Protein AF-A0A388LZP6-F1 (afdb_monomer_lite)

pLDDT: mean 76.8, std 19.36, range [38.09, 97.81]

Organism: Chara braunii (NCBI:txid69332)

InterPro domains:
  IPR001878 Zinc finger, CCHC-type [PS50158] (10-25)
  IPR001878 Zinc finger, CCHC-type [SM00343] (9-25)
  IPR036875 Zinc finger, CCHC-type superfamily [SSF57756] (5-29)

Secondary structure (DSSP, 8-state):
----PPP---TTT--TTS-GGG-TTS-S--PPP---S---------PPPPPP-------------------------HHHHHHHHHHHHHHHHHHHHHHHHHHHHHHHHHHHHHHHHHHHHHHHHHHHHHHHHHHHHHHHHHHHHHTTS------HHHHHHHHHHHHHHHHHHHSS-HHHHHHHHHHHHHHHHHHHHHHHHHHHHHHHHHHHHHHHHHHHHHHHHHHHHHHHHHHHHHHHHHHHHHHHHHHHHHHHHHHT-TT-GGG--------TTS------------THHHHHHHHHHHHHHHHHHHHHHHHHHHHHHHHHHHHTTTGGGS----TTHHHHHTSTT-S-----------------HHHHHHHHHHHHHHHHHHHHHHHHHHHHHHHHHHHH--

Radius of gyration: 46.13 Å; chains: 1; bounding box: 105×81×132 Å

Foldseek 3Di:
DDDDDPQDAAPPPRHSPDHVVPPPVVDPPDDDPPPDDPPDDDDDDDDDDDDDDDDDDDDDDDDDDDDPDPPPDPPPPPVVVVVVVVVVVVVVVVVVVVVVVVVVVVVVVVVVVVVVVVVVVVVVVVVVVVVVVVVVVVVVVVCVVVVPPPDDDPPPVNVVVVVVVVVVVVCVVPVDDVVVVVVVVVVVVVVVVVVVVVVVVVVVVVVVVVVVVVVVVVVVVVVVVVVVVVVVVVVVVVVVVVVVVVVVVVVVVVVVVVVVDDPPVVPPPPPVPPDPPDDDDPPPPPPCPPPVVVVVVVVVVVVVVVVVVVVVVVVVVVVVVVVVVVVVVPPPPPDPDDPPVVVVVPPPPPDDDDDDDDDDDDPDDDPPVPVVVVVVVVVVVVVVVVVVVVVVVVVVVVVVVVVVVD

Sequence (406 aa):
MALQFPPRTCFTCGSPHHFFRECPQGGNGNRPPATQANAVPTGPLLTLPAPQNSAPSAGVHVPGTGGYQYGGQPRNSFWKTNQEKLDRVFGKLLADEEKENKQKEEEERIKREKEEEERRTQWKKEREKFEEDMDARLEQRMDKVIGRTKEGDASVDEVARLKRENEDLRRALLSGSEGTQVEKLKKEISDLRLLIATKHSKEDEMTTTIRHEIEQLRSSSNSRGDVERELADLKSELVVLRGKNERALNEVNLWKNEAMQPGNKRGSVALNTPDVANRGMPKALWTDLGQDGADKWKKVEALKKKHALAAFEVLSLQKKMSELSAEDRGADKTGGGTNLKDKMEAAPLRSAWKGKKVTPNRDAVKKTTDRASFIEEQKKQLRLIRNLALKRCARILDLTRARWIR

Structure (mmCIF, N/CA/C/O backbone):
data_AF-A0A388LZP6-F1
#
_entry.id   AF-A0A388LZP6-F1
#
loop_
_atom_site.group_PDB
_atom_site.id
_atom_site.type_symbol
_atom_site.label_atom_id
_atom_site.label_alt_id
_atom_site.label_comp_id
_atom_site.label_asym_id
_atom_site.label_entity_id
_atom_site.label_seq_id
_atom_site.pdbx_PDB_ins_code
_atom_site.Cartn_x
_atom_site.Cartn_y
_atom_site.Cartn_z
_atom_site.occupancy
_atom_site.B_iso_or_equiv
_atom_site.auth_seq_id
_atom_site.auth_comp_id
_atom_site.auth_asym_id
_atom_site.auth_atom_id
_atom_site.pdbx_PDB_model_num
ATOM 1 N N . MET A 1 1 ? 48.276 -6.033 8.978 1.00 45.28 1 MET A N 1
ATOM 2 C CA . MET A 1 1 ? 49.420 -6.074 8.042 1.00 45.28 1 MET A CA 1
ATOM 3 C C . MET A 1 1 ? 48.880 -6.441 6.667 1.00 45.28 1 MET A C 1
ATOM 5 O O . MET A 1 1 ? 48.518 -7.590 6.459 1.00 45.28 1 MET A O 1
ATOM 9 N N . ALA A 1 2 ? 48.684 -5.458 5.785 1.00 43.28 2 ALA A N 1
ATOM 10 C CA . ALA A 1 2 ? 48.198 -5.713 4.430 1.00 43.28 2 ALA A CA 1
ATOM 11 C C . ALA A 1 2 ? 49.336 -6.329 3.605 1.00 43.28 2 ALA A C 1
ATOM 13 O O . ALA A 1 2 ? 50.402 -5.727 3.490 1.00 43.28 2 ALA A O 1
ATOM 14 N N . LEU A 1 3 ? 49.126 -7.537 3.079 1.00 52.00 3 LEU A N 1
ATOM 15 C CA . LEU A 1 3 ? 50.082 -8.205 2.199 1.00 52.00 3 LEU A CA 1
ATOM 16 C C . LEU A 1 3 ? 50.192 -7.399 0.900 1.00 52.00 3 LEU A C 1
ATOM 18 O O . LEU A 1 3 ? 49.257 -7.362 0.099 1.00 52.00 3 LEU A O 1
ATOM 22 N N . GLN A 1 4 ? 51.324 -6.720 0.720 1.00 58.62 4 GLN A N 1
ATOM 23 C CA . GLN A 1 4 ? 51.688 -6.079 -0.539 1.00 58.62 4 GLN A CA 1
ATOM 24 C C . GLN A 1 4 ? 51.895 -7.173 -1.587 1.00 58.62 4 GLN A C 1
ATOM 26 O O . GLN A 1 4 ? 52.877 -7.912 -1.550 1.00 58.62 4 GLN A O 1
ATOM 31 N N . PHE A 1 5 ? 50.946 -7.305 -2.511 1.00 58.16 5 PHE A N 1
ATOM 32 C CA . PHE A 1 5 ? 51.140 -8.144 -3.686 1.00 58.16 5 PHE A CA 1
ATOM 33 C C . PHE A 1 5 ? 52.156 -7.475 -4.620 1.00 58.16 5 PHE A C 1
ATOM 35 O O . PHE A 1 5 ? 52.074 -6.259 -4.822 1.00 58.16 5 PHE A O 1
ATOM 42 N N . PRO A 1 6 ? 53.099 -8.239 -5.200 1.00 72.56 6 PRO A N 1
ATOM 43 C CA . PRO A 1 6 ? 54.094 -7.681 -6.101 1.00 72.56 6 PRO A CA 1
ATOM 44 C C . PRO A 1 6 ? 53.403 -7.038 -7.316 1.00 72.56 6 PRO A C 1
ATOM 46 O O . PRO A 1 6 ? 52.441 -7.609 -7.850 1.00 72.56 6 PRO A O 1
ATOM 49 N N . PRO A 1 7 ? 53.853 -5.848 -7.748 1.00 75.38 7 PRO A N 1
ATOM 50 C CA . PRO A 1 7 ? 53.255 -5.141 -8.870 1.00 75.38 7 PRO A CA 1
ATOM 51 C C . PRO A 1 7 ? 53.355 -5.998 -10.136 1.00 75.38 7 PRO A C 1
ATOM 53 O O . PRO A 1 7 ? 54.420 -6.511 -10.476 1.00 75.38 7 PRO A O 1
ATOM 56 N N . ARG A 1 8 ? 52.222 -6.182 -10.824 1.00 79.12 8 ARG A N 1
ATOM 57 C CA . ARG A 1 8 ? 52.152 -6.954 -12.070 1.00 79.12 8 ARG A CA 1
ATOM 58 C C . ARG A 1 8 ? 52.847 -6.167 -13.175 1.00 79.12 8 ARG A C 1
ATOM 60 O O . ARG A 1 8 ? 52.285 -5.209 -13.691 1.00 79.12 8 ARG A O 1
ATOM 67 N N . THR A 1 9 ? 54.055 -6.579 -13.525 1.00 91.69 9 THR A N 1
ATOM 68 C CA . THR A 1 9 ? 54.797 -6.050 -14.667 1.00 91.69 9 THR A CA 1
ATOM 69 C C . THR A 1 9 ? 54.430 -6.797 -15.952 1.00 91.69 9 THR A C 1
ATOM 71 O O . THR A 1 9 ? 53.947 -7.933 -15.930 1.00 91.69 9 THR A O 1
ATOM 74 N N . CYS A 1 10 ? 54.620 -6.146 -17.097 1.00 88.75 10 CYS A N 1
ATOM 75 C CA . CYS A 1 10 ? 54.482 -6.745 -18.415 1.00 88.75 10 CYS A CA 1
ATOM 76 C C . CYS A 1 10 ? 55.405 -7.964 -18.539 1.00 88.75 10 CYS A C 1
ATOM 78 O O . CYS A 1 10 ? 56.615 -7.839 -18.388 1.00 88.75 10 CYS A O 1
ATOM 80 N N . PHE A 1 11 ? 54.856 -9.134 -18.866 1.00 84.75 11 PHE A N 1
ATOM 81 C CA . PHE A 1 11 ? 55.648 -10.364 -18.987 1.00 84.75 11 PHE A CA 1
ATOM 82 C C . PHE A 1 11 ? 56.687 -10.328 -20.118 1.00 84.75 11 PHE A C 1
ATOM 84 O O . PHE A 1 11 ? 57.667 -11.058 -20.047 1.00 84.75 11 PHE A O 1
ATOM 91 N N . THR A 1 12 ? 56.491 -9.497 -21.147 1.00 86.00 12 THR A N 1
ATOM 92 C CA . THR A 1 12 ? 57.404 -9.441 -22.300 1.00 86.00 12 THR A CA 1
ATOM 93 C C . THR A 1 12 ? 58.634 -8.584 -22.028 1.00 86.00 12 THR A C 1
ATOM 95 O O . THR A 1 12 ? 59.728 -8.948 -22.436 1.00 86.00 12 THR A O 1
ATOM 98 N N . CYS A 1 13 ? 58.466 -7.440 -21.358 1.00 91.00 13 CYS A N 1
ATOM 99 C CA . CYS A 1 13 ? 59.546 -6.459 -21.188 1.00 91.00 13 CYS A CA 1
ATOM 100 C C . CYS A 1 13 ? 59.804 -6.045 -19.732 1.00 91.00 13 CYS A C 1
ATOM 102 O O . CYS A 1 13 ? 60.668 -5.213 -19.478 1.00 91.00 13 CYS A O 1
ATOM 104 N N . GLY A 1 14 ? 59.040 -6.564 -18.768 1.00 90.06 14 GLY A N 1
ATOM 105 C CA . GLY A 1 14 ? 59.189 -6.256 -17.344 1.00 90.06 14 GLY A CA 1
ATOM 106 C C . GLY A 1 14 ? 58.692 -4.870 -16.914 1.00 90.06 14 GLY A C 1
ATOM 107 O O . GLY A 1 14 ? 58.832 -4.518 -15.746 1.00 90.06 14 GLY A O 1
ATOM 108 N N . SER A 1 15 ? 58.091 -4.075 -17.805 1.00 90.06 15 SER A N 1
ATOM 109 C CA . SER A 1 15 ? 57.615 -2.727 -17.462 1.00 90.06 15 SER A CA 1
ATOM 110 C C . SER A 1 15 ? 56.330 -2.759 -16.617 1.00 90.06 15 SER A C 1
ATOM 112 O O . SER A 1 15 ? 55.391 -3.465 -16.985 1.00 90.06 15 SER A O 1
ATOM 114 N N . PRO A 1 16 ? 56.218 -1.976 -15.528 1.00 91.44 16 PRO A N 1
ATOM 115 C CA . PRO A 1 16 ? 54.983 -1.861 -14.746 1.00 91.44 16 PRO A CA 1
ATOM 116 C C . PRO A 1 16 ? 53.914 -0.974 -15.405 1.00 91.44 16 PRO A C 1
ATOM 118 O O . PRO A 1 16 ? 52.800 -0.891 -14.897 1.00 91.44 16 PRO A O 1
ATOM 121 N N . HIS A 1 17 ? 54.237 -0.284 -16.506 1.00 89.19 17 HIS A N 1
ATOM 122 C CA . HIS A 1 17 ? 53.374 0.755 -17.079 1.00 89.19 17 HIS A CA 1
ATOM 123 C C . HIS A 1 17 ? 52.343 0.259 -18.098 1.00 89.19 17 HIS A C 1
ATOM 125 O O . HIS A 1 17 ? 51.500 1.044 -18.519 1.00 89.19 17 HIS A O 1
ATOM 131 N N . HIS A 1 18 ? 52.397 -1.006 -18.512 1.00 86.06 18 HIS A N 1
ATOM 132 C CA . HIS A 1 18 ? 51.458 -1.566 -19.484 1.00 86.06 18 HIS A CA 1
ATOM 133 C C . HIS A 1 18 ? 51.288 -3.072 -19.286 1.00 86.06 18 HIS A C 1
ATOM 135 O O . HIS A 1 18 ? 52.150 -3.751 -18.725 1.00 86.06 18 HIS A O 1
ATOM 141 N N . PHE A 1 19 ? 50.177 -3.615 -19.779 1.00 85.00 19 PHE A N 1
ATOM 142 C CA . PHE A 1 19 ? 49.954 -5.059 -19.791 1.00 85.00 19 PHE A CA 1
ATOM 143 C C . PHE A 1 19 ? 50.538 -5.701 -21.057 1.00 85.00 19 PHE A C 1
ATOM 145 O O . PHE A 1 19 ? 50.769 -5.033 -22.057 1.00 85.00 19 PHE A O 1
ATOM 152 N N . PHE A 1 20 ? 50.738 -7.025 -21.045 1.00 82.44 20 PHE A N 1
ATOM 153 C CA . PHE A 1 20 ? 51.349 -7.798 -22.145 1.00 82.44 20 PHE A CA 1
ATOM 154 C C . PHE A 1 20 ? 50.818 -7.450 -23.551 1.00 82.44 20 PHE A C 1
ATOM 156 O O . PHE A 1 20 ? 51.580 -7.418 -24.511 1.00 82.44 20 PHE A O 1
ATOM 163 N N . ARG A 1 21 ? 49.515 -7.162 -23.678 1.00 80.62 21 ARG A N 1
ATOM 164 C CA . ARG A 1 21 ? 48.860 -6.843 -24.962 1.00 80.62 21 ARG A CA 1
ATOM 165 C C . ARG A 1 21 ? 49.205 -5.461 -25.516 1.00 80.62 21 ARG A C 1
ATOM 167 O O . ARG A 1 21 ? 49.004 -5.225 -26.697 1.00 80.62 21 ARG A O 1
ATOM 174 N N . GLU A 1 22 ? 49.695 -4.580 -24.660 1.00 83.62 22 GLU A N 1
ATOM 175 C CA . GLU A 1 22 ? 50.050 -3.194 -24.964 1.00 83.62 22 GLU A CA 1
ATOM 176 C C . GLU A 1 22 ? 51.571 -3.021 -25.014 1.00 83.62 22 GLU A C 1
ATOM 178 O O . GLU A 1 22 ? 52.069 -1.899 -25.041 1.00 83.62 22 GLU A O 1
ATOM 183 N N . CYS A 1 23 ? 52.329 -4.126 -24.991 1.00 86.12 23 CYS A N 1
ATOM 184 C CA . CYS A 1 23 ? 53.774 -4.052 -25.027 1.00 86.12 23 CYS A CA 1
ATOM 185 C C . CYS A 1 23 ? 54.226 -3.509 -26.385 1.00 86.12 23 CYS A C 1
ATOM 187 O O . CYS A 1 23 ? 54.019 -4.185 -27.391 1.00 86.12 23 CYS A O 1
ATOM 189 N N . PRO A 1 24 ? 54.892 -2.343 -26.440 1.00 83.94 24 PRO A N 1
ATOM 190 C CA . PRO A 1 24 ? 55.342 -1.765 -27.705 1.00 83.94 24 PRO A CA 1
ATOM 191 C C . PRO A 1 24 ? 56.425 -2.617 -28.382 1.00 83.94 24 PRO A C 1
ATOM 193 O O . PRO A 1 24 ? 56.633 -2.508 -29.585 1.00 83.94 24 PRO A O 1
ATOM 196 N N . GLN A 1 25 ? 57.089 -3.500 -27.623 1.00 79.12 25 GLN A N 1
ATOM 197 C CA . GLN A 1 25 ? 58.004 -4.507 -28.168 1.00 79.12 25 GLN A CA 1
ATOM 198 C C . GLN A 1 25 ? 57.293 -5.775 -28.665 1.00 79.12 25 GLN A C 1
ATOM 200 O O . GLN A 1 25 ? 57.908 -6.591 -29.348 1.00 79.12 25 GLN A O 1
ATOM 205 N N . GLY A 1 26 ? 56.000 -5.940 -28.371 1.00 68.44 26 GLY A N 1
ATOM 206 C CA . GLY A 1 26 ? 55.130 -6.947 -28.978 1.00 68.44 26 GLY A CA 1
ATOM 207 C C . GLY A 1 26 ? 54.787 -6.543 -30.407 1.00 68.44 26 GLY A C 1
ATOM 208 O O . GLY A 1 26 ? 53.657 -6.167 -30.697 1.00 68.44 26 GLY A O 1
ATOM 209 N N . GLY A 1 27 ? 55.803 -6.541 -31.269 1.00 60.81 27 GLY A N 1
ATOM 210 C CA . GLY A 1 27 ? 55.733 -6.045 -32.634 1.00 60.81 27 GLY A CA 1
ATOM 211 C C . GLY A 1 27 ? 54.634 -6.695 -33.475 1.00 60.81 27 GLY A C 1
ATOM 212 O O . GLY A 1 27 ? 54.223 -7.830 -33.237 1.00 60.81 27 GLY A O 1
ATOM 213 N N . ASN A 1 28 ? 54.226 -5.949 -34.504 1.00 57.72 28 ASN A N 1
ATOM 214 C CA . ASN A 1 28 ? 53.276 -6.257 -35.584 1.00 57.72 28 ASN A CA 1
ATOM 215 C C . ASN A 1 28 ? 53.625 -7.503 -36.440 1.00 57.72 28 ASN A C 1
ATOM 217 O O . ASN A 1 28 ? 53.359 -7.539 -37.640 1.00 57.72 28 ASN A O 1
ATOM 221 N N . GLY A 1 29 ? 54.232 -8.536 -35.863 1.00 53.34 29 GLY A N 1
ATOM 222 C CA . GLY A 1 29 ? 54.485 -9.805 -36.524 1.00 53.34 29 GLY A CA 1
ATOM 223 C C . GLY A 1 29 ? 53.240 -10.679 -36.482 1.00 53.34 29 GLY A C 1
ATOM 224 O O . GLY A 1 29 ? 52.853 -11.142 -35.413 1.00 53.34 29 GLY A O 1
ATOM 225 N N . ASN A 1 30 ? 52.622 -10.878 -37.650 1.00 54.06 30 ASN A N 1
ATOM 226 C CA . ASN A 1 30 ? 51.704 -11.963 -38.004 1.00 54.06 30 ASN A CA 1
ATOM 227 C C . ASN A 1 30 ? 51.398 -12.946 -36.870 1.00 54.06 30 ASN A C 1
ATOM 229 O O . ASN A 1 30 ? 52.140 -13.896 -36.620 1.00 54.06 30 ASN A O 1
ATOM 233 N N . ARG A 1 31 ? 50.240 -12.762 -36.239 1.00 54.97 31 ARG A N 1
ATOM 234 C CA . ARG A 1 31 ? 49.618 -13.828 -35.464 1.00 54.97 31 ARG A CA 1
ATOM 235 C C . ARG A 1 31 ? 49.240 -14.932 -36.467 1.00 54.97 31 ARG A C 1
ATOM 237 O O . ARG A 1 31 ? 48.411 -14.650 -37.335 1.00 54.97 31 ARG A O 1
ATOM 244 N N . PRO A 1 32 ? 49.801 -16.154 -36.409 1.00 49.31 32 PRO A N 1
ATOM 245 C CA . PRO A 1 32 ? 49.220 -17.260 -37.157 1.00 49.31 32 PRO A CA 1
ATOM 246 C C . PRO A 1 32 ? 47.759 -17.424 -36.704 1.00 49.31 32 PRO A C 1
ATOM 248 O O . PRO A 1 32 ? 47.444 -17.136 -35.539 1.00 49.31 32 PRO A O 1
ATOM 251 N N . PRO A 1 33 ? 46.843 -17.818 -37.607 1.00 50.31 33 PRO A N 1
ATOM 252 C CA . PRO A 1 33 ? 45.445 -17.998 -37.255 1.00 50.31 33 PRO A CA 1
ATOM 253 C C . PRO A 1 33 ? 45.364 -18.945 -36.060 1.00 50.31 33 PRO A C 1
ATOM 255 O O . PRO A 1 33 ? 46.056 -19.961 -36.005 1.00 50.31 33 PRO A O 1
ATOM 258 N N . ALA A 1 34 ? 44.545 -18.573 -35.077 1.00 48.59 34 ALA A N 1
ATOM 259 C CA . ALA A 1 34 ? 44.236 -19.403 -33.926 1.00 48.59 34 ALA A CA 1
ATOM 260 C C . ALA A 1 34 ? 43.442 -20.632 -34.395 1.00 48.59 34 ALA A C 1
ATOM 262 O O . ALA A 1 34 ? 42.224 -20.703 -34.262 1.00 48.59 34 ALA A O 1
ATOM 263 N N . THR A 1 35 ? 44.144 -21.587 -34.990 1.00 52.00 35 THR A N 1
ATOM 264 C CA . THR A 1 35 ? 43.658 -22.925 -35.286 1.00 52.00 35 THR A CA 1
ATOM 265 C C . THR A 1 35 ? 44.057 -23.823 -34.126 1.00 52.00 35 THR A C 1
ATOM 267 O O . THR A 1 35 ? 45.234 -23.985 -33.830 1.00 52.00 35 THR A O 1
ATOM 270 N N . GLN A 1 36 ? 43.037 -24.410 -33.504 1.00 49.16 36 GLN A N 1
ATOM 271 C CA . GLN A 1 36 ? 43.106 -25.641 -32.717 1.00 49.16 36 GLN A CA 1
ATOM 272 C C . GLN A 1 36 ? 43.938 -25.614 -31.425 1.00 49.16 36 GLN A C 1
ATOM 274 O O . GLN A 1 36 ? 45.023 -26.173 -31.336 1.00 49.16 36 GLN A O 1
ATOM 279 N N . ALA A 1 37 ? 43.331 -25.108 -30.355 1.00 45.16 37 ALA A N 1
ATOM 280 C CA . ALA A 1 37 ? 43.639 -25.567 -29.002 1.00 45.16 37 ALA A CA 1
ATOM 281 C C . ALA A 1 37 ? 42.346 -25.607 -28.175 1.00 45.16 37 ALA A C 1
ATOM 283 O O . ALA A 1 37 ? 42.122 -24.754 -27.326 1.00 45.16 37 ALA A O 1
ATOM 284 N N . ASN A 1 38 ? 41.446 -26.532 -28.535 1.00 48.81 38 ASN A N 1
ATOM 285 C CA . ASN A 1 38 ? 40.376 -27.077 -27.679 1.00 48.81 38 ASN A CA 1
ATOM 286 C C . ASN A 1 38 ? 39.687 -28.284 -28.356 1.00 48.81 38 ASN A C 1
ATOM 288 O O . ASN A 1 38 ? 38.468 -28.429 -28.324 1.00 48.81 38 ASN A O 1
ATOM 292 N N . ALA A 1 39 ? 40.466 -29.164 -28.992 1.00 41.62 39 ALA A N 1
ATOM 293 C CA . ALA A 1 39 ? 39.987 -30.498 -29.340 1.00 41.62 39 ALA A CA 1
ATOM 294 C C . ALA A 1 39 ? 40.307 -31.425 -28.161 1.00 41.62 39 ALA A C 1
ATOM 296 O O . ALA A 1 39 ? 41.414 -31.944 -28.041 1.00 41.62 39 ALA A O 1
ATOM 297 N N . VAL A 1 40 ? 39.346 -31.578 -27.253 1.00 46.41 40 VAL A N 1
ATOM 298 C CA . VAL A 1 40 ? 39.338 -32.689 -26.296 1.00 46.41 40 VAL A CA 1
ATOM 299 C C . VAL A 1 40 ? 39.099 -33.969 -27.112 1.00 46.41 40 VAL A C 1
ATOM 301 O O . VAL A 1 40 ? 38.102 -34.023 -27.837 1.00 46.41 40 VAL A O 1
ATOM 304 N N . PRO A 1 41 ? 39.971 -34.991 -27.047 1.00 40.75 41 PRO A N 1
ATOM 305 C CA . PRO A 1 41 ? 39.742 -36.246 -27.748 1.00 40.75 41 PRO A CA 1
ATOM 306 C C . PRO A 1 41 ? 38.616 -36.991 -27.028 1.00 40.75 41 PRO A C 1
ATOM 308 O O . PRO A 1 41 ? 38.820 -37.610 -25.986 1.00 40.75 41 PRO A O 1
ATOM 311 N N . THR A 1 42 ? 37.402 -36.895 -27.563 1.00 45.97 42 THR A N 1
ATOM 312 C CA . THR A 1 42 ? 36.289 -37.737 -27.121 1.00 45.97 42 THR A CA 1
ATOM 313 C C . THR A 1 42 ? 36.348 -38.999 -27.972 1.00 45.97 42 THR A C 1
ATOM 315 O O . THR A 1 42 ? 36.252 -38.922 -29.195 1.00 45.97 42 THR A O 1
ATOM 318 N N . GLY A 1 43 ? 36.616 -40.136 -27.329 1.00 57.62 43 GLY A N 1
ATOM 319 C CA . GLY A 1 43 ? 36.719 -41.446 -27.972 1.00 57.62 43 GLY A CA 1
ATOM 320 C C . GLY A 1 43 ? 35.423 -41.906 -28.659 1.00 57.62 43 GLY A C 1
ATOM 321 O O . GLY A 1 43 ? 34.392 -41.236 -28.574 1.00 57.62 43 GLY A O 1
ATOM 322 N N . PRO A 1 44 ? 35.465 -43.057 -29.352 1.00 53.97 44 PRO A N 1
ATOM 323 C CA . PRO A 1 44 ? 34.388 -43.509 -30.219 1.00 53.97 44 PRO A CA 1
ATOM 324 C C . PRO A 1 44 ? 33.221 -44.035 -29.377 1.00 53.97 44 PRO A C 1
ATOM 326 O O . PRO A 1 44 ? 33.323 -45.083 -28.741 1.00 53.97 44 PRO A O 1
ATOM 329 N N . LEU A 1 45 ? 32.101 -43.310 -29.376 1.00 41.59 45 LEU A N 1
ATOM 330 C CA . LEU A 1 45 ? 30.837 -43.816 -28.854 1.00 41.59 45 LEU A CA 1
ATOM 331 C C . LEU A 1 45 ? 30.045 -44.498 -29.972 1.00 41.59 45 LEU A C 1
ATOM 333 O O . LEU A 1 45 ? 29.718 -43.908 -30.998 1.00 41.59 45 LEU A O 1
ATOM 337 N N . LEU A 1 46 ? 29.790 -45.772 -29.696 1.00 47.16 46 LEU A N 1
ATOM 338 C CA . LEU A 1 46 ? 28.860 -46.716 -30.299 1.00 47.16 46 LEU A CA 1
ATOM 339 C C . LEU A 1 46 ? 27.645 -46.075 -30.990 1.00 47.16 46 LEU A C 1
ATOM 341 O O . LEU A 1 46 ? 26.848 -45.358 -30.386 1.00 47.16 46 LEU A O 1
ATOM 345 N N . THR A 1 47 ? 27.487 -46.431 -32.260 1.00 38.91 47 THR A N 1
ATOM 346 C CA . THR A 1 47 ? 26.295 -46.254 -33.084 1.00 38.91 47 THR A CA 1
ATOM 347 C C . THR A 1 47 ? 25.128 -47.088 -32.546 1.00 38.91 47 THR A C 1
ATOM 349 O O . THR A 1 47 ? 25.211 -48.311 -32.465 1.00 38.91 47 THR A O 1
ATOM 352 N N . LEU A 1 48 ? 24.009 -46.427 -32.237 1.00 50.53 48 LEU A N 1
ATOM 353 C CA . LEU A 1 48 ? 22.689 -47.056 -32.128 1.00 50.53 48 LEU A CA 1
ATOM 354 C C . LEU A 1 48 ? 21.878 -46.750 -33.403 1.00 50.53 48 LEU A C 1
ATOM 356 O O . LEU A 1 48 ? 21.948 -45.622 -33.898 1.00 50.53 48 LEU A O 1
ATOM 360 N N . PRO A 1 49 ? 21.122 -47.719 -33.952 1.00 54.72 49 PRO A N 1
ATOM 361 C CA . PRO A 1 49 ? 20.324 -47.523 -35.158 1.00 54.72 49 PRO A CA 1
ATOM 362 C C . PRO A 1 49 ? 19.040 -46.732 -34.865 1.00 54.72 49 PRO A C 1
ATOM 364 O O . PRO A 1 49 ? 18.357 -46.966 -33.869 1.00 54.72 49 PRO A O 1
ATOM 367 N N . ALA A 1 50 ? 18.709 -45.797 -35.757 1.00 47.31 50 ALA A N 1
ATOM 368 C CA . ALA A 1 50 ? 17.467 -45.029 -35.723 1.00 47.31 50 ALA A CA 1
ATOM 369 C C . ALA A 1 50 ? 16.260 -45.882 -36.173 1.00 47.31 50 ALA A C 1
ATOM 371 O O . ALA A 1 50 ? 16.414 -46.729 -37.059 1.00 47.31 50 ALA A O 1
ATOM 372 N N . PRO A 1 51 ? 15.054 -45.651 -35.619 1.00 52.03 51 PRO A N 1
ATOM 373 C CA . PRO A 1 51 ? 13.849 -46.346 -36.043 1.00 52.03 51 PRO A CA 1
ATOM 374 C C . PRO A 1 51 ? 13.357 -45.831 -37.400 1.00 52.03 51 PRO A C 1
ATOM 376 O O . PRO A 1 51 ? 13.278 -44.629 -37.659 1.00 52.03 51 PRO A O 1
ATOM 379 N N . GLN A 1 52 ? 13.012 -46.791 -38.253 1.00 52.38 52 GLN A N 1
ATOM 380 C CA . GLN A 1 52 ? 12.313 -46.603 -39.514 1.00 52.38 52 GLN A CA 1
ATOM 381 C C . GLN A 1 52 ? 10.919 -46.034 -39.241 1.00 52.38 52 GLN A C 1
ATOM 383 O O . GLN A 1 52 ? 10.128 -46.665 -38.548 1.00 52.38 52 GLN A O 1
ATOM 388 N N . ASN A 1 53 ? 10.602 -44.883 -39.832 1.00 49.56 53 ASN A N 1
ATOM 389 C CA . ASN A 1 53 ? 9.220 -44.488 -40.065 1.00 49.56 53 ASN A CA 1
ATOM 390 C C . ASN A 1 53 ? 9.046 -44.171 -41.548 1.00 49.56 53 ASN A C 1
ATOM 392 O O . ASN A 1 53 ? 9.496 -43.156 -42.073 1.00 49.56 53 ASN A O 1
ATOM 396 N N . SER A 1 54 ? 8.413 -45.132 -42.203 1.00 58.72 54 SER A N 1
ATOM 397 C CA . SER A 1 54 ? 7.903 -45.134 -43.561 1.00 58.72 54 SER A CA 1
ATOM 398 C C . SER A 1 54 ? 6.641 -44.278 -43.676 1.00 58.72 54 SER A C 1
ATOM 400 O O . SER A 1 54 ? 5.643 -44.568 -43.022 1.00 58.72 54 SER A O 1
ATOM 402 N N . ALA A 1 55 ? 6.668 -43.276 -44.556 1.00 46.28 55 ALA A N 1
ATOM 403 C CA . ALA A 1 55 ? 5.484 -42.668 -45.167 1.00 46.28 55 ALA A CA 1
ATOM 404 C C . ALA A 1 55 ? 5.876 -41.964 -46.485 1.00 46.28 55 ALA A C 1
ATOM 406 O O . ALA A 1 55 ? 7.050 -41.631 -46.665 1.00 46.28 55 ALA A O 1
ATOM 407 N N . PRO A 1 56 ? 4.944 -41.821 -47.444 1.00 53.75 56 PRO A N 1
ATOM 408 C CA . PRO A 1 56 ? 5.244 -42.154 -48.825 1.00 53.75 56 PRO A CA 1
ATOM 409 C C . PRO A 1 56 ? 5.574 -40.964 -49.727 1.00 53.75 56 PRO A C 1
ATOM 411 O O . PRO A 1 56 ? 5.095 -39.845 -49.574 1.00 53.75 56 PRO A O 1
ATOM 414 N N . SER A 1 57 ? 6.382 -41.326 -50.719 1.00 47.81 57 SER A N 1
ATOM 415 C CA . SER A 1 57 ? 6.610 -40.710 -52.019 1.00 47.81 57 SER A CA 1
ATOM 416 C C . SER A 1 57 ? 5.438 -39.877 -52.554 1.00 47.81 57 SER A C 1
ATOM 418 O O . SER A 1 57 ? 4.337 -40.390 -52.751 1.00 47.81 57 SER A O 1
ATOM 420 N N . ALA A 1 58 ? 5.723 -38.620 -52.892 1.00 42.16 58 ALA A N 1
ATOM 421 C CA . ALA A 1 58 ? 4.932 -37.838 -53.830 1.00 42.16 58 ALA A CA 1
ATOM 422 C C . ALA A 1 58 ? 5.870 -37.039 -54.748 1.00 42.16 58 ALA A C 1
ATOM 424 O O . ALA A 1 58 ? 6.536 -36.102 -54.316 1.00 42.16 58 ALA A O 1
ATOM 425 N N . GLY A 1 59 ? 5.895 -37.434 -56.023 1.00 41.66 59 GLY A N 1
ATOM 426 C CA . GLY A 1 59 ? 6.056 -36.517 -57.152 1.00 41.66 59 GLY A CA 1
ATOM 427 C C . GLY A 1 59 ? 7.449 -35.954 -57.420 1.00 41.66 59 GLY A C 1
ATOM 428 O O . GLY A 1 59 ? 7.671 -34.754 -57.295 1.00 41.66 59 GLY A O 1
ATOM 429 N N . VAL A 1 60 ? 8.351 -36.797 -57.924 1.00 44.69 60 VAL A N 1
ATOM 430 C CA . VAL A 1 60 ? 9.485 -36.340 -58.738 1.00 44.69 60 VAL A CA 1
ATOM 431 C C . VAL A 1 60 ? 8.933 -35.843 -60.079 1.00 44.69 60 VAL A C 1
ATOM 433 O O . VAL A 1 60 ? 8.622 -36.641 -60.958 1.00 44.69 60 VAL A O 1
ATOM 436 N N . HIS A 1 61 ? 8.808 -34.525 -60.235 1.00 42.97 61 HIS A N 1
ATOM 437 C CA . HIS A 1 61 ? 8.719 -33.881 -61.544 1.00 42.97 61 HIS A CA 1
ATOM 438 C C . HIS A 1 61 ? 10.108 -33.363 -61.920 1.00 42.97 61 HIS A C 1
ATOM 440 O O . HIS A 1 61 ? 10.585 -32.358 -61.400 1.00 42.97 61 HIS A O 1
ATOM 446 N N . VAL A 1 62 ? 10.750 -34.078 -62.840 1.00 48.66 62 VAL A N 1
ATOM 447 C CA . VAL A 1 62 ? 11.851 -33.567 -63.656 1.00 48.66 62 VAL A CA 1
ATOM 448 C C . VAL A 1 62 ? 11.226 -32.795 -64.816 1.00 48.66 62 VAL A C 1
ATOM 450 O O . VAL A 1 62 ? 10.408 -33.367 -65.540 1.00 48.66 62 VAL A O 1
ATOM 453 N N . PRO A 1 63 ? 11.631 -31.536 -65.047 1.00 48.31 63 PRO A N 1
ATOM 454 C CA . PRO A 1 63 ? 11.695 -31.084 -66.423 1.00 48.31 63 PRO A CA 1
ATOM 455 C C . PRO A 1 63 ? 13.036 -30.426 -66.745 1.00 48.31 63 PRO A C 1
ATOM 457 O O . PRO A 1 63 ? 13.514 -29.538 -66.046 1.00 48.31 63 PRO A O 1
ATOM 460 N N . GLY A 1 64 ? 13.564 -30.823 -67.899 1.00 42.34 64 GLY A N 1
ATOM 461 C CA . GLY A 1 64 ? 14.037 -29.838 -68.861 1.00 42.34 64 GLY A CA 1
ATOM 462 C C . GLY A 1 64 ? 15.475 -29.387 -68.695 1.00 42.34 64 GLY A C 1
ATOM 463 O O . GLY A 1 64 ? 15.759 -28.273 -68.275 1.00 42.34 64 GLY A O 1
ATOM 464 N N . THR A 1 65 ? 16.372 -30.238 -69.171 1.00 51.25 65 THR A N 1
ATOM 465 C CA . THR A 1 65 ? 17.622 -29.868 -69.831 1.00 51.25 65 THR A CA 1
ATOM 466 C C . THR A 1 65 ? 17.387 -28.704 -70.806 1.00 51.25 65 THR A C 1
ATOM 468 O O . THR A 1 65 ? 16.726 -28.878 -71.827 1.00 51.25 65 THR A O 1
ATOM 471 N N . GLY A 1 66 ? 17.920 -27.516 -70.514 1.00 48.53 66 GLY A N 1
ATOM 472 C CA . GLY A 1 66 ? 17.864 -26.395 -71.453 1.00 48.53 66 GLY A CA 1
ATOM 473 C C . GLY A 1 66 ? 18.261 -25.057 -70.841 1.00 48.53 66 GLY A C 1
ATOM 474 O O . GLY A 1 66 ? 17.463 -24.428 -70.159 1.00 48.53 66 GLY A O 1
ATOM 475 N N . GLY A 1 67 ? 19.479 -24.599 -71.142 1.00 40.19 67 GLY A N 1
ATOM 476 C CA . GLY A 1 67 ? 19.896 -23.212 -70.929 1.00 40.19 67 GLY A CA 1
ATOM 477 C C . GLY A 1 67 ? 21.034 -23.049 -69.927 1.00 40.19 67 GLY A C 1
ATOM 478 O O . GLY A 1 67 ? 20.815 -22.861 -68.735 1.00 40.19 67 GLY A O 1
ATOM 479 N N . TYR A 1 68 ? 22.268 -23.044 -70.434 1.00 44.53 68 TYR A N 1
ATOM 480 C CA . TYR A 1 68 ? 23.425 -22.489 -69.735 1.00 44.53 68 TYR A CA 1
ATOM 481 C C . TYR A 1 68 ? 23.239 -20.977 -69.580 1.00 44.53 68 TYR A C 1
ATOM 483 O O . TYR A 1 68 ? 23.747 -20.184 -70.370 1.00 44.53 68 TYR A O 1
ATOM 491 N N . GLN A 1 69 ? 22.491 -20.566 -68.562 1.00 43.06 69 GLN A N 1
ATOM 492 C CA . GLN A 1 69 ? 22.476 -19.187 -68.108 1.00 43.06 69 GLN A CA 1
ATOM 493 C C . GLN A 1 69 ? 23.540 -19.071 -67.013 1.00 43.06 69 GLN A C 1
ATOM 495 O O . GLN A 1 69 ? 23.362 -19.547 -65.893 1.00 43.06 69 GLN A O 1
ATOM 500 N N . TYR A 1 70 ? 24.674 -18.455 -67.351 1.00 42.69 70 TYR A N 1
ATOM 501 C CA . TYR A 1 70 ? 25.693 -17.975 -66.411 1.00 42.69 70 TYR A CA 1
ATOM 502 C C . TYR A 1 70 ? 25.117 -16.826 -65.560 1.00 42.69 70 TYR A C 1
ATOM 504 O O . TYR A 1 70 ? 25.563 -15.687 -65.609 1.00 42.69 70 TYR A O 1
ATOM 512 N N . GLY A 1 71 ? 24.072 -17.118 -64.794 1.00 47.78 71 GLY A N 1
ATOM 513 C CA . GLY A 1 71 ? 23.517 -16.270 -63.754 1.00 47.78 71 GLY A CA 1
ATOM 514 C C . GLY A 1 71 ? 23.684 -17.020 -62.450 1.00 47.78 71 GLY A C 1
ATOM 515 O O . GLY A 1 71 ? 22.727 -17.603 -61.951 1.00 47.78 71 GLY A O 1
ATOM 516 N N . GLY A 1 72 ? 24.922 -17.094 -61.952 1.00 51.97 72 GLY A N 1
ATOM 517 C CA . GLY A 1 72 ? 25.215 -17.729 -60.673 1.00 51.97 72 GLY A CA 1
ATOM 518 C C . GLY A 1 72 ? 24.299 -17.131 -59.616 1.00 51.97 72 GLY A C 1
ATOM 519 O O . GLY A 1 72 ? 24.453 -15.959 -59.271 1.00 51.97 72 GLY A O 1
ATOM 520 N N . GLN A 1 73 ? 23.323 -17.916 -59.146 1.00 59.66 73 GLN A N 1
ATOM 521 C CA . GLN A 1 73 ? 22.457 -17.483 -58.063 1.00 59.66 73 GLN A CA 1
ATOM 522 C C . GLN A 1 73 ? 23.362 -17.002 -56.926 1.00 59.66 73 GLN A C 1
ATOM 524 O O . GLN A 1 73 ? 24.293 -17.733 -56.558 1.00 59.66 73 GLN A O 1
ATOM 529 N N . PRO A 1 74 ? 23.149 -15.776 -56.411 1.00 61.50 74 PRO A N 1
ATOM 530 C CA . PRO A 1 74 ? 23.959 -15.244 -55.334 1.00 61.50 74 PRO A CA 1
ATOM 531 C C . PRO A 1 74 ? 23.946 -16.288 -54.231 1.00 61.50 74 PRO A C 1
ATOM 533 O O . PRO A 1 74 ? 22.875 -16.629 -53.727 1.00 61.50 74 PRO A O 1
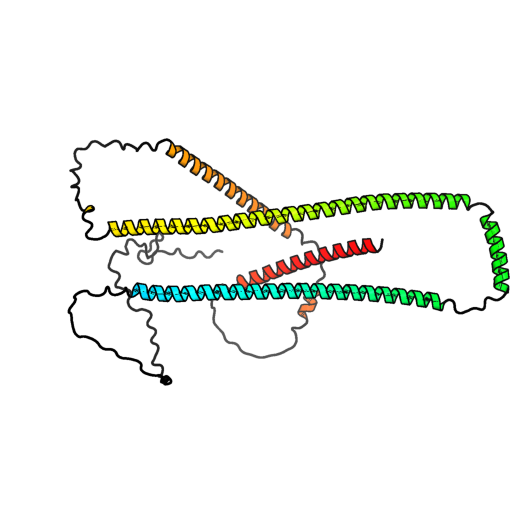ATOM 536 N N . ARG A 1 75 ? 25.111 -16.865 -53.909 1.00 63.03 75 ARG A N 1
ATOM 537 C CA . ARG A 1 75 ? 25.212 -17.836 -52.821 1.00 63.03 75 ARG A CA 1
ATOM 538 C C . ARG A 1 75 ? 24.663 -17.141 -51.587 1.00 63.03 75 ARG A C 1
ATOM 540 O O . ARG A 1 75 ? 25.305 -16.230 -51.062 1.00 63.03 75 ARG A O 1
ATOM 547 N N . ASN A 1 76 ? 23.452 -17.529 -51.190 1.00 62.91 76 ASN A N 1
ATOM 548 C CA . ASN A 1 76 ? 22.775 -16.952 -50.047 1.00 62.91 76 ASN A CA 1
ATOM 549 C C . ASN A 1 76 ? 23.748 -17.089 -48.879 1.00 62.91 76 ASN A C 1
ATOM 551 O O . ASN A 1 76 ? 24.243 -18.187 -48.613 1.00 62.91 76 ASN A O 1
ATOM 555 N N . SER A 1 77 ? 24.160 -15.957 -48.312 1.00 85.25 77 SER A N 1
ATOM 556 C CA . SER A 1 77 ? 25.341 -15.908 -47.459 1.00 85.25 77 SER A CA 1
ATOM 557 C C . SER A 1 77 ? 25.145 -16.876 -46.299 1.00 85.25 77 SER A C 1
ATOM 559 O O . SER A 1 77 ? 24.277 -16.650 -45.463 1.00 85.25 77 SER A O 1
ATOM 561 N N . PHE A 1 78 ? 25.945 -17.943 -46.244 1.00 85.38 78 PHE A N 1
ATOM 562 C CA . PHE A 1 78 ? 25.907 -18.966 -45.192 1.00 85.38 78 PHE A CA 1
ATOM 563 C C . PHE A 1 78 ? 25.783 -18.353 -43.784 1.00 85.38 78 PHE A C 1
ATOM 565 O O . PHE A 1 78 ? 25.013 -18.824 -42.949 1.00 85.38 78 PHE A O 1
ATOM 572 N N . TRP A 1 79 ? 26.470 -17.228 -43.568 1.00 85.56 79 TRP A N 1
ATOM 573 C CA . TRP A 1 79 ? 26.394 -16.416 -42.358 1.00 85.56 79 TRP A CA 1
ATOM 574 C C . TRP A 1 79 ? 25.004 -15.860 -42.046 1.00 85.56 79 TRP A C 1
ATOM 576 O O . TRP A 1 79 ? 24.583 -15.947 -40.901 1.00 85.56 79 TRP A O 1
ATOM 586 N N . LYS A 1 80 ? 24.264 -15.340 -43.033 1.00 84.56 80 LYS A N 1
ATOM 587 C CA . LYS A 1 80 ? 22.908 -14.805 -42.826 1.00 84.56 80 LYS A CA 1
ATOM 588 C C . LYS A 1 80 ? 21.941 -15.898 -42.384 1.00 84.56 80 LYS A C 1
ATOM 590 O O . LYS A 1 80 ? 21.212 -15.708 -41.422 1.00 84.56 80 LYS A O 1
ATOM 595 N N . THR A 1 81 ? 21.979 -17.062 -43.031 1.00 87.00 81 THR A N 1
ATOM 596 C CA . THR A 1 81 ? 21.113 -18.191 -42.655 1.00 87.00 81 THR A CA 1
ATOM 597 C C . THR A 1 81 ? 21.455 -18.738 -41.268 1.00 87.00 81 THR A C 1
ATOM 599 O O . THR A 1 81 ? 20.562 -19.157 -40.536 1.00 87.00 81 THR A O 1
ATOM 602 N N . ASN A 1 82 ? 22.734 -18.750 -40.884 1.00 92.38 82 ASN A N 1
ATOM 603 C CA . ASN A 1 82 ? 23.135 -19.203 -39.553 1.00 92.38 82 ASN A CA 1
ATOM 604 C C . ASN A 1 82 ? 22.782 -18.172 -38.466 1.00 92.38 82 ASN A C 1
ATOM 606 O O . ASN A 1 82 ? 22.279 -18.543 -37.409 1.00 92.38 82 ASN A O 1
ATOM 610 N N . GLN A 1 83 ? 22.949 -16.881 -38.762 1.00 92.25 83 GLN A N 1
ATOM 611 C CA . GLN A 1 83 ? 22.510 -15.794 -37.891 1.00 92.25 83 GLN A CA 1
ATOM 612 C C . GLN A 1 83 ? 20.998 -15.851 -37.659 1.00 92.25 83 GLN A C 1
ATOM 614 O O . GLN A 1 83 ? 20.563 -15.847 -36.518 1.00 92.25 83 GLN A O 1
ATOM 619 N N . GLU A 1 84 ? 20.202 -16.036 -38.714 1.00 93.00 84 GLU A N 1
ATOM 620 C CA . GLU A 1 84 ? 18.748 -16.157 -38.588 1.00 93.00 84 GLU A CA 1
ATOM 621 C C . GLU A 1 84 ? 18.341 -17.358 -37.715 1.00 93.00 84 GLU A C 1
ATOM 623 O O . GLU A 1 84 ? 17.393 -17.281 -36.933 1.00 93.00 84 GLU A O 1
ATOM 628 N N . LYS A 1 85 ? 19.070 -18.479 -37.799 1.00 95.38 85 LYS A N 1
ATOM 629 C CA . LYS A 1 85 ? 18.842 -19.632 -36.914 1.00 95.38 85 LYS A CA 1
ATOM 630 C C . LYS A 1 85 ? 19.165 -19.304 -35.457 1.00 95.38 85 LYS A C 1
ATOM 632 O O . LYS A 1 85 ? 18.393 -19.694 -34.584 1.00 95.38 85 LYS A O 1
ATOM 637 N N . LEU A 1 86 ? 20.265 -18.599 -35.196 1.00 93.31 86 LEU A N 1
ATOM 638 C CA . LEU A 1 86 ? 20.621 -18.149 -33.849 1.00 93.31 86 LEU A CA 1
ATOM 639 C C . LEU A 1 86 ? 19.581 -17.172 -33.305 1.00 93.31 86 LEU A C 1
ATOM 641 O O . LEU A 1 86 ? 19.083 -17.388 -32.205 1.00 93.31 86 LEU A O 1
ATOM 645 N N . ASP A 1 87 ? 19.180 -16.178 -34.091 1.00 94.56 87 ASP A N 1
ATOM 646 C CA . ASP A 1 87 ? 18.177 -15.186 -33.700 1.00 94.56 87 ASP A CA 1
ATOM 647 C C . ASP A 1 87 ? 16.830 -15.856 -33.387 1.00 94.56 87 ASP A C 1
ATOM 649 O O . ASP A 1 87 ? 16.182 -15.517 -32.398 1.00 94.56 87 ASP A O 1
ATOM 653 N N . ARG A 1 88 ? 16.430 -16.884 -34.153 1.00 96.12 88 ARG A N 1
ATOM 654 C CA . ARG A 1 88 ? 15.236 -17.696 -33.846 1.00 96.12 88 ARG A CA 1
ATOM 655 C C . ARG A 1 88 ? 15.358 -18.450 -32.520 1.00 96.12 88 ARG A C 1
ATOM 657 O O . ARG A 1 88 ? 14.366 -18.561 -31.804 1.00 96.12 88 ARG A O 1
ATOM 664 N N . VAL A 1 89 ? 16.530 -18.999 -32.197 1.00 95.75 89 VAL A N 1
ATOM 665 C CA . VAL A 1 89 ? 16.758 -19.706 -30.922 1.00 95.75 89 VAL A CA 1
ATOM 666 C C . VAL A 1 89 ? 16.774 -18.720 -29.752 1.00 95.75 89 VAL A C 1
ATOM 668 O O . VAL A 1 89 ? 16.115 -18.973 -28.747 1.00 95.75 89 VAL A O 1
ATOM 671 N N . PHE A 1 90 ? 17.443 -17.575 -29.900 1.00 89.44 90 PHE A N 1
ATOM 672 C CA . PHE A 1 90 ? 17.442 -16.508 -28.896 1.00 89.44 90 PHE A CA 1
ATOM 673 C C . PHE A 1 90 ? 16.042 -15.935 -28.669 1.00 89.44 90 PHE A C 1
ATOM 675 O O . PHE A 1 90 ? 15.630 -15.772 -27.524 1.00 89.44 90 PHE A O 1
ATOM 682 N N . GLY A 1 91 ? 15.278 -15.699 -29.737 1.00 96.56 91 GLY A N 1
ATOM 683 C CA . GLY A 1 91 ? 13.895 -15.239 -29.639 1.00 96.56 91 GLY A CA 1
ATOM 684 C C . GLY A 1 91 ? 12.998 -16.228 -28.893 1.00 96.56 91 GLY A C 1
ATOM 685 O O . GLY A 1 91 ? 12.190 -15.811 -28.068 1.00 96.56 91 GLY A O 1
ATOM 686 N N . LYS A 1 92 ? 13.172 -17.539 -29.117 1.00 95.38 92 LYS A N 1
ATOM 687 C CA . LYS A 1 92 ? 12.461 -18.570 -28.343 1.00 95.38 92 LYS A CA 1
ATOM 688 C C . LYS A 1 92 ? 12.842 -18.548 -26.866 1.00 95.38 92 LYS A C 1
ATOM 690 O O . LYS A 1 92 ? 11.950 -18.576 -26.034 1.00 95.38 92 LYS A O 1
ATOM 695 N N . LEU A 1 93 ? 14.132 -18.440 -26.548 1.00 90.50 93 LEU A N 1
ATOM 696 C CA . LEU A 1 93 ? 14.604 -18.411 -25.162 1.00 90.50 93 LEU A CA 1
ATOM 697 C C . LEU A 1 93 ? 14.046 -17.206 -24.392 1.00 90.50 93 LEU A C 1
ATOM 699 O O . LEU A 1 93 ? 13.574 -17.373 -23.275 1.00 90.50 93 LEU A O 1
ATOM 703 N N . LEU A 1 94 ? 14.023 -16.022 -25.012 1.00 86.88 94 LEU A N 1
ATOM 704 C CA . LEU A 1 94 ? 13.411 -14.832 -24.412 1.00 86.88 94 LEU A CA 1
ATOM 705 C C . LEU A 1 94 ? 11.893 -14.982 -24.244 1.00 86.88 94 LEU A C 1
ATOM 707 O O . LEU A 1 94 ? 11.350 -14.593 -23.215 1.00 86.88 94 LEU A O 1
ATOM 711 N N . ALA A 1 95 ? 11.205 -15.562 -25.231 1.00 93.69 95 ALA A N 1
ATOM 712 C CA . ALA A 1 95 ? 9.767 -15.808 -25.139 1.00 93.69 95 ALA A CA 1
ATOM 713 C C . ALA A 1 95 ? 9.417 -16.841 -24.053 1.00 93.69 95 ALA A C 1
ATOM 715 O O . ALA A 1 95 ? 8.385 -16.711 -23.394 1.00 93.69 95 ALA A O 1
ATOM 716 N N . ASP A 1 96 ? 10.257 -17.858 -23.861 1.00 87.06 96 ASP A N 1
ATOM 717 C CA . ASP A 1 96 ? 10.083 -18.866 -22.815 1.00 87.06 96 ASP A CA 1
ATOM 718 C C . ASP A 1 96 ? 10.381 -18.278 -21.426 1.00 87.06 96 ASP A C 1
ATOM 720 O O . ASP A 1 96 ? 9.594 -18.487 -20.506 1.00 87.06 96 ASP A O 1
ATOM 724 N N . GLU A 1 97 ? 11.424 -17.451 -21.291 1.00 88.31 97 GLU A N 1
ATOM 725 C CA . GLU A 1 97 ? 11.720 -16.704 -20.058 1.00 88.31 97 GLU A CA 1
ATOM 726 C C . GLU A 1 97 ? 10.587 -15.724 -19.697 1.00 88.31 97 GLU A C 1
ATOM 728 O O . GLU A 1 97 ? 10.188 -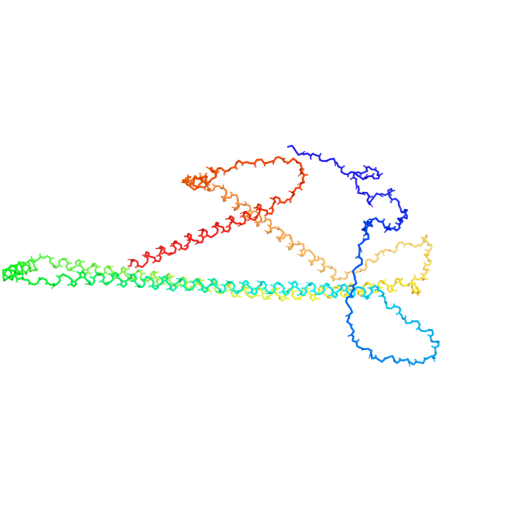15.614 -18.536 1.00 88.31 97 GLU A O 1
ATOM 733 N N . GLU A 1 98 ? 9.999 -15.039 -20.683 1.00 92.75 98 GLU A N 1
ATOM 734 C CA . GLU A 1 98 ? 8.838 -14.171 -20.461 1.00 92.75 98 GLU A CA 1
ATOM 735 C C . GLU A 1 98 ? 7.601 -14.973 -20.025 1.00 92.75 98 GLU A C 1
ATOM 737 O O . GLU A 1 98 ? 6.871 -14.550 -19.125 1.00 92.75 98 GLU A O 1
ATOM 742 N N . LYS A 1 99 ? 7.357 -16.144 -20.627 1.00 92.19 99 LYS A N 1
ATOM 743 C CA . LYS A 1 99 ? 6.254 -17.032 -20.227 1.00 92.19 99 LYS A CA 1
ATOM 744 C C . LYS A 1 99 ? 6.446 -17.590 -18.821 1.00 92.19 99 LYS A C 1
ATOM 746 O O . LYS A 1 99 ? 5.477 -17.619 -18.067 1.00 92.19 99 LYS A O 1
ATOM 751 N N . GLU A 1 100 ? 7.659 -17.999 -18.460 1.00 91.38 100 GLU A N 1
ATOM 752 C CA . GLU A 1 100 ? 7.984 -18.478 -17.113 1.00 91.38 100 GLU A CA 1
ATOM 753 C C . GLU A 1 100 ? 7.778 -17.365 -16.076 1.00 91.38 100 GLU A C 1
ATOM 755 O O . GLU A 1 100 ? 7.134 -17.581 -15.049 1.00 91.38 100 GLU A O 1
ATOM 760 N N . ASN A 1 101 ? 8.223 -16.142 -16.378 1.00 82.00 101 ASN A N 1
ATOM 761 C CA . ASN A 1 101 ? 7.991 -14.988 -15.511 1.00 82.00 101 ASN A CA 1
ATOM 762 C C . ASN A 1 101 ? 6.495 -14.673 -15.348 1.00 82.00 101 ASN A C 1
ATOM 764 O O . ASN A 1 101 ? 6.049 -14.441 -14.225 1.00 82.00 101 ASN A O 1
ATOM 768 N N . LYS A 1 102 ? 5.701 -14.741 -16.426 1.00 91.88 102 LYS A N 1
ATOM 769 C CA . LYS A 1 102 ? 4.238 -14.566 -16.354 1.00 91.88 102 LYS A CA 1
ATOM 770 C C . LYS A 1 102 ? 3.557 -15.653 -15.523 1.00 91.88 102 LYS A C 1
ATOM 772 O O . LYS A 1 102 ? 2.662 -15.347 -14.743 1.00 91.88 102 LYS A O 1
ATOM 777 N N . GLN A 1 103 ? 3.980 -16.910 -15.659 1.00 87.19 103 GLN A N 1
ATOM 778 C CA . GLN A 1 103 ? 3.447 -18.009 -14.845 1.00 87.19 103 GLN A CA 1
ATOM 779 C C . GLN A 1 103 ? 3.764 -17.817 -13.361 1.00 87.19 103 GLN A C 1
ATOM 781 O O . GLN A 1 103 ? 2.898 -18.021 -12.513 1.00 87.19 103 GLN A O 1
ATOM 786 N N . LYS A 1 104 ? 4.978 -17.365 -13.049 1.00 92.19 104 LYS A N 1
ATOM 787 C CA . LYS A 1 104 ? 5.406 -17.102 -11.676 1.00 92.19 104 LYS A CA 1
ATOM 788 C C . LYS A 1 104 ? 4.659 -15.929 -11.034 1.00 92.19 104 LYS A C 1
ATOM 790 O O . LYS A 1 104 ? 4.306 -16.003 -9.861 1.00 92.19 104 LYS A O 1
ATOM 795 N N . GLU A 1 105 ? 4.399 -14.864 -11.790 1.00 88.00 105 GLU A N 1
ATOM 796 C CA . GLU A 1 105 ? 3.608 -13.719 -11.322 1.00 88.00 105 GLU A CA 1
ATOM 797 C C . GLU A 1 105 ? 2.147 -14.109 -11.044 1.00 88.00 105 GLU A C 1
ATOM 799 O O . GLU A 1 105 ? 1.580 -13.716 -10.022 1.00 88.00 105 GLU A O 1
ATOM 804 N N . GLU A 1 106 ? 1.555 -14.932 -11.913 1.00 90.38 106 GLU A N 1
ATOM 805 C CA . GLU A 1 106 ? 0.205 -15.471 -11.731 1.00 90.38 106 GLU A CA 1
ATOM 806 C C . GLU A 1 106 ? 0.118 -16.377 -10.491 1.00 90.38 106 GLU A C 1
ATOM 808 O O . GLU A 1 106 ? -0.788 -16.224 -9.672 1.00 90.38 106 GLU A O 1
ATOM 813 N N . GLU A 1 107 ? 1.097 -17.265 -10.289 1.00 89.25 107 GLU A N 1
ATOM 814 C CA . GLU A 1 107 ? 1.178 -18.113 -9.094 1.00 89.25 107 GLU A CA 1
ATOM 815 C C . GLU A 1 107 ? 1.299 -17.273 -7.810 1.00 89.25 107 GLU A C 1
ATOM 817 O O . GLU A 1 107 ? 0.633 -17.548 -6.808 1.00 89.25 107 GLU A O 1
ATOM 822 N N . GLU A 1 108 ? 2.098 -16.202 -7.833 1.00 90.38 108 GLU A N 1
ATOM 823 C CA . GLU A 1 108 ? 2.218 -15.277 -6.704 1.00 90.38 108 GLU A CA 1
ATOM 824 C C . GLU A 1 108 ? 0.924 -14.484 -6.455 1.00 90.38 108 GLU A C 1
ATOM 826 O O . GLU A 1 108 ? 0.604 -14.170 -5.304 1.00 90.38 108 GLU A O 1
ATOM 831 N N . ARG A 1 109 ? 0.144 -14.172 -7.500 1.00 90.88 109 ARG A N 1
ATOM 832 C CA . ARG A 1 109 ? -1.178 -13.541 -7.354 1.00 90.88 109 ARG A CA 1
ATOM 833 C C . ARG A 1 109 ? -2.169 -14.483 -6.676 1.00 90.88 109 ARG A C 1
ATOM 835 O O . ARG A 1 109 ? -2.751 -14.103 -5.662 1.00 90.88 109 ARG A O 1
ATOM 842 N N . ILE A 1 110 ? -2.274 -15.721 -7.155 1.00 90.69 110 ILE A N 1
ATOM 843 C CA . ILE A 1 110 ? -3.147 -16.749 -6.565 1.00 90.69 110 ILE A CA 1
ATOM 844 C C . ILE A 1 110 ? -2.756 -17.009 -5.105 1.00 90.69 110 ILE A C 1
ATOM 846 O O . ILE A 1 110 ? -3.610 -17.125 -4.225 1.00 90.69 110 ILE A O 1
ATOM 850 N N . LYS A 1 111 ? -1.453 -17.052 -4.812 1.00 95.31 111 LYS A N 1
ATOM 851 C CA . LYS A 1 111 ? -0.958 -17.228 -3.444 1.00 95.31 111 LYS A CA 1
ATOM 852 C C . LYS A 1 111 ? -1.359 -16.071 -2.523 1.00 95.31 111 LYS A C 1
ATOM 854 O O . LYS A 1 111 ? -1.756 -16.327 -1.388 1.00 95.31 111 LYS A O 1
ATOM 859 N N . ARG A 1 112 ? -1.274 -14.822 -2.998 1.00 85.69 112 ARG A N 1
ATOM 860 C CA . ARG A 1 112 ? -1.704 -13.635 -2.237 1.00 85.69 112 ARG A CA 1
ATOM 861 C C . ARG A 1 112 ? -3.209 -13.634 -1.978 1.00 85.69 112 ARG A C 1
ATOM 863 O O . ARG A 1 112 ? -3.615 -13.363 -0.853 1.00 85.69 112 ARG A O 1
ATOM 870 N N . GLU A 1 113 ? -4.017 -13.984 -2.975 1.00 87.31 113 GLU A N 1
ATOM 871 C CA . GLU A 1 113 ? -5.475 -14.093 -2.824 1.00 87.31 113 GLU A CA 1
ATOM 872 C C . GLU A 1 113 ? -5.857 -15.166 -1.797 1.00 87.31 113 GLU A C 1
ATOM 874 O O . GLU A 1 113 ? -6.680 -14.913 -0.917 1.00 87.31 113 GLU A O 1
ATOM 879 N N . LYS A 1 114 ? -5.190 -16.325 -1.832 1.00 95.94 114 LYS A N 1
ATOM 880 C CA . LYS A 1 114 ? -5.408 -17.400 -0.857 1.00 95.94 114 LYS A CA 1
ATOM 881 C C . LYS A 1 114 ? -5.033 -16.987 0.570 1.00 95.94 114 LYS A C 1
ATOM 883 O O . LYS A 1 114 ? -5.780 -17.269 1.503 1.00 95.94 114 LYS A O 1
ATOM 888 N N . GLU A 1 115 ? -3.903 -16.301 0.757 1.00 91.00 115 GLU A N 1
ATOM 889 C CA . GLU A 1 115 ? -3.497 -15.788 2.076 1.00 91.00 115 GLU A CA 1
ATOM 890 C C . GLU A 1 115 ? -4.484 -14.729 2.604 1.00 91.00 115 GLU A C 1
ATOM 892 O O . GLU A 1 115 ? -4.804 -14.702 3.797 1.00 91.00 115 GLU A O 1
ATOM 897 N N . GLU A 1 116 ? -5.021 -13.875 1.727 1.00 92.06 116 GLU A N 1
ATOM 898 C CA . GLU A 1 116 ? -6.045 -12.900 2.103 1.00 92.06 116 GLU A CA 1
ATOM 899 C C . GLU A 1 116 ? -7.378 -13.573 2.472 1.00 92.06 116 GLU A C 1
ATOM 901 O O . GLU A 1 116 ? -8.011 -13.190 3.460 1.00 92.06 116 GLU A O 1
ATOM 906 N N . GLU A 1 117 ? -7.796 -14.607 1.739 1.00 92.31 117 GLU A N 1
ATOM 907 C CA . GLU A 1 117 ? -8.989 -15.397 2.058 1.00 92.31 117 GLU A CA 1
ATOM 908 C C . GLU A 1 117 ? -8.841 -16.150 3.392 1.00 92.31 117 GLU A C 1
ATOM 910 O O . GLU A 1 117 ? -9.752 -16.128 4.228 1.00 92.31 117 GLU A O 1
ATOM 915 N N . GLU A 1 118 ? -7.672 -16.734 3.665 1.00 93.94 118 GLU A N 1
ATOM 916 C CA . GLU A 1 118 ? -7.358 -17.347 4.960 1.00 93.94 118 GLU A CA 1
ATOM 917 C C . GLU A 1 118 ? -7.429 -16.321 6.101 1.00 93.94 118 GLU A C 1
ATOM 919 O O . GLU A 1 118 ? -8.035 -16.590 7.141 1.00 93.94 118 GLU A O 1
ATOM 924 N N . ARG A 1 119 ? -6.923 -15.097 5.901 1.00 93.75 119 ARG A N 1
ATOM 925 C CA . ARG A 1 119 ? -7.089 -14.011 6.883 1.00 93.75 119 ARG A CA 1
ATOM 926 C C . ARG A 1 119 ? -8.552 -13.631 7.097 1.00 93.75 119 ARG A C 1
ATOM 928 O O . ARG A 1 119 ? -8.960 -13.398 8.235 1.00 93.75 119 ARG A O 1
ATOM 935 N N . ARG A 1 120 ? -9.354 -13.565 6.029 1.00 90.50 120 ARG A N 1
ATOM 936 C CA . ARG A 1 120 ? -10.791 -13.251 6.123 1.00 90.50 120 ARG A CA 1
ATOM 937 C C . ARG A 1 120 ? -11.551 -14.341 6.875 1.00 90.50 120 ARG A C 1
ATOM 939 O O . ARG A 1 120 ? -12.409 -14.021 7.695 1.00 90.50 120 ARG A O 1
ATOM 946 N N . THR A 1 121 ? -11.246 -15.611 6.625 1.00 91.38 121 THR A N 1
ATOM 947 C CA . THR A 1 121 ? -11.893 -16.731 7.324 1.00 91.38 121 THR A CA 1
ATOM 948 C C . THR A 1 121 ? -11.461 -16.824 8.786 1.00 91.38 121 THR A C 1
ATOM 950 O O . THR A 1 121 ? -12.313 -17.058 9.640 1.00 91.38 121 THR A O 1
ATOM 953 N N . GLN A 1 122 ? -10.188 -16.572 9.107 1.00 93.19 122 GLN A N 1
ATOM 954 C CA . GLN A 1 122 ? -9.723 -16.484 10.496 1.00 93.19 122 GLN A CA 1
ATOM 955 C C . GLN A 1 122 ? -10.435 -15.369 11.261 1.00 93.19 122 GLN A C 1
ATOM 957 O O . GLN A 1 122 ? -10.954 -15.618 12.343 1.00 93.19 122 GLN A O 1
ATOM 962 N N . TRP A 1 123 ? -10.545 -14.177 10.672 1.00 93.19 123 TRP A N 1
ATOM 963 C CA . TRP A 1 123 ? -11.256 -13.063 11.298 1.00 93.19 123 TRP A CA 1
ATOM 964 C C . TRP A 1 123 ? -12.737 -13.377 11.552 1.00 93.19 123 TRP A C 1
ATOM 966 O O . TRP A 1 123 ? -13.267 -13.059 12.614 1.00 93.19 123 TRP A O 1
ATOM 976 N N . LYS A 1 124 ? -13.411 -14.041 10.600 1.00 95.50 124 LYS A N 1
ATOM 977 C CA . LYS A 1 124 ? -14.795 -14.507 10.788 1.00 95.50 124 LYS A CA 1
ATOM 978 C C . LYS A 1 124 ? -14.907 -15.486 11.958 1.00 95.50 124 LYS A C 1
ATOM 980 O O . LYS A 1 124 ? -15.771 -15.293 12.802 1.00 95.50 124 LYS A O 1
ATOM 985 N N . LYS A 1 125 ? -14.003 -16.467 12.044 1.00 97.38 125 LYS A N 1
ATOM 986 C CA . LYS A 1 125 ? -13.971 -17.444 13.145 1.00 97.38 125 LYS A CA 1
ATOM 987 C C . LYS A 1 125 ? -13.694 -16.795 14.500 1.00 97.38 125 LYS A C 1
ATOM 989 O O . LYS A 1 125 ? -14.305 -17.174 15.489 1.00 97.38 125 LYS A O 1
ATOM 994 N N . GLU A 1 126 ? -12.775 -15.833 14.571 1.00 94.56 126 GLU A N 1
ATOM 995 C CA . GLU A 1 126 ? -12.493 -15.104 15.816 1.00 94.56 126 GLU A CA 1
ATOM 996 C C . GLU A 1 126 ? -13.694 -14.277 16.274 1.00 94.56 126 GLU A C 1
ATOM 998 O O . GLU A 1 126 ? -13.989 -14.234 17.467 1.00 94.56 126 GLU A O 1
ATOM 1003 N N . ARG A 1 127 ? -14.404 -13.656 15.327 1.00 95.88 127 ARG A N 1
ATOM 1004 C CA . ARG A 1 127 ? -15.626 -12.909 15.613 1.00 95.88 127 ARG A CA 1
ATOM 1005 C C . ARG A 1 127 ? -16.746 -13.816 16.120 1.00 95.88 127 ARG A C 1
ATOM 1007 O O . ARG A 1 127 ? -17.321 -13.513 17.155 1.00 95.88 127 ARG A O 1
ATOM 1014 N N . GLU A 1 128 ? -17.014 -14.915 15.423 1.00 96.69 128 GLU A N 1
ATOM 1015 C CA . GLU A 1 128 ? -18.017 -15.913 15.818 1.00 96.69 128 GLU A CA 1
ATOM 1016 C C . GLU A 1 128 ? -17.708 -16.474 17.211 1.00 96.69 128 GLU A C 1
ATOM 1018 O O . GLU A 1 128 ? -18.555 -16.446 18.094 1.00 96.69 128 GLU A O 1
ATOM 1023 N N . LYS A 1 129 ? -16.448 -16.840 17.472 1.00 97.00 129 LYS A N 1
ATOM 1024 C CA . LYS A 1 129 ? -16.010 -17.313 18.792 1.00 97.00 129 LYS A CA 1
ATOM 1025 C C . LYS A 1 129 ? -16.194 -16.270 19.901 1.00 97.00 129 LYS A C 1
ATOM 1027 O O . LYS A 1 129 ? -16.445 -16.626 21.049 1.00 97.00 129 LYS A O 1
ATOM 1032 N N . PHE A 1 130 ? -16.015 -14.987 19.591 1.00 95.81 130 PHE A N 1
ATOM 1033 C CA . PHE A 1 130 ? -16.258 -13.907 20.547 1.00 95.81 130 PHE A CA 1
ATOM 1034 C C . PHE A 1 130 ? -17.755 -13.714 20.826 1.00 95.81 130 PHE A C 1
ATOM 1036 O O . PHE A 1 130 ? -18.129 -13.453 21.969 1.00 95.81 130 PHE A O 1
ATOM 1043 N N . GLU A 1 131 ? -18.599 -13.847 19.801 1.00 95.81 131 GLU A N 1
ATOM 1044 C CA . GLU A 1 131 ? -20.060 -13.819 19.935 1.00 95.81 131 GLU A CA 1
ATOM 1045 C C . GLU A 1 131 ? -20.538 -15.003 20.804 1.00 95.81 131 GLU A C 1
ATOM 1047 O O . GLU A 1 131 ? -21.223 -14.777 21.800 1.00 95.81 131 GLU A O 1
ATOM 1052 N N . GLU A 1 132 ? -20.047 -16.223 20.554 1.00 96.81 132 GLU A N 1
ATOM 1053 C CA . GLU A 1 132 ? -20.327 -17.411 21.382 1.00 96.81 132 GLU A CA 1
ATOM 1054 C C . GLU A 1 132 ? -19.882 -17.251 22.851 1.00 96.81 132 GLU A C 1
ATOM 1056 O O . GLU A 1 132 ? -20.613 -17.623 23.770 1.00 96.81 132 GLU A O 1
ATOM 1061 N N . ASP A 1 133 ? -18.691 -16.689 23.104 1.00 97.31 133 ASP A N 1
ATOM 1062 C CA . ASP A 1 133 ? -18.186 -16.446 24.469 1.00 97.31 133 ASP A CA 1
ATOM 1063 C C . ASP A 1 133 ? -19.052 -15.428 25.231 1.00 97.31 133 ASP A C 1
ATOM 1065 O O . ASP A 1 133 ? -19.343 -15.594 26.421 1.00 97.31 133 ASP A O 1
ATOM 1069 N N . MET A 1 134 ? -19.503 -14.377 24.541 1.00 94.88 134 MET A N 1
ATOM 1070 C CA . MET A 1 134 ? -20.408 -13.378 25.105 1.00 94.88 134 MET A CA 1
ATOM 1071 C C . MET A 1 134 ? -21.777 -13.974 25.440 1.00 94.88 134 MET A C 1
ATOM 1073 O O . MET A 1 134 ? -22.280 -13.711 26.538 1.00 94.88 134 MET A O 1
ATOM 1077 N N . ASP A 1 135 ? -22.335 -14.796 24.551 1.00 95.31 135 ASP A N 1
ATOM 1078 C CA . ASP A 1 135 ? -23.610 -15.484 24.763 1.00 95.31 135 ASP A CA 1
ATOM 1079 C C . ASP A 1 135 ? -23.525 -16.459 25.943 1.00 95.31 135 ASP A C 1
ATOM 1081 O O . ASP A 1 135 ? -24.348 -16.393 26.858 1.00 95.31 135 ASP A O 1
ATOM 1085 N N . ALA A 1 136 ? -22.464 -17.269 26.026 1.00 97.06 136 ALA A N 1
ATOM 1086 C CA . ALA A 1 136 ? -22.238 -18.168 27.160 1.00 97.06 136 ALA A CA 1
ATOM 1087 C C . ALA A 1 136 ? -22.136 -17.409 28.497 1.00 97.06 136 ALA A C 1
ATOM 1089 O O . ALA A 1 136 ? -22.660 -17.845 29.528 1.00 97.06 136 ALA A O 1
ATOM 1090 N N . ARG A 1 137 ? -21.485 -16.238 28.499 1.00 97.44 137 ARG A N 1
ATOM 1091 C CA . ARG A 1 137 ? -21.362 -15.398 29.698 1.00 97.44 137 ARG A CA 1
ATOM 1092 C C . ARG A 1 137 ? -22.687 -14.750 30.100 1.00 97.44 137 ARG A C 1
ATOM 1094 O O . ARG A 1 137 ? -22.891 -14.490 31.289 1.00 97.44 137 ARG A O 1
ATOM 1101 N N . LEU A 1 138 ? -23.559 -14.440 29.141 1.00 95.94 138 LEU A N 1
ATOM 1102 C CA . LEU A 1 138 ? -24.905 -13.934 29.409 1.00 95.94 138 LEU A CA 1
ATOM 1103 C C . LEU A 1 138 ? -25.806 -15.041 29.964 1.00 95.94 138 LEU A C 1
ATOM 1105 O O . LEU A 1 138 ? -26.430 -14.819 31.002 1.00 95.94 138 LEU A O 1
ATOM 1109 N N . GLU A 1 139 ? -25.781 -16.235 29.373 1.00 94.88 139 GLU A N 1
ATOM 1110 C CA . GLU A 1 139 ? -26.543 -17.400 29.842 1.00 94.88 139 GLU A CA 1
ATOM 1111 C C . GLU A 1 139 ? -26.173 -17.757 31.289 1.00 94.88 139 GLU A C 1
ATOM 1113 O O . GLU A 1 139 ? -27.031 -17.830 32.169 1.00 94.88 139 GLU A O 1
ATOM 1118 N N . GLN A 1 140 ? -24.870 -17.803 31.597 1.00 96.50 140 GLN A N 1
ATOM 1119 C CA . GLN A 1 140 ? -24.382 -18.053 32.957 1.00 96.50 140 GLN A CA 1
ATOM 1120 C C . GLN A 1 140 ? -24.894 -17.018 33.978 1.00 96.50 140 GLN A C 1
ATOM 1122 O O . GLN A 1 140 ? -25.120 -17.336 35.151 1.00 96.50 140 GLN A O 1
ATOM 1127 N N . ARG A 1 141 ? -25.050 -15.751 33.568 1.00 95.94 141 ARG A N 1
ATOM 1128 C CA . ARG A 1 141 ? -25.609 -14.704 34.438 1.00 95.94 141 ARG A CA 1
ATOM 1129 C C . ARG A 1 141 ? -27.112 -14.886 34.627 1.00 95.94 141 ARG A C 1
ATOM 1131 O O . ARG A 1 141 ? -27.579 -14.689 35.747 1.00 95.94 141 ARG A O 1
ATOM 1138 N N . MET A 1 142 ? -27.841 -15.273 33.582 1.00 90.25 142 MET A N 1
ATOM 1139 C CA . MET A 1 142 ? -29.283 -15.522 33.643 1.00 90.25 142 MET A CA 1
ATOM 1140 C C . MET A 1 142 ? -29.610 -16.712 34.547 1.00 90.25 142 MET A C 1
ATOM 1142 O O . MET A 1 142 ? -30.435 -16.565 35.450 1.00 90.25 142 MET A O 1
ATOM 1146 N N . ASP A 1 143 ? -28.879 -17.820 34.428 1.00 89.50 143 ASP A N 1
ATOM 1147 C CA . ASP A 1 143 ? -29.023 -18.982 35.315 1.00 89.50 143 ASP A CA 1
ATOM 1148 C C . ASP A 1 143 ? -28.805 -18.619 36.787 1.00 89.50 143 ASP A C 1
ATOM 1150 O O . ASP A 1 143 ? -29.544 -19.046 37.677 1.00 89.50 143 ASP A O 1
ATOM 1154 N N . LYS A 1 144 ? -27.817 -17.761 37.067 1.00 90.81 144 LYS A N 1
ATOM 1155 C CA . LYS A 1 144 ? -27.521 -17.309 38.432 1.00 90.81 144 LYS A CA 1
ATOM 1156 C C . LYS A 1 144 ? -28.611 -16.406 39.016 1.00 90.81 144 LYS A C 1
ATOM 1158 O O . LYS A 1 144 ? -28.770 -16.374 40.238 1.00 90.81 144 LYS A O 1
ATOM 1163 N N . VAL A 1 145 ? -29.326 -15.659 38.175 1.00 87.06 145 VAL A N 1
ATOM 1164 C CA . VAL A 1 145 ? -30.450 -14.805 38.589 1.00 87.06 145 VAL A CA 1
ATOM 1165 C C . VAL A 1 145 ? -31.715 -15.643 38.782 1.00 87.06 145 VAL A C 1
ATOM 1167 O O . VAL A 1 145 ? -32.370 -15.513 39.813 1.00 87.06 145 VAL A O 1
ATOM 1170 N N . ILE A 1 146 ? -32.019 -16.551 37.852 1.00 83.00 146 ILE A N 1
ATOM 1171 C CA . ILE A 1 146 ? -33.212 -17.413 37.896 1.00 83.00 146 ILE A CA 1
ATOM 1172 C C . ILE A 1 146 ? -33.101 -18.472 39.006 1.00 83.00 146 ILE A C 1
ATOM 1174 O O . ILE A 1 146 ? -34.090 -18.794 39.661 1.00 83.00 146 ILE A O 1
ATOM 1178 N N . GLY A 1 147 ? -31.899 -18.977 39.293 1.00 70.69 147 GLY A N 1
ATOM 1179 C CA . GLY A 1 147 ? -31.672 -19.936 40.378 1.00 70.69 147 GLY A CA 1
ATOM 1180 C C . GLY A 1 147 ? -31.897 -19.371 41.787 1.00 70.69 147 GLY A C 1
ATOM 1181 O O . GLY A 1 147 ? -32.073 -20.141 42.725 1.00 70.69 147 GLY A O 1
ATOM 1182 N N . ARG A 1 148 ? -31.923 -18.040 41.959 1.00 62.56 148 ARG A N 1
ATOM 1183 C CA . ARG A 1 148 ? -32.112 -17.386 43.269 1.00 62.56 148 ARG A CA 1
ATOM 1184 C C . ARG A 1 148 ? -33.568 -17.082 43.622 1.00 62.56 148 ARG A C 1
ATOM 1186 O O . ARG A 1 148 ? -33.821 -16.650 44.739 1.00 62.56 148 ARG A O 1
ATOM 1193 N N . THR A 1 149 ? -34.521 -17.293 42.715 1.00 56.00 149 THR A N 1
ATOM 1194 C CA . THR A 1 149 ? -35.931 -16.912 42.926 1.00 56.00 149 THR A CA 1
ATOM 1195 C C . THR A 1 149 ? -36.864 -18.082 43.258 1.00 56.00 149 THR A C 1
ATOM 1197 O O . THR A 1 149 ? -38.075 -17.886 43.293 1.00 56.00 149 THR A O 1
ATOM 1200 N N . LYS A 1 150 ? -36.344 -19.291 43.532 1.00 54.38 150 LYS A N 1
ATOM 1201 C CA . LYS A 1 150 ? -37.170 -20.494 43.774 1.00 54.38 150 LYS A CA 1
ATOM 1202 C C . LYS A 1 150 ? -37.368 -20.939 45.228 1.00 54.38 150 LYS A C 1
ATOM 1204 O O . LYS A 1 150 ? -38.104 -21.895 45.435 1.00 54.38 150 LYS A O 1
ATOM 1209 N N . GLU A 1 151 ? -36.834 -20.251 46.230 1.00 47.19 151 GLU A N 1
ATOM 1210 C CA . GLU A 1 151 ? -37.176 -20.544 47.633 1.00 47.19 151 GLU A CA 1
ATOM 1211 C C . GLU A 1 151 ? -38.105 -19.464 48.183 1.00 47.19 151 GLU A C 1
ATOM 1213 O O . GLU A 1 151 ? -37.696 -18.465 48.769 1.00 47.19 151 GLU A O 1
ATOM 1218 N N . GLY A 1 152 ? -39.393 -19.671 47.911 1.00 54.41 152 GLY A N 1
ATOM 1219 C CA . GLY A 1 152 ? -40.479 -19.008 48.606 1.00 54.41 152 GLY A CA 1
ATOM 1220 C C . GLY A 1 152 ? -40.816 -19.778 49.875 1.00 54.41 152 GLY A C 1
ATOM 1221 O O . GLY A 1 152 ? -41.484 -20.802 49.801 1.00 54.41 152 GLY A O 1
ATOM 1222 N N . ASP A 1 153 ? -40.388 -19.247 51.015 1.00 49.88 153 ASP A N 1
ATOM 1223 C CA . ASP A 1 153 ? -41.156 -19.318 52.259 1.00 49.88 153 ASP A CA 1
ATOM 1224 C C . ASP A 1 153 ? -40.809 -18.097 53.124 1.00 49.88 153 ASP A C 1
ATOM 1226 O O . ASP A 1 153 ? -40.072 -18.154 54.110 1.00 49.88 153 ASP A O 1
ATOM 1230 N N . ALA A 1 154 ? -41.268 -16.925 52.676 1.00 49.62 154 ALA A N 1
ATOM 1231 C CA . ALA A 1 154 ? -41.192 -15.707 53.470 1.00 49.62 154 ALA A CA 1
ATOM 1232 C C . ALA A 1 154 ? -42.342 -15.726 54.485 1.00 49.62 154 ALA A C 1
ATOM 1234 O O . ALA A 1 154 ? -43.447 -15.247 54.223 1.00 49.62 154 ALA A O 1
ATOM 1235 N N . SER A 1 155 ? -42.040 -16.332 55.634 1.00 50.56 155 SER A N 1
ATOM 1236 C CA . SER A 1 155 ? -42.814 -16.320 56.874 1.00 50.56 155 SER A CA 1
ATOM 1237 C C . SER A 1 155 ? -43.421 -14.941 57.170 1.00 50.56 155 SER A C 1
ATOM 1239 O O . SER A 1 155 ? -42.782 -13.903 57.006 1.00 50.56 155 SER A O 1
ATOM 1241 N N . VAL A 1 156 ? -44.661 -14.941 57.658 1.00 51.31 156 VAL A N 1
ATOM 1242 C CA . VAL A 1 156 ? -45.484 -13.775 58.038 1.00 51.31 156 VAL A CA 1
ATOM 1243 C C . VAL A 1 156 ? -44.768 -12.800 58.998 1.00 51.31 156 VAL A C 1
ATOM 1245 O O . VAL A 1 156 ? -45.087 -11.609 59.010 1.00 51.31 156 VAL A O 1
ATOM 1248 N N . ASP A 1 157 ? -43.750 -13.260 59.732 1.00 56.88 157 ASP A N 1
ATOM 1249 C CA . ASP A 1 157 ? -42.889 -12.419 60.580 1.00 56.88 157 ASP A CA 1
ATOM 1250 C C . ASP A 1 157 ? -41.997 -11.460 59.777 1.00 56.88 157 ASP A C 1
ATOM 1252 O O . ASP A 1 157 ? -41.728 -10.334 60.205 1.00 56.88 157 ASP A O 1
ATOM 1256 N N . GLU A 1 158 ? -41.608 -11.852 58.566 1.00 59.62 158 GLU A N 1
ATOM 1257 C CA . GLU A 1 158 ? -40.814 -11.023 57.665 1.00 59.62 158 GLU A CA 1
ATOM 1258 C C . GLU A 1 158 ? -41.630 -9.823 57.178 1.00 59.62 158 GLU A C 1
ATOM 1260 O O . GLU A 1 158 ? -41.107 -8.721 57.063 1.00 59.62 158 GLU A O 1
ATOM 1265 N N . VAL A 1 159 ? -42.945 -9.975 56.997 1.00 59.44 159 VAL A N 1
ATOM 1266 C CA . VAL A 1 159 ? -43.833 -8.856 56.643 1.00 59.44 159 VAL A CA 1
ATOM 1267 C C . VAL A 1 159 ? -43.960 -7.860 57.800 1.00 59.44 159 VAL A C 1
ATOM 1269 O O . VAL A 1 159 ? -44.016 -6.652 57.566 1.00 59.44 159 VAL A O 1
ATOM 1272 N N . ALA A 1 160 ? -43.981 -8.327 59.052 1.00 73.50 160 ALA A N 1
ATOM 1273 C CA . ALA A 1 160 ? -43.999 -7.453 60.226 1.00 73.50 160 ALA A CA 1
ATOM 1274 C C . ALA A 1 160 ? -42.651 -6.738 60.430 1.00 73.50 160 ALA A C 1
ATOM 1276 O O . ALA A 1 160 ? -42.633 -5.540 60.728 1.00 73.50 160 ALA A O 1
ATOM 1277 N N . ARG A 1 161 ? -41.534 -7.441 60.200 1.00 78.19 161 ARG A N 1
ATOM 1278 C CA . ARG A 1 161 ? -40.177 -6.880 60.196 1.00 78.19 161 ARG A CA 1
ATOM 1279 C C . ARG A 1 161 ? -40.019 -5.830 59.098 1.00 78.19 161 ARG A C 1
ATOM 1281 O O . ARG A 1 161 ? -39.675 -4.696 59.409 1.00 78.19 161 ARG A O 1
ATOM 1288 N N . LEU A 1 162 ? -40.411 -6.152 57.864 1.00 71.62 162 LEU A N 1
ATOM 1289 C CA . LEU A 1 162 ? -40.404 -5.243 56.715 1.00 71.62 162 LEU A CA 1
ATOM 1290 C C . LEU A 1 162 ? -41.361 -4.061 56.887 1.00 71.62 162 LEU A C 1
ATOM 1292 O O . LEU A 1 162 ? -41.089 -2.991 56.354 1.00 71.62 162 LEU A O 1
ATOM 1296 N N . LYS A 1 163 ? -42.477 -4.205 57.617 1.00 77.50 163 LYS A N 1
ATOM 1297 C CA . LYS A 1 163 ? -43.356 -3.072 57.964 1.00 77.50 163 LYS A CA 1
ATOM 1298 C C . LYS A 1 163 ? -42.698 -2.124 58.961 1.00 77.50 163 LYS A C 1
ATOM 1300 O O . LYS A 1 163 ? -42.798 -0.916 58.779 1.00 77.50 163 LYS A O 1
ATOM 1305 N N . ARG A 1 164 ? -42.030 -2.660 59.987 1.00 81.75 164 ARG A N 1
ATOM 1306 C CA . ARG A 1 164 ? -41.315 -1.862 60.994 1.00 81.75 164 ARG A CA 1
ATOM 1307 C C . ARG A 1 164 ? -40.095 -1.170 60.377 1.00 81.75 164 ARG A C 1
ATOM 1309 O O . ARG A 1 164 ? -39.917 0.025 60.553 1.00 81.75 164 ARG A O 1
ATOM 1316 N N . GLU A 1 165 ? -39.356 -1.893 59.543 1.00 80.69 165 GLU A N 1
ATOM 1317 C CA . GLU A 1 165 ? -38.238 -1.367 58.759 1.00 80.69 165 GLU A CA 1
ATOM 1318 C C . GLU A 1 165 ? -38.717 -0.333 57.721 1.00 80.69 165 GLU A C 1
ATOM 1320 O O . GLU A 1 165 ? -38.091 0.707 57.569 1.00 80.69 165 GLU A O 1
ATOM 1325 N N . ASN A 1 166 ? -39.882 -0.522 57.080 1.00 79.38 166 ASN A N 1
ATOM 1326 C CA . ASN A 1 166 ? -40.497 0.508 56.224 1.00 79.38 166 ASN A CA 1
ATOM 1327 C C . ASN A 1 166 ? -40.904 1.765 56.999 1.00 79.38 166 ASN A C 1
ATOM 1329 O O . ASN A 1 166 ? -40.793 2.867 56.465 1.00 79.38 166 ASN A O 1
ATOM 1333 N N . GLU A 1 167 ? -41.418 1.624 58.221 1.00 84.56 167 GLU A N 1
ATOM 1334 C CA . GLU A 1 167 ? -41.734 2.768 59.079 1.00 84.56 167 GLU A CA 1
ATOM 1335 C C . GLU A 1 167 ? -40.476 3.533 59.488 1.00 84.56 167 GLU A C 1
ATOM 1337 O O . GLU A 1 167 ? -40.461 4.760 59.380 1.00 84.56 167 GLU A O 1
ATOM 1342 N N . ASP A 1 168 ? -39.416 2.830 59.886 1.00 80.00 168 ASP A N 1
ATOM 1343 C CA . ASP A 1 168 ? -38.134 3.441 60.240 1.00 80.00 168 ASP A CA 1
ATOM 1344 C C . ASP A 1 168 ? -37.471 4.100 59.021 1.00 80.00 168 ASP A C 1
ATOM 1346 O O . ASP A 1 168 ? -36.996 5.232 59.118 1.00 80.00 168 ASP A O 1
ATOM 1350 N N . LEU A 1 169 ? -37.530 3.465 57.843 1.00 77.88 169 LEU A N 1
ATOM 1351 C CA . LEU A 1 169 ? -37.074 4.051 56.580 1.00 77.88 169 LEU A CA 1
ATOM 1352 C C . LEU A 1 169 ? -37.874 5.306 56.230 1.00 77.88 169 LEU A C 1
ATOM 1354 O O . LEU A 1 169 ? -37.277 6.329 55.912 1.00 77.88 169 LEU A O 1
ATOM 1358 N N . ARG A 1 170 ? -39.210 5.282 56.341 1.00 79.81 170 ARG A N 1
ATOM 1359 C CA . ARG A 1 170 ? -40.052 6.472 56.114 1.00 79.81 170 ARG A CA 1
ATOM 1360 C C . ARG A 1 170 ? -39.718 7.600 57.083 1.00 79.81 170 ARG A C 1
ATOM 1362 O O . ARG A 1 170 ? -39.705 8.759 56.674 1.00 79.81 170 ARG A O 1
ATOM 1369 N N . ARG A 1 171 ? -39.427 7.276 58.346 1.00 80.19 171 ARG A N 1
ATOM 1370 C CA . ARG A 1 171 ? -39.016 8.256 59.358 1.00 80.19 171 ARG A CA 1
ATOM 1371 C C . ARG A 1 171 ? -37.649 8.860 59.023 1.00 80.19 171 ARG A C 1
ATOM 1373 O O . ARG A 1 171 ? -37.509 10.074 59.117 1.00 80.19 171 ARG A O 1
ATOM 1380 N N . ALA A 1 172 ? -36.696 8.051 58.561 1.00 75.94 172 ALA A N 1
ATOM 1381 C CA . ALA A 1 172 ? -35.374 8.501 58.119 1.00 75.94 172 ALA A CA 1
ATOM 1382 C C . ALA A 1 172 ? -35.415 9.332 56.818 1.00 75.94 172 ALA A C 1
ATOM 1384 O O . ALA A 1 172 ? -34.712 10.336 56.720 1.00 75.94 172 ALA A O 1
ATOM 1385 N N . LEU A 1 173 ? -36.278 8.965 55.860 1.00 69.81 173 LEU A N 1
ATOM 1386 C CA . LEU A 1 173 ? -36.555 9.726 54.628 1.00 69.81 173 LEU A CA 1
ATOM 1387 C C . LEU A 1 173 ? -37.101 11.130 54.964 1.00 69.81 173 LEU A C 1
ATOM 1389 O O . LEU A 1 173 ? -36.692 12.134 54.382 1.00 69.81 173 LEU A O 1
ATOM 1393 N N . LEU A 1 174 ? -38.000 11.222 55.952 1.00 73.56 174 LEU A N 1
ATOM 1394 C CA . LEU A 1 174 ? -38.619 12.485 56.375 1.00 73.56 174 LEU A CA 1
ATOM 1395 C C . LEU A 1 174 ? -37.735 13.337 57.303 1.00 73.56 174 LEU A C 1
ATOM 1397 O O . LEU A 1 174 ? -37.872 14.560 57.301 1.00 73.56 174 LEU A O 1
ATOM 1401 N N . SER A 1 175 ? -36.830 12.742 58.092 1.00 65.50 175 SER A N 1
ATOM 1402 C CA . SER A 1 175 ? -36.103 13.444 59.166 1.00 65.50 175 SER A CA 1
ATOM 1403 C C . SER A 1 175 ? -34.884 14.261 58.726 1.00 65.50 175 SER A C 1
ATOM 1405 O O . SER A 1 175 ? -34.066 14.629 59.563 1.00 65.50 175 SER A O 1
ATOM 1407 N N . GLY A 1 176 ? -34.762 14.614 57.449 1.00 60.03 176 GLY A N 1
ATOM 1408 C CA . GLY A 1 176 ? -33.845 15.681 57.052 1.00 60.03 176 GLY A CA 1
ATOM 1409 C C . GLY A 1 176 ? -32.391 15.235 56.903 1.00 6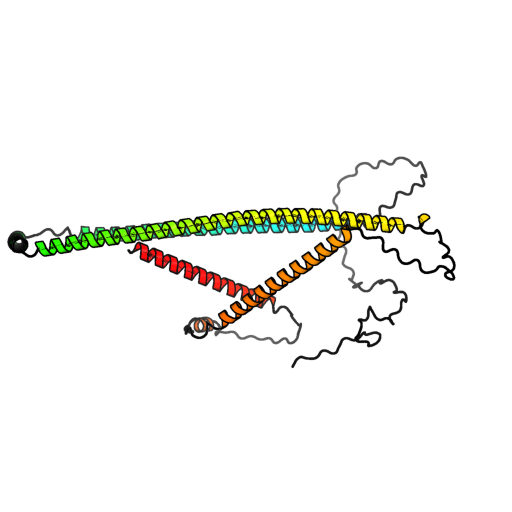0.03 176 GLY A C 1
ATOM 1410 O O . GLY A 1 176 ? -31.579 15.282 57.818 1.00 60.03 176 GLY A O 1
ATOM 1411 N N . SER A 1 177 ? -32.052 14.878 55.672 1.00 59.16 177 SER A N 1
ATOM 1412 C CA . SER A 1 177 ? -30.688 14.895 55.117 1.00 59.16 177 SER A CA 1
ATOM 1413 C C . SER A 1 177 ? -30.749 14.764 53.589 1.00 59.16 177 SER A C 1
ATOM 1415 O O . SER A 1 177 ? -29.895 15.284 52.867 1.00 59.16 177 SER A O 1
ATOM 1417 N N . GLU A 1 178 ? -31.832 14.168 53.079 1.00 59.47 178 GLU A N 1
ATOM 1418 C CA . GLU A 1 178 ? -32.044 13.875 51.661 1.00 59.47 178 GLU A CA 1
ATOM 1419 C C . GLU A 1 178 ? -31.998 15.095 50.750 1.00 59.47 178 GLU A C 1
ATOM 1421 O O . GLU A 1 178 ? -31.451 14.999 49.658 1.00 59.47 178 GLU A O 1
ATOM 1426 N N . GLY A 1 179 ? -32.467 16.264 51.198 1.00 69.81 179 GLY A N 1
ATOM 1427 C CA . GLY A 1 179 ? -32.353 17.498 50.414 1.00 69.81 179 GLY A CA 1
ATOM 1428 C C . GLY A 1 179 ? -30.901 17.807 50.029 1.00 69.81 179 GLY A C 1
ATOM 1429 O O . GLY A 1 179 ? -30.621 18.162 48.889 1.00 69.81 179 GLY A O 1
ATOM 1430 N N . THR A 1 180 ? -29.947 17.567 50.934 1.00 78.94 180 THR A N 1
ATOM 1431 C CA . THR A 1 180 ? -28.519 17.795 50.659 1.00 78.94 180 THR A CA 1
ATOM 1432 C C . THR A 1 180 ? -27.906 16.709 49.777 1.00 78.94 180 THR A C 1
ATOM 1434 O O . THR A 1 180 ? -27.004 16.990 48.988 1.00 78.94 180 THR A O 1
ATOM 1437 N N . GLN A 1 181 ? -28.395 15.471 49.873 1.00 83.44 181 GLN A N 1
ATOM 1438 C CA . GLN A 1 181 ? -27.920 14.356 49.058 1.00 83.44 181 GLN A CA 1
ATOM 1439 C C . GLN A 1 181 ? -28.488 14.407 47.636 1.00 83.44 181 GLN A C 1
ATOM 1441 O O . GLN A 1 181 ? -27.755 14.169 46.682 1.00 83.44 181 GLN A O 1
ATOM 1446 N N . VAL A 1 182 ? -29.753 14.794 47.477 1.00 84.88 182 VAL A N 1
ATOM 1447 C CA . VAL A 1 182 ? -30.394 15.022 46.178 1.00 84.88 182 VAL A CA 1
ATOM 1448 C C . VAL A 1 182 ? -29.734 16.192 45.455 1.00 84.88 182 VAL A C 1
ATOM 1450 O O . VAL A 1 182 ? -29.450 16.073 44.268 1.00 84.88 182 VAL A O 1
ATOM 1453 N N . GLU A 1 183 ? -29.423 17.293 46.144 1.00 87.94 183 GLU A N 1
ATOM 1454 C CA . GLU A 1 183 ? -28.657 18.407 45.563 1.00 87.94 183 GLU A CA 1
ATOM 1455 C C . GLU A 1 183 ? -27.243 17.969 45.136 1.00 87.94 183 GLU A C 1
ATOM 1457 O O . GLU A 1 183 ? -26.808 18.285 44.027 1.00 87.94 183 GLU A O 1
ATOM 1462 N N . LYS A 1 184 ? -26.543 17.162 45.953 1.00 90.25 184 LYS A N 1
ATOM 1463 C CA . LYS A 1 184 ? -25.239 16.575 45.584 1.00 90.25 184 LYS A CA 1
ATOM 1464 C C . LYS A 1 184 ? -25.336 15.677 44.349 1.00 90.25 184 LYS A C 1
ATOM 1466 O O . LYS A 1 184 ? -24.549 15.852 43.425 1.00 90.25 184 LYS A O 1
ATOM 1471 N N . LEU A 1 185 ? -26.311 14.769 44.303 1.00 91.75 185 LEU A N 1
ATOM 1472 C CA . LEU A 1 185 ? -26.521 13.871 43.164 1.00 91.75 185 LEU A CA 1
ATOM 1473 C C . LEU A 1 185 ? -26.939 14.637 41.905 1.00 91.75 185 LEU A C 1
ATOM 1475 O O . LEU A 1 185 ? -26.460 14.332 40.820 1.00 91.75 185 LEU A O 1
ATOM 1479 N N . LYS A 1 186 ? -27.785 15.667 42.023 1.00 94.25 186 LYS A N 1
ATOM 1480 C CA . LYS A 1 186 ? -28.127 16.551 40.897 1.00 94.25 186 LYS A CA 1
ATOM 1481 C C . LYS A 1 186 ? -26.888 17.251 40.343 1.00 94.25 186 LYS A C 1
ATOM 1483 O O . LYS A 1 186 ? -26.718 17.276 39.125 1.00 94.25 186 LYS A O 1
ATOM 1488 N N . LYS A 1 187 ? -26.022 17.773 41.221 1.00 95.75 187 LYS A N 1
ATOM 1489 C CA . LYS A 1 187 ? -24.753 18.398 40.829 1.00 95.75 187 LYS A CA 1
ATOM 1490 C C . LYS A 1 187 ? -23.819 17.396 40.143 1.00 95.75 187 LYS A C 1
ATOM 1492 O O . LYS A 1 187 ? -23.289 17.685 39.075 1.00 95.75 187 LYS A O 1
ATOM 1497 N N . GLU A 1 188 ? -23.682 16.195 40.692 1.00 95.88 188 GLU A N 1
ATOM 1498 C CA . GLU A 1 188 ? -22.873 15.133 40.088 1.00 95.88 188 GLU A CA 1
ATOM 1499 C C . GLU A 1 188 ? -23.422 14.706 38.717 1.00 95.88 188 GLU A C 1
ATOM 1501 O O . GLU A 1 188 ? -22.663 14.572 37.761 1.00 95.88 188 GLU A O 1
ATOM 1506 N N . ILE A 1 189 ? -24.747 14.591 38.564 1.00 96.25 189 ILE A N 1
ATOM 1507 C CA . ILE A 1 189 ? -25.389 14.326 37.269 1.00 96.25 189 ILE A CA 1
ATOM 1508 C C . ILE A 1 189 ? -25.092 15.451 36.269 1.00 96.25 189 ILE A C 1
ATOM 1510 O O . ILE A 1 189 ? -24.816 15.162 35.101 1.00 96.25 189 ILE A O 1
ATOM 1514 N N . SER A 1 190 ? -25.138 16.724 36.681 1.00 96.75 190 SER A N 1
ATOM 1515 C CA . SER A 1 190 ? -24.776 17.833 35.788 1.00 96.75 190 SER A CA 1
ATOM 1516 C C . SER A 1 190 ? -23.298 17.810 35.399 1.00 96.75 190 SER A C 1
ATOM 1518 O O . SER A 1 190 ? -22.986 17.988 34.220 1.00 96.75 190 SER A O 1
ATOM 1520 N N . ASP A 1 191 ? -22.404 17.507 36.342 1.00 96.69 191 ASP A N 1
ATOM 1521 C CA . ASP A 1 191 ? -20.962 17.424 36.097 1.00 96.69 191 ASP A CA 1
ATOM 1522 C C . ASP A 1 191 ? -20.631 16.253 35.156 1.00 96.69 191 ASP A C 1
ATOM 1524 O O . ASP A 1 191 ? -19.854 16.404 34.211 1.00 96.69 191 ASP A O 1
ATOM 1528 N N . LEU A 1 192 ? -21.285 15.100 35.336 1.00 97.19 192 LEU A N 1
ATOM 1529 C CA . LEU A 1 192 ? -21.154 13.946 34.445 1.00 97.19 192 LEU A CA 1
ATOM 1530 C C . LEU A 1 192 ? -21.669 14.248 33.037 1.00 97.19 192 LEU A C 1
ATOM 1532 O O . LEU A 1 192 ? -21.016 13.876 32.063 1.00 97.19 192 LEU A O 1
ATOM 1536 N N . ARG A 1 193 ? -22.796 14.955 32.896 1.00 97.31 193 ARG A N 1
ATOM 1537 C CA . ARG A 1 193 ? -23.301 15.391 31.581 1.00 97.31 193 ARG A CA 1
ATOM 1538 C C . ARG A 1 193 ? -22.312 16.320 30.878 1.00 97.31 193 ARG A C 1
ATOM 1540 O O . ARG A 1 193 ? -22.068 16.144 29.686 1.00 97.31 193 ARG A O 1
ATOM 1547 N N . LEU A 1 194 ? -21.701 17.254 31.609 1.00 97.06 194 LEU A N 1
ATOM 1548 C CA . LEU A 1 194 ? -20.665 18.139 31.070 1.00 97.06 194 LEU A CA 1
ATOM 1549 C C . LEU A 1 194 ? -19.407 17.352 30.662 1.00 97.06 194 LEU A C 1
ATOM 1551 O O . LEU A 1 194 ? -18.840 17.575 29.588 1.00 97.06 194 LEU A O 1
ATOM 1555 N N . LEU A 1 195 ? -18.988 16.383 31.478 1.00 96.88 195 LEU A N 1
ATOM 1556 C CA . LEU A 1 195 ? -17.858 15.510 31.167 1.00 96.88 195 LEU A CA 1
ATOM 1557 C C . LEU A 1 195 ? -18.128 14.646 29.925 1.00 96.88 195 LEU A C 1
ATOM 1559 O O . LEU A 1 195 ? -17.243 14.461 29.093 1.00 96.88 195 LEU A O 1
ATOM 1563 N N . ILE A 1 196 ? -19.349 14.131 29.774 1.00 95.62 196 ILE A N 1
ATOM 1564 C CA . ILE A 1 196 ? -19.768 13.372 28.592 1.00 95.62 196 ILE A CA 1
ATOM 1565 C C . ILE A 1 196 ? -19.739 14.267 27.351 1.00 95.62 196 ILE A C 1
ATOM 1567 O O . ILE A 1 196 ? -19.177 13.851 26.341 1.00 95.62 196 ILE A O 1
ATOM 1571 N N . ALA A 1 197 ? -20.271 15.490 27.428 1.00 95.62 197 ALA A N 1
ATOM 1572 C CA . ALA A 1 197 ? -20.272 16.430 26.308 1.00 95.62 197 ALA A CA 1
ATOM 1573 C C . ALA A 1 197 ? -18.846 16.797 25.857 1.00 95.62 197 ALA A C 1
ATOM 1575 O O . ALA A 1 197 ? -18.536 16.749 24.670 1.00 95.62 197 ALA A O 1
ATOM 1576 N N . THR A 1 198 ? -17.949 17.081 26.805 1.00 94.88 198 THR A N 1
ATOM 1577 C CA . THR A 1 198 ? -16.536 17.394 26.511 1.00 94.88 198 THR A CA 1
ATOM 1578 C C . THR A 1 198 ? -15.734 16.190 26.013 1.00 94.88 198 THR A C 1
ATOM 1580 O O . THR A 1 198 ? -14.789 16.351 25.241 1.00 94.88 198 THR A O 1
ATOM 1583 N N . LYS A 1 199 ? -16.077 14.968 26.437 1.00 95.88 199 LYS A N 1
ATOM 1584 C CA . LYS A 1 199 ? -15.500 13.749 25.855 1.00 95.88 199 LYS A CA 1
ATOM 1585 C C . LYS A 1 199 ? -15.983 13.538 24.423 1.00 95.88 199 LYS A C 1
ATOM 1587 O O . LYS A 1 199 ? -15.149 13.276 23.567 1.00 95.88 199 LYS A O 1
ATOM 1592 N N . HIS A 1 200 ? -17.279 13.713 24.158 1.00 94.81 200 HIS A N 1
ATOM 1593 C CA . HIS A 1 200 ? -17.834 13.586 22.809 1.00 94.81 200 HIS A CA 1
ATOM 1594 C C . HIS A 1 200 ? -17.200 14.587 21.843 1.00 94.81 200 HIS A C 1
ATOM 1596 O O . HIS A 1 200 ? -16.753 14.175 20.781 1.00 94.81 200 HIS A O 1
ATOM 1602 N N . SER A 1 201 ? -17.034 15.855 22.236 1.00 94.62 201 SER A N 1
ATOM 1603 C CA . SER A 1 201 ? -16.382 16.845 21.367 1.00 94.62 201 SER A CA 1
ATOM 1604 C C . SER A 1 201 ? -14.939 16.459 21.012 1.00 94.62 201 SER A C 1
ATOM 1606 O O . SER A 1 201 ? -14.531 16.592 19.863 1.00 94.62 201 SER A O 1
ATOM 1608 N N . LYS A 1 202 ? -14.174 15.909 21.967 1.00 93.56 202 LYS A N 1
ATOM 1609 C CA . LYS A 1 202 ? -12.812 15.402 21.710 1.00 93.56 202 LYS A CA 1
ATOM 1610 C C . LYS A 1 202 ? -12.802 14.169 20.811 1.00 93.56 202 LYS A C 1
ATOM 1612 O O . LYS A 1 202 ? -11.894 14.004 19.998 1.00 93.56 202 LYS A O 1
ATOM 1617 N N . GLU A 1 203 ? -13.776 13.277 20.972 1.00 92.44 203 GLU A N 1
ATOM 1618 C CA . GLU A 1 203 ? -13.923 12.121 20.090 1.00 92.44 203 GLU A CA 1
ATOM 1619 C C . GLU A 1 203 ? -14.290 12.550 18.668 1.00 92.44 203 GLU A C 1
ATOM 1621 O O . GLU A 1 203 ? -13.682 12.052 17.720 1.00 92.44 203 GLU A O 1
ATOM 1626 N N . ASP A 1 204 ? -15.187 13.522 18.512 1.00 94.56 204 ASP A N 1
ATOM 1627 C CA . ASP A 1 204 ? -15.551 14.096 17.218 1.00 94.56 204 ASP A CA 1
ATOM 1628 C C . ASP A 1 204 ? -14.335 14.755 16.553 1.00 94.56 204 ASP A C 1
ATOM 1630 O O . ASP A 1 204 ? -13.994 14.406 15.422 1.00 94.56 204 ASP A O 1
ATOM 1634 N N . GLU A 1 205 ? -13.585 15.599 17.267 1.00 95.62 205 GLU A N 1
ATOM 1635 C CA . GLU A 1 205 ? -12.321 16.180 16.785 1.00 95.62 205 GLU A CA 1
ATOM 1636 C C . GLU A 1 205 ? -11.324 15.101 16.330 1.00 95.62 205 GLU A C 1
ATOM 1638 O O . GLU A 1 205 ? -10.760 15.175 15.233 1.00 95.62 205 GLU A O 1
ATOM 1643 N N . MET A 1 206 ? -11.149 14.038 17.118 1.00 96.38 206 MET A N 1
ATOM 1644 C CA . MET A 1 206 ? -10.281 12.921 16.746 1.00 96.38 206 MET A CA 1
ATOM 1645 C C . MET A 1 206 ? -10.782 12.207 15.482 1.00 96.38 206 MET A C 1
ATOM 1647 O O . MET A 1 206 ? -9.984 11.886 14.599 1.00 96.38 206 MET A O 1
ATOM 1651 N N . THR A 1 207 ? -12.091 11.973 15.346 1.00 94.12 207 THR A N 1
ATOM 1652 C CA . THR A 1 207 ? -12.644 11.336 14.140 1.00 94.12 207 THR A CA 1
ATOM 1653 C C . THR A 1 207 ? -12.501 12.219 12.904 1.00 94.12 207 THR A C 1
ATOM 1655 O O . THR A 1 207 ? -12.181 11.699 11.833 1.00 94.12 207 THR A O 1
ATOM 1658 N N . THR A 1 208 ? -12.671 13.540 13.029 1.00 96.25 208 THR A N 1
ATOM 1659 C CA . THR A 1 208 ? -12.434 14.472 11.916 1.00 96.25 208 THR A CA 1
ATOM 1660 C C . THR A 1 208 ? -10.966 14.482 11.494 1.00 96.25 208 THR A C 1
ATOM 1662 O O . THR A 1 208 ? -10.680 14.415 10.298 1.00 96.25 208 THR A O 1
ATOM 1665 N N . THR A 1 209 ? -10.039 14.437 12.455 1.00 96.12 209 THR A N 1
ATOM 1666 C CA . THR A 1 209 ? -8.593 14.356 12.195 1.00 96.12 209 THR A CA 1
ATOM 1667 C C . THR A 1 209 ? -8.234 13.078 11.435 1.00 96.12 209 THR A C 1
ATOM 1669 O O . THR A 1 209 ? -7.563 13.137 10.407 1.00 96.12 209 THR A O 1
ATOM 1672 N N . ILE A 1 210 ? -8.745 11.923 11.876 1.00 95.06 210 ILE A N 1
ATOM 1673 C CA . ILE A 1 210 ? -8.500 10.635 11.205 1.00 95.06 210 ILE A CA 1
ATOM 1674 C C . ILE A 1 210 ? -9.082 10.631 9.785 1.00 95.06 210 ILE A C 1
ATOM 1676 O O . ILE A 1 210 ? -8.436 10.152 8.854 1.00 95.06 210 ILE A O 1
ATOM 1680 N N . ARG A 1 211 ? -10.290 11.179 9.582 1.00 96.12 211 ARG A N 1
ATOM 1681 C CA . ARG A 1 211 ? -10.878 11.300 8.236 1.00 96.12 211 ARG A CA 1
ATOM 1682 C C . ARG A 1 211 ? -10.012 12.165 7.323 1.00 96.12 211 ARG A C 1
ATOM 1684 O O . ARG A 1 211 ? -9.818 11.802 6.166 1.00 96.12 211 ARG A O 1
ATOM 1691 N N . HIS A 1 212 ? -9.478 13.268 7.841 1.00 97.75 212 HIS A N 1
ATOM 1692 C CA . HIS A 1 212 ? -8.590 14.145 7.087 1.00 97.75 212 HIS A CA 1
ATOM 1693 C C . HIS A 1 212 ? -7.280 13.444 6.694 1.00 97.75 212 HIS A C 1
ATOM 1695 O O . HIS A 1 212 ? -6.871 13.526 5.539 1.00 97.75 212 HIS A O 1
ATOM 1701 N N . GLU A 1 213 ? -6.657 12.699 7.610 1.00 95.94 213 GLU A N 1
ATOM 1702 C CA . GLU A 1 213 ? -5.439 11.927 7.328 1.00 95.94 213 GLU A CA 1
ATOM 1703 C C . GLU A 1 213 ? -5.680 10.840 6.266 1.00 95.94 213 GLU A C 1
ATOM 1705 O O . GLU A 1 213 ? -4.892 10.702 5.331 1.00 95.94 213 GLU A O 1
ATOM 1710 N N . ILE A 1 214 ? -6.803 10.114 6.342 1.00 95.94 214 ILE A N 1
ATOM 1711 C CA . ILE A 1 214 ? -7.188 9.129 5.316 1.00 95.94 214 ILE A CA 1
ATOM 1712 C C . ILE A 1 214 ? -7.330 9.797 3.944 1.00 95.94 214 ILE A C 1
ATOM 1714 O O . ILE A 1 214 ? -6.874 9.243 2.942 1.00 95.94 214 ILE A O 1
ATOM 1718 N N . GLU A 1 215 ? -7.937 10.980 3.882 1.00 97.50 215 GLU A N 1
ATOM 1719 C CA . GLU A 1 215 ? -8.122 11.699 2.621 1.00 97.50 215 GLU A CA 1
ATOM 1720 C C . GLU A 1 215 ? -6.797 12.229 2.049 1.00 97.50 215 GLU A C 1
ATOM 1722 O O . GLU A 1 215 ? -6.556 12.141 0.842 1.00 97.50 215 GLU A O 1
ATOM 1727 N N . GLN A 1 216 ? -5.878 12.683 2.906 1.00 96.50 216 GLN A N 1
ATOM 1728 C CA . GLN A 1 216 ? -4.512 13.014 2.491 1.00 96.50 216 GLN A CA 1
ATOM 1729 C C . GLN A 1 216 ? -3.756 11.785 1.960 1.00 96.50 216 GLN A C 1
ATOM 1731 O O . GLN A 1 216 ? -3.073 11.864 0.934 1.00 96.50 216 GLN A O 1
ATOM 1736 N N . LEU A 1 217 ? -3.897 10.624 2.607 1.00 94.19 217 LEU A N 1
ATOM 1737 C CA . LEU A 1 217 ? -3.281 9.377 2.141 1.00 94.19 217 LEU A CA 1
ATOM 1738 C C . LEU A 1 217 ? -3.855 8.928 0.789 1.00 94.19 217 LEU A C 1
ATOM 1740 O O . LEU A 1 217 ? -3.103 8.499 -0.083 1.00 94.19 217 LEU A O 1
ATOM 1744 N N . ARG A 1 218 ? -5.162 9.095 0.561 1.00 94.88 218 ARG A N 1
ATOM 1745 C CA . ARG A 1 218 ? -5.785 8.839 -0.750 1.00 94.88 218 ARG A CA 1
ATOM 1746 C C . ARG A 1 218 ? -5.273 9.795 -1.821 1.00 94.88 218 ARG A C 1
ATOM 1748 O O . ARG A 1 218 ? -4.886 9.351 -2.899 1.00 94.88 218 ARG A O 1
ATOM 1755 N N . SER A 1 219 ? -5.201 11.084 -1.502 1.00 95.69 219 SER A N 1
ATOM 1756 C CA . SER A 1 219 ? -4.696 12.114 -2.417 1.00 95.69 219 SER A CA 1
ATOM 1757 C C . SER A 1 219 ? -3.236 11.863 -2.810 1.00 95.69 219 SER A C 1
ATOM 1759 O O . SER A 1 219 ? -2.888 11.946 -3.986 1.00 95.69 219 SER A O 1
ATOM 1761 N N . SER A 1 220 ? -2.387 11.486 -1.849 1.00 90.44 220 SER A N 1
ATOM 1762 C CA . SER A 1 220 ? -0.981 11.143 -2.114 1.00 90.44 220 SER A CA 1
ATOM 1763 C C . SER A 1 220 ? -0.809 9.815 -2.861 1.00 90.44 220 SER A C 1
ATOM 1765 O O . SER A 1 220 ? 0.098 9.681 -3.681 1.00 90.44 220 SER A O 1
ATOM 1767 N N . SER A 1 221 ? -1.692 8.836 -2.643 1.00 92.69 221 SER A N 1
ATOM 1768 C CA . SER A 1 221 ? -1.710 7.603 -3.437 1.00 92.69 221 SER A CA 1
ATOM 1769 C C . SER A 1 221 ? -2.083 7.867 -4.899 1.00 92.69 221 SER A C 1
ATOM 1771 O O . SER A 1 221 ? -1.499 7.259 -5.794 1.00 92.69 221 SER A O 1
ATOM 1773 N N . ASN A 1 222 ? -3.030 8.773 -5.153 1.00 90.31 222 ASN A N 1
ATOM 1774 C CA . ASN A 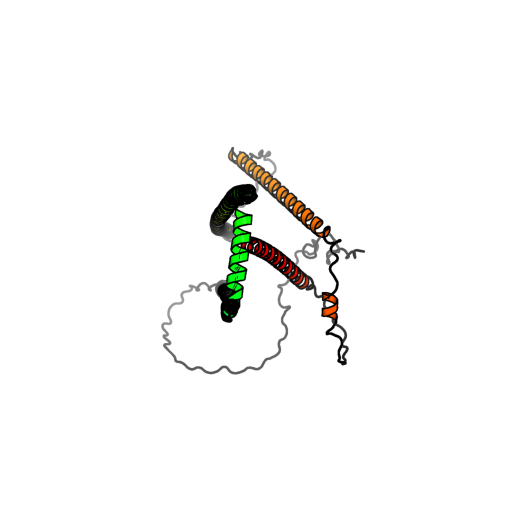1 222 ? -3.441 9.123 -6.512 1.00 90.31 222 ASN A CA 1
ATOM 1775 C C . ASN A 1 222 ? -2.319 9.843 -7.274 1.00 90.31 222 ASN A C 1
ATOM 1777 O O . ASN A 1 222 ? -2.010 9.456 -8.399 1.00 90.31 222 ASN A O 1
ATOM 1781 N N . SER A 1 223 ? -1.641 10.810 -6.645 1.00 90.50 223 SER A N 1
ATOM 1782 C CA . SER A 1 223 ? -0.526 11.524 -7.286 1.00 90.50 223 SER A CA 1
ATOM 1783 C C . SER A 1 223 ? 0.668 10.615 -7.589 1.00 90.50 223 SER A C 1
ATOM 1785 O O . SER A 1 223 ? 1.357 10.801 -8.591 1.00 90.50 223 SER A O 1
ATOM 1787 N N . ARG A 1 224 ? 0.894 9.574 -6.779 1.00 93.38 224 ARG A N 1
ATOM 1788 C CA . ARG A 1 224 ? 1.882 8.536 -7.093 1.00 93.38 224 ARG A CA 1
ATOM 1789 C C . ARG A 1 224 ? 1.539 7.790 -8.387 1.00 93.38 224 ARG A C 1
ATOM 1791 O O . ARG A 1 224 ? 2.441 7.536 -9.182 1.00 93.38 224 ARG A O 1
ATOM 1798 N N . GLY A 1 225 ? 0.263 7.471 -8.610 1.00 89.69 225 GLY A N 1
ATOM 1799 C CA . GLY A 1 225 ? -0.197 6.845 -9.853 1.00 89.69 225 GLY A CA 1
ATOM 1800 C C . GLY A 1 225 ? 0.047 7.722 -11.086 1.00 89.69 225 GLY A C 1
ATOM 1801 O O . GLY A 1 225 ? 0.385 7.209 -12.151 1.00 89.69 225 GLY A O 1
ATOM 1802 N N . ASP A 1 226 ? -0.053 9.045 -10.946 1.00 90.56 226 ASP A N 1
ATOM 1803 C CA . ASP A 1 226 ? 0.254 9.994 -12.024 1.00 90.56 226 ASP A CA 1
ATOM 1804 C C . ASP A 1 226 ? 1.740 9.972 -12.397 1.00 90.56 226 ASP A C 1
ATOM 1806 O O . ASP A 1 226 ? 2.079 9.861 -13.575 1.00 90.56 226 ASP A O 1
ATOM 1810 N N . VAL A 1 227 ? 2.628 9.977 -11.397 1.00 92.81 227 VAL A N 1
ATOM 1811 C CA . VAL A 1 227 ? 4.082 9.881 -11.617 1.00 92.81 227 VAL A CA 1
ATOM 1812 C C . VAL A 1 227 ? 4.464 8.532 -12.229 1.00 92.81 227 VAL A C 1
ATOM 1814 O O . VAL A 1 227 ? 5.326 8.469 -13.103 1.00 92.81 227 VAL A O 1
ATOM 1817 N N . GLU A 1 228 ? 3.829 7.438 -11.802 1.00 91.12 228 GLU A N 1
ATOM 1818 C CA . GLU A 1 228 ? 4.067 6.111 -12.383 1.00 91.12 228 GLU A CA 1
ATOM 1819 C C . GLU A 1 228 ? 3.661 6.057 -13.867 1.00 91.12 228 GLU A C 1
ATOM 1821 O O . GLU A 1 228 ? 4.391 5.467 -14.671 1.00 91.12 228 GLU A O 1
ATOM 1826 N N . ARG A 1 229 ? 2.565 6.730 -14.252 1.00 96.25 229 ARG A N 1
ATOM 1827 C CA . ARG A 1 229 ? 2.159 6.888 -15.659 1.00 96.25 229 ARG A CA 1
ATOM 1828 C C . ARG A 1 229 ? 3.151 7.731 -16.459 1.00 96.25 229 ARG A C 1
ATOM 1830 O O . ARG A 1 229 ? 3.622 7.266 -17.492 1.00 96.25 229 ARG A O 1
ATOM 1837 N N . GLU A 1 230 ? 3.541 8.902 -15.960 1.00 96.00 230 GLU A N 1
ATOM 1838 C CA . GLU A 1 230 ? 4.533 9.763 -16.627 1.00 96.00 230 GLU A CA 1
ATOM 1839 C C . GLU A 1 230 ? 5.874 9.033 -16.824 1.00 96.00 230 GLU A C 1
ATOM 1841 O O . GLU A 1 230 ? 6.506 9.109 -17.877 1.00 96.00 230 GLU A O 1
ATOM 1846 N N . LEU A 1 231 ? 6.290 8.241 -15.834 1.00 93.88 231 LEU A N 1
ATOM 1847 C CA . LEU A 1 231 ? 7.500 7.430 -15.912 1.00 93.88 231 LEU A CA 1
ATOM 1848 C C . LEU A 1 231 ? 7.379 6.315 -16.964 1.00 93.88 231 LEU A C 1
ATOM 1850 O O . LEU A 1 231 ? 8.365 6.010 -17.643 1.00 93.88 231 LEU A O 1
ATOM 1854 N N . ALA A 1 232 ? 6.203 5.701 -17.115 1.00 95.00 232 ALA A N 1
ATOM 1855 C CA . ALA A 1 232 ? 5.941 4.726 -18.174 1.00 95.00 232 ALA A CA 1
ATOM 1856 C C . ALA A 1 232 ? 5.997 5.374 -19.569 1.00 95.00 232 ALA A C 1
ATOM 1858 O O . ALA A 1 232 ? 6.659 4.835 -20.464 1.00 95.00 232 ALA A O 1
ATOM 1859 N N . ASP A 1 233 ? 5.408 6.559 -19.727 1.00 95.25 233 ASP A N 1
ATOM 1860 C CA . ASP A 1 233 ? 5.433 7.319 -20.978 1.00 95.25 233 ASP A CA 1
ATOM 1861 C C . ASP A 1 233 ? 6.869 7.713 -21.357 1.00 95.25 233 ASP A C 1
ATOM 1863 O O . ASP A 1 233 ? 7.324 7.402 -22.462 1.00 95.25 233 ASP A O 1
ATOM 1867 N N . LEU A 1 234 ? 7.648 8.263 -20.419 1.00 96.75 234 LEU A N 1
ATOM 1868 C CA . LEU A 1 234 ? 9.063 8.602 -20.631 1.00 96.75 234 LEU A CA 1
ATOM 1869 C C . LEU A 1 234 ? 9.923 7.376 -20.977 1.00 96.75 234 LEU A C 1
ATOM 1871 O O . LEU A 1 234 ? 10.831 7.454 -21.811 1.00 96.75 234 LEU A O 1
ATOM 1875 N N . LYS A 1 235 ? 9.653 6.213 -20.366 1.00 95.88 235 LYS A N 1
ATOM 1876 C CA . LYS A 1 235 ? 10.328 4.955 -20.731 1.00 95.88 235 LYS A CA 1
ATOM 1877 C C . LYS A 1 235 ? 10.026 4.556 -22.173 1.00 95.88 235 LYS A C 1
ATOM 1879 O O . LYS A 1 235 ? 10.944 4.134 -22.878 1.00 95.88 235 LYS A O 1
ATOM 1884 N N . SER A 1 236 ? 8.777 4.697 -22.614 1.00 97.38 236 SER A N 1
ATOM 1885 C CA . SER A 1 236 ? 8.387 4.403 -23.996 1.00 97.38 236 SER A CA 1
ATOM 1886 C C . SER A 1 236 ? 9.075 5.350 -24.990 1.00 97.38 236 SER A C 1
ATOM 1888 O O . SER A 1 236 ? 9.631 4.901 -25.997 1.00 97.38 236 SER A O 1
ATOM 1890 N N . GLU A 1 237 ? 9.167 6.640 -24.658 1.00 97.25 237 GLU A N 1
ATOM 1891 C CA . GLU A 1 237 ? 9.863 7.638 -25.470 1.00 97.25 237 GLU A CA 1
ATOM 1892 C C . GLU A 1 237 ? 11.361 7.323 -25.588 1.00 97.25 237 GLU A C 1
ATOM 1894 O O . GLU A 1 237 ? 11.926 7.353 -26.686 1.00 97.25 237 GLU A O 1
ATOM 1899 N N . LEU A 1 238 ? 12.009 6.932 -24.484 1.00 94.62 238 LEU A N 1
ATOM 1900 C CA . LEU A 1 238 ? 13.411 6.512 -24.493 1.00 94.62 238 LEU A CA 1
ATOM 1901 C C . LEU A 1 238 ? 13.663 5.321 -25.424 1.00 94.62 238 LEU A C 1
ATOM 1903 O O . LEU A 1 238 ? 14.696 5.292 -26.096 1.00 94.62 238 LEU A O 1
ATOM 1907 N N . VAL A 1 239 ? 12.749 4.348 -25.492 1.00 96.88 239 VAL A N 1
ATOM 1908 C CA . VAL A 1 239 ? 12.858 3.215 -26.428 1.00 96.88 239 VAL A CA 1
ATOM 1909 C C . VAL A 1 239 ? 12.797 3.708 -27.876 1.00 96.88 239 VAL A C 1
ATOM 1911 O O . VAL A 1 239 ? 13.648 3.339 -28.690 1.00 96.88 239 VAL A O 1
ATOM 1914 N N . VAL A 1 240 ? 11.858 4.604 -28.194 1.00 97.31 240 VAL A N 1
ATOM 1915 C CA . VAL A 1 240 ? 11.731 5.197 -29.536 1.00 97.31 240 VAL A CA 1
ATOM 1916 C C . VAL A 1 240 ? 12.989 5.981 -29.921 1.00 97.31 240 VAL A C 1
ATOM 1918 O O . VAL A 1 240 ? 13.492 5.835 -31.039 1.00 97.31 240 VAL A O 1
ATOM 1921 N N . LEU A 1 241 ? 13.522 6.795 -29.006 1.00 96.44 241 LEU A N 1
ATOM 1922 C CA . LEU A 1 241 ? 14.738 7.579 -29.229 1.00 96.44 241 LEU A CA 1
ATOM 1923 C C . LEU A 1 241 ? 15.969 6.689 -29.422 1.00 96.44 241 LEU A C 1
ATOM 1925 O O . LEU A 1 241 ? 16.760 6.949 -30.330 1.00 96.44 241 LEU A O 1
ATOM 1929 N N . ARG A 1 242 ? 16.111 5.607 -28.646 1.00 94.62 242 ARG A N 1
ATOM 1930 C CA . ARG A 1 242 ? 17.182 4.616 -28.854 1.00 94.62 242 ARG A CA 1
ATOM 1931 C C . ARG A 1 242 ? 17.093 3.978 -30.236 1.00 94.62 242 ARG A C 1
ATOM 1933 O O . ARG A 1 242 ? 18.103 3.940 -30.930 1.00 94.62 242 ARG A O 1
ATOM 1940 N N . GLY A 1 243 ? 15.898 3.575 -30.672 1.00 96.00 243 GLY A N 1
ATOM 1941 C CA . GLY A 1 243 ? 15.702 3.006 -32.009 1.00 96.00 243 GLY A CA 1
ATOM 1942 C C . GLY A 1 243 ? 16.001 3.998 -33.140 1.00 96.00 243 GLY A C 1
ATOM 1943 O O . GLY A 1 243 ? 16.571 3.624 -34.162 1.00 96.00 243 GLY A O 1
ATOM 1944 N N . LYS A 1 244 ? 15.664 5.286 -32.970 1.00 96.69 244 LYS A N 1
ATOM 1945 C CA . LYS A 1 244 ? 16.059 6.346 -33.918 1.00 96.69 244 LYS A CA 1
ATOM 1946 C C . LYS A 1 244 ? 17.580 6.515 -33.973 1.00 96.69 244 LYS A C 1
ATOM 1948 O O . LYS A 1 244 ? 18.135 6.590 -35.065 1.00 96.69 244 LYS A O 1
ATOM 1953 N N . ASN A 1 245 ? 18.243 6.541 -32.817 1.00 96.12 245 ASN A N 1
ATOM 1954 C CA . ASN A 1 245 ? 19.697 6.663 -32.728 1.00 96.12 245 ASN A CA 1
ATOM 1955 C C . ASN A 1 245 ? 20.416 5.464 -33.369 1.00 96.12 245 ASN A C 1
ATOM 1957 O O . ASN A 1 245 ? 21.390 5.639 -34.091 1.00 96.12 245 ASN A O 1
ATOM 1961 N N . GLU A 1 246 ? 19.906 4.251 -33.156 1.00 97.81 246 GLU A N 1
ATOM 1962 C CA . GLU A 1 246 ? 20.427 3.035 -33.781 1.00 97.81 246 GLU A CA 1
ATOM 1963 C C . GLU A 1 246 ? 20.303 3.075 -35.310 1.00 97.81 246 GLU A C 1
ATOM 1965 O O . GLU A 1 246 ? 21.273 2.789 -36.011 1.00 97.81 246 GLU A O 1
ATOM 1970 N N . ARG A 1 247 ? 19.153 3.508 -35.847 1.00 97.50 247 ARG A N 1
ATOM 1971 C CA . ARG A 1 247 ? 18.982 3.703 -37.298 1.00 97.50 247 ARG A CA 1
ATOM 1972 C C . ARG A 1 247 ? 19.965 4.727 -37.864 1.00 97.50 247 ARG A C 1
ATOM 1974 O O . ARG A 1 247 ? 20.618 4.432 -38.858 1.00 97.50 247 ARG A O 1
ATOM 1981 N N . ALA A 1 248 ? 20.133 5.869 -37.201 1.00 96.44 248 ALA A N 1
ATOM 1982 C CA . ALA A 1 248 ? 21.097 6.885 -37.621 1.00 96.44 248 ALA A CA 1
ATOM 1983 C C . ALA A 1 248 ? 22.544 6.354 -37.606 1.00 96.44 248 ALA A C 1
ATOM 1985 O O . ALA A 1 248 ? 23.306 6.595 -38.540 1.00 96.44 248 ALA A O 1
ATOM 1986 N N . LEU A 1 249 ? 22.928 5.577 -36.586 1.00 96.50 249 LEU A N 1
ATOM 1987 C CA . LEU A 1 249 ? 24.240 4.921 -36.544 1.00 96.50 249 LEU A CA 1
ATOM 1988 C C . LEU A 1 249 ? 24.409 3.897 -37.674 1.00 96.50 249 LEU A C 1
ATOM 1990 O O . LEU A 1 249 ? 25.480 3.821 -38.277 1.00 96.50 249 LEU A O 1
ATOM 1994 N N . ASN A 1 250 ? 23.363 3.134 -37.990 1.00 97.12 250 ASN A N 1
ATOM 1995 C CA . ASN A 1 250 ? 23.373 2.192 -39.106 1.00 97.12 250 ASN A CA 1
ATOM 1996 C C . ASN A 1 250 ? 23.521 2.907 -40.456 1.00 97.12 250 ASN A C 1
ATOM 1998 O O . ASN A 1 250 ? 24.303 2.453 -41.289 1.00 97.12 250 ASN A O 1
ATOM 2002 N N . GLU A 1 251 ? 22.856 4.046 -40.655 1.00 97.38 251 GLU A N 1
ATOM 2003 C CA . GLU A 1 251 ? 23.027 4.895 -41.842 1.00 97.38 251 GLU A CA 1
ATOM 2004 C C . GLU A 1 251 ? 24.458 5.432 -41.950 1.00 97.38 251 GLU A C 1
ATOM 2006 O O . GLU A 1 251 ? 25.082 5.309 -43.001 1.00 97.38 251 GLU A O 1
ATOM 2011 N N . VAL A 1 252 ? 25.028 5.961 -40.862 1.00 97.25 252 VAL A N 1
ATOM 2012 C CA . VAL A 1 252 ? 26.428 6.423 -40.840 1.00 97.25 252 VAL A CA 1
ATOM 2013 C C . VAL A 1 252 ? 27.388 5.288 -41.203 1.00 97.25 252 VAL A C 1
ATOM 2015 O O . VAL A 1 252 ? 28.316 5.486 -41.988 1.00 97.25 252 VAL A O 1
ATOM 2018 N N . ASN A 1 253 ? 27.161 4.086 -40.672 1.00 95.75 253 ASN A N 1
ATOM 2019 C CA . ASN A 1 253 ? 27.958 2.912 -41.017 1.00 95.75 253 ASN A CA 1
ATOM 2020 C C . ASN A 1 253 ? 27.781 2.501 -42.486 1.00 95.75 253 ASN A C 1
ATOM 2022 O O . ASN A 1 253 ? 28.760 2.106 -43.120 1.00 95.75 253 ASN A O 1
ATOM 2026 N N . LEU A 1 254 ? 26.573 2.617 -43.043 1.00 96.50 254 LEU A N 1
ATOM 2027 C CA . LEU A 1 254 ? 26.303 2.357 -44.457 1.00 96.50 254 LEU A CA 1
ATOM 2028 C C . LEU A 1 254 ? 27.086 3.328 -45.349 1.00 96.50 254 LEU A C 1
ATOM 2030 O O . LEU A 1 254 ? 27.854 2.877 -46.196 1.00 96.50 254 LEU A O 1
ATOM 2034 N N . TRP A 1 255 ? 26.984 4.635 -45.085 1.00 95.75 255 TRP A N 1
ATOM 2035 C CA . TRP A 1 255 ? 27.736 5.671 -45.800 1.00 95.75 255 TRP A CA 1
ATOM 2036 C C . TRP A 1 255 ? 29.245 5.472 -45.686 1.00 95.75 255 TRP A C 1
ATOM 2038 O O . TRP A 1 255 ? 29.971 5.618 -46.668 1.00 95.75 255 TRP A O 1
ATOM 2048 N N . LYS A 1 256 ? 29.733 5.087 -44.502 1.00 94.94 256 LYS A N 1
ATOM 2049 C CA . LYS A 1 256 ? 31.144 4.754 -44.291 1.00 94.94 256 LYS A CA 1
ATOM 2050 C C . LYS A 1 256 ? 31.578 3.572 -45.161 1.00 94.94 256 LYS A C 1
ATOM 2052 O O . LYS A 1 256 ? 32.631 3.636 -45.787 1.00 94.94 256 LYS A O 1
ATOM 2057 N N . ASN A 1 257 ? 30.785 2.505 -45.215 1.00 92.00 257 ASN A N 1
ATOM 2058 C CA . ASN A 1 257 ? 31.098 1.324 -46.020 1.00 92.00 257 ASN A CA 1
ATOM 2059 C C . ASN A 1 257 ? 31.038 1.616 -47.527 1.00 92.00 257 ASN A C 1
ATOM 2061 O O . ASN A 1 257 ? 31.887 1.132 -48.271 1.00 92.00 257 ASN A O 1
ATOM 2065 N N . GLU A 1 258 ? 30.082 2.431 -47.973 1.00 91.56 258 GLU A N 1
ATOM 2066 C CA . GLU A 1 258 ? 29.955 2.863 -49.370 1.00 91.56 258 GLU A CA 1
ATOM 2067 C C . GLU A 1 258 ? 31.103 3.792 -49.794 1.00 91.56 258 GLU A C 1
ATOM 2069 O O . GLU A 1 258 ? 31.672 3.642 -50.877 1.00 91.56 258 GLU A O 1
ATOM 2074 N N . ALA A 1 259 ? 31.530 4.698 -48.911 1.00 85.81 259 ALA A N 1
ATOM 2075 C CA . ALA A 1 259 ? 32.715 5.522 -49.128 1.00 85.81 259 ALA A CA 1
ATOM 2076 C C . ALA A 1 259 ? 34.005 4.685 -49.214 1.00 85.81 259 ALA A C 1
ATOM 2078 O O . ALA A 1 259 ? 34.923 5.052 -49.945 1.00 85.81 259 ALA A O 1
ATOM 2079 N N . MET A 1 260 ? 34.074 3.553 -48.500 1.00 84.50 260 MET A N 1
ATOM 2080 C CA . MET A 1 260 ? 35.222 2.638 -48.525 1.00 84.50 260 MET A CA 1
ATOM 2081 C C . MET A 1 260 ? 35.165 1.571 -49.632 1.00 84.50 260 MET A C 1
ATOM 2083 O O . MET A 1 260 ? 36.089 0.759 -49.719 1.00 84.50 260 MET A O 1
ATOM 2087 N N . GLN A 1 261 ? 34.130 1.526 -50.483 1.00 88.81 261 GLN A N 1
ATOM 2088 C CA . GLN A 1 261 ? 34.065 0.510 -51.538 1.00 88.81 261 GLN A CA 1
ATOM 2089 C C . GLN A 1 261 ? 35.197 0.685 -52.576 1.00 88.81 261 GLN A C 1
ATOM 2091 O O . GLN A 1 261 ? 35.316 1.755 -53.189 1.00 88.81 261 GLN A O 1
ATOM 2096 N N . PRO A 1 262 ? 35.996 -0.368 -52.851 1.00 76.88 262 PRO A N 1
ATOM 2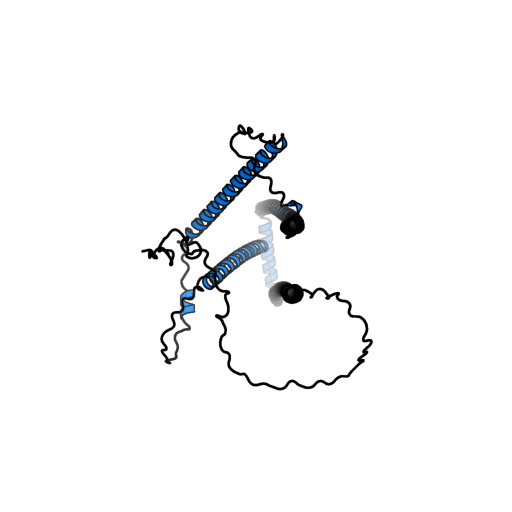097 C CA . PRO A 1 262 ? 36.992 -0.348 -53.918 1.00 76.88 262 PRO A CA 1
ATOM 2098 C C . PRO A 1 262 ? 36.287 -0.181 -55.269 1.00 76.88 262 PRO A C 1
ATOM 2100 O O . PRO A 1 262 ? 35.554 -1.063 -55.705 1.00 76.88 262 PRO A O 1
ATOM 2103 N N . GLY A 1 263 ? 36.475 0.968 -55.920 1.00 75.00 263 GLY A N 1
ATOM 2104 C CA . GLY A 1 263 ? 35.790 1.316 -57.173 1.00 75.00 263 GLY A CA 1
ATOM 2105 C C . GLY A 1 263 ? 35.019 2.636 -57.128 1.00 75.00 263 GLY A C 1
ATOM 2106 O O . GLY A 1 263 ? 34.701 3.179 -58.186 1.00 75.00 263 GLY A O 1
ATOM 2107 N N . ASN A 1 264 ? 34.799 3.218 -55.943 1.00 72.81 264 ASN A N 1
ATOM 2108 C CA . ASN A 1 264 ? 34.276 4.577 -55.817 1.00 72.81 264 ASN A CA 1
ATOM 2109 C C . ASN A 1 264 ? 35.368 5.603 -56.193 1.00 72.81 264 ASN A C 1
ATOM 2111 O O . ASN A 1 264 ? 36.103 6.124 -55.354 1.00 72.81 264 ASN A O 1
ATOM 2115 N N . LYS A 1 265 ? 35.517 5.876 -57.498 1.00 64.62 265 LYS A N 1
ATOM 2116 C CA . LYS A 1 265 ? 36.572 6.744 -58.063 1.00 64.62 265 LYS A CA 1
ATOM 2117 C C . LYS A 1 265 ? 36.492 8.224 -57.648 1.00 64.62 265 LYS A C 1
ATOM 2119 O O . LYS A 1 265 ? 37.334 9.007 -58.073 1.00 64.62 265 LYS A O 1
ATOM 2124 N N . ARG A 1 266 ? 35.543 8.628 -56.794 1.00 58.03 266 ARG A N 1
ATOM 2125 C CA . ARG A 1 266 ? 35.508 9.987 -56.221 1.00 58.03 266 ARG A CA 1
ATOM 2126 C C . ARG A 1 266 ? 36.568 10.223 -55.133 1.00 58.03 266 ARG A C 1
ATOM 2128 O O . ARG A 1 266 ? 36.806 11.373 -54.789 1.00 58.03 266 ARG A O 1
ATOM 2135 N N . GLY A 1 267 ? 37.223 9.172 -54.625 1.00 56.03 267 GLY A N 1
ATOM 2136 C CA . GLY A 1 267 ? 38.223 9.258 -53.547 1.00 56.03 267 GLY A CA 1
ATOM 2137 C C . GLY A 1 267 ? 39.697 9.224 -53.971 1.00 56.03 267 GLY A C 1
ATOM 2138 O O . GLY A 1 267 ? 40.568 9.268 -53.111 1.00 56.03 267 GLY A O 1
ATOM 2139 N N . SER A 1 268 ? 40.009 9.138 -55.268 1.00 51.41 268 SER A N 1
ATOM 2140 C CA . SER A 1 268 ? 41.401 9.137 -55.748 1.00 51.41 268 SER A CA 1
ATOM 2141 C C . SER A 1 268 ? 41.612 10.157 -56.864 1.00 51.41 268 SER A C 1
ATOM 2143 O O . SER A 1 268 ? 42.230 9.887 -57.888 1.00 51.41 268 SER A O 1
ATOM 2145 N N . VAL A 1 269 ? 41.110 11.375 -56.662 1.00 52.16 269 VAL A N 1
ATOM 2146 C CA . VAL A 1 269 ? 41.879 12.516 -57.153 1.00 52.16 269 VAL A CA 1
ATOM 2147 C C . VAL A 1 269 ? 42.995 12.657 -56.137 1.00 52.16 269 VAL A C 1
ATOM 2149 O O . VAL A 1 269 ? 42.778 13.169 -55.040 1.00 52.16 269 VAL A O 1
ATOM 2152 N N . ALA A 1 270 ? 44.171 12.125 -56.469 1.00 49.97 270 ALA A N 1
ATOM 2153 C CA . ALA A 1 270 ? 45.401 12.595 -55.863 1.00 49.97 270 ALA A CA 1
ATOM 2154 C C . ALA A 1 270 ? 45.437 14.102 -56.134 1.00 49.97 270 ALA A C 1
ATOM 2156 O O . ALA A 1 270 ? 45.843 14.552 -57.204 1.00 49.97 270 ALA A O 1
ATOM 2157 N N . LEU A 1 271 ? 44.903 14.890 -55.199 1.00 53.06 271 LEU A N 1
ATOM 2158 C CA . LEU A 1 271 ? 45.259 16.285 -55.086 1.00 53.06 271 LEU A CA 1
ATOM 2159 C C . LEU A 1 271 ? 46.755 16.225 -54.830 1.00 53.06 271 LEU A C 1
ATOM 2161 O O . LEU A 1 271 ? 47.170 15.947 -53.709 1.00 53.06 271 LEU A O 1
ATOM 2165 N N . ASN A 1 272 ? 47.547 16.357 -55.897 1.00 48.34 272 ASN A N 1
ATOM 2166 C CA . ASN A 1 272 ? 48.961 16.653 -55.792 1.00 48.34 272 ASN A CA 1
ATOM 2167 C C . ASN A 1 272 ? 49.039 17.793 -54.794 1.00 48.34 272 ASN A C 1
ATOM 2169 O O . ASN A 1 272 ? 48.579 18.893 -55.102 1.00 48.34 272 ASN A O 1
ATOM 2173 N N . THR A 1 273 ? 49.497 17.490 -53.582 1.00 52.91 273 THR A N 1
ATOM 2174 C CA . THR A 1 273 ? 49.728 18.470 -52.536 1.00 52.91 273 THR A CA 1
ATOM 2175 C C . THR A 1 273 ? 50.647 19.503 -53.175 1.00 52.91 273 THR A C 1
ATOM 2177 O O . THR A 1 273 ? 51.788 19.155 -53.486 1.00 52.91 273 THR A O 1
ATOM 2180 N N . PRO A 1 274 ? 50.163 20.717 -53.502 1.00 56.28 274 PRO A N 1
ATOM 2181 C CA . PRO A 1 274 ? 51.015 21.713 -54.118 1.00 56.28 274 PRO A CA 1
ATOM 2182 C C . PRO A 1 274 ? 52.132 22.000 -53.127 1.00 56.28 274 PRO A C 1
ATOM 2184 O O . PRO A 1 274 ? 51.867 22.155 -51.932 1.00 56.28 274 PRO A O 1
ATOM 2187 N N . ASP A 1 275 ? 53.353 22.005 -53.640 1.00 50.41 275 ASP A N 1
ATOM 2188 C CA . ASP A 1 275 ? 54.586 22.161 -52.887 1.00 50.41 275 ASP A CA 1
ATOM 2189 C C . ASP A 1 275 ? 54.467 23.264 -51.815 1.00 50.41 275 ASP A C 1
ATOM 2191 O O . ASP A 1 275 ? 53.992 24.376 -52.073 1.00 50.41 275 ASP A O 1
ATOM 2195 N N . VAL A 1 276 ? 54.841 22.923 -50.580 1.00 53.16 276 VAL A N 1
ATOM 2196 C CA . VAL A 1 276 ? 54.481 23.632 -49.333 1.00 53.16 276 VAL A CA 1
ATOM 2197 C C . VAL A 1 276 ? 55.308 24.916 -49.139 1.00 53.16 276 VAL A C 1
ATOM 2199 O O . VAL A 1 276 ? 55.214 25.589 -48.117 1.00 53.16 276 VAL A O 1
ATOM 2202 N N . ALA A 1 277 ? 56.112 25.307 -50.126 1.00 57.97 277 ALA A N 1
ATOM 2203 C CA . ALA A 1 277 ? 57.143 26.320 -49.943 1.00 57.97 277 ALA A CA 1
ATOM 2204 C C . ALA A 1 277 ? 56.657 27.784 -49.943 1.00 57.97 277 ALA A C 1
ATOM 2206 O O . ALA A 1 277 ? 57.434 28.641 -49.545 1.00 57.97 277 ALA A O 1
ATOM 2207 N N . ASN A 1 278 ? 55.426 28.120 -50.366 1.00 54.38 278 ASN A N 1
ATOM 2208 C CA . ASN A 1 278 ? 55.075 29.541 -50.593 1.00 54.38 278 ASN A CA 1
ATOM 2209 C C . ASN A 1 278 ? 53.625 29.981 -50.315 1.00 54.38 278 ASN A C 1
ATOM 2211 O O . ASN A 1 278 ? 53.175 31.002 -50.835 1.00 54.38 278 ASN A O 1
ATOM 2215 N N . ARG A 1 279 ? 52.864 29.279 -49.469 1.00 48.06 279 ARG A N 1
ATOM 2216 C CA . ARG A 1 279 ? 51.552 29.789 -49.028 1.00 48.06 279 ARG A CA 1
ATOM 2217 C C . ARG A 1 279 ? 51.647 30.325 -47.610 1.00 48.06 279 ARG A C 1
ATOM 2219 O O . ARG A 1 279 ? 51.648 29.560 -46.651 1.00 48.06 279 ARG A O 1
ATOM 2226 N N . GLY A 1 280 ? 51.716 31.654 -47.504 1.00 56.41 280 GLY A N 1
ATOM 2227 C CA . GLY A 1 280 ? 51.513 32.372 -46.251 1.00 56.41 280 GLY A CA 1
ATOM 2228 C C . GLY A 1 280 ? 50.293 31.815 -45.526 1.00 56.41 280 GLY A C 1
ATOM 2229 O O . GLY A 1 280 ? 49.272 31.541 -46.161 1.00 56.41 280 GLY A O 1
ATOM 2230 N N . MET A 1 281 ? 50.446 31.586 -44.220 1.00 50.75 281 MET A N 1
ATOM 2231 C CA . MET A 1 281 ? 49.423 30.998 -43.361 1.00 50.75 281 MET A CA 1
ATOM 2232 C C . MET A 1 281 ? 48.053 31.603 -43.689 1.00 50.75 281 MET A C 1
ATOM 2234 O O . MET A 1 281 ? 47.840 32.789 -43.415 1.00 50.75 281 MET A O 1
ATOM 2238 N N . PRO A 1 282 ? 47.103 30.824 -44.239 1.00 50.44 282 PRO A N 1
ATOM 2239 C CA . PRO A 1 282 ? 45.719 31.232 -44.206 1.00 50.44 282 PRO A CA 1
ATOM 2240 C C . PRO A 1 282 ? 45.377 31.261 -42.724 1.00 50.44 282 PRO A C 1
ATOM 2242 O O . PRO A 1 282 ? 45.296 30.221 -42.069 1.00 50.44 282 PRO A O 1
ATOM 2245 N N . LYS A 1 283 ? 45.273 32.474 -42.177 1.00 55.25 283 LYS A N 1
ATOM 2246 C CA . LYS A 1 283 ? 44.650 32.744 -40.885 1.00 55.25 283 LYS A CA 1
ATOM 2247 C C . LYS A 1 283 ? 43.403 31.877 -40.867 1.00 55.25 283 LYS A C 1
ATOM 2249 O O . LYS A 1 283 ? 42.563 32.044 -41.750 1.00 55.25 283 LYS A O 1
ATOM 2254 N N . ALA A 1 284 ? 43.346 30.902 -39.961 1.00 52.53 284 ALA A N 1
ATOM 2255 C CA . ALA A 1 284 ? 42.180 30.054 -39.830 1.00 52.53 284 ALA A CA 1
ATOM 2256 C C . ALA A 1 284 ? 40.993 31.000 -39.655 1.00 52.53 284 ALA A C 1
ATOM 2258 O O . ALA A 1 284 ? 40.853 31.629 -38.604 1.00 52.53 284 ALA A O 1
ATOM 2259 N N . LEU A 1 285 ? 40.197 31.169 -40.714 1.00 49.97 285 LEU A N 1
ATOM 2260 C CA . LEU A 1 285 ? 38.862 31.701 -40.585 1.00 49.97 285 LEU A CA 1
ATOM 2261 C C . LEU A 1 285 ? 38.169 30.633 -39.754 1.00 49.97 285 LEU A C 1
ATOM 2263 O O . LEU A 1 285 ? 37.730 29.607 -40.269 1.00 49.97 285 LEU A O 1
ATOM 2267 N N . TRP A 1 286 ? 38.181 30.839 -38.439 1.00 47.72 286 TRP A N 1
ATOM 2268 C CA . TRP A 1 286 ? 37.162 30.293 -37.578 1.00 47.72 286 TRP A CA 1
ATOM 2269 C C . TRP A 1 286 ? 35.870 30.729 -38.243 1.00 47.72 286 TRP A C 1
ATOM 2271 O O . TRP A 1 286 ? 35.540 31.913 -38.232 1.00 47.72 286 TRP A O 1
ATOM 2281 N N . THR A 1 287 ? 35.226 29.795 -38.943 1.00 52.00 287 THR A N 1
ATOM 2282 C CA . THR A 1 287 ? 33.833 29.926 -39.341 1.00 52.00 287 THR A CA 1
ATOM 2283 C C . THR A 1 287 ? 33.131 30.458 -38.120 1.00 52.00 287 THR A C 1
ATOM 2285 O O . THR A 1 287 ? 33.141 29.798 -37.079 1.00 52.00 287 THR A O 1
ATOM 2288 N N . ASP A 1 288 ? 32.654 31.688 -38.256 1.00 51.44 288 ASP A N 1
ATOM 2289 C CA . ASP A 1 288 ? 31.826 32.382 -37.302 1.00 51.44 288 ASP A CA 1
ATOM 2290 C C . ASP A 1 288 ? 30.716 31.398 -36.931 1.00 51.44 288 ASP A C 1
ATOM 2292 O O . ASP A 1 288 ? 29.789 31.138 -37.704 1.00 51.44 288 ASP A O 1
ATOM 2296 N N . LEU A 1 289 ? 30.906 30.704 -35.805 1.00 55.34 289 LEU A N 1
ATOM 2297 C CA . LEU A 1 289 ? 29.864 29.942 -35.150 1.00 55.34 289 LEU A CA 1
ATOM 2298 C C . LEU A 1 289 ? 28.929 31.032 -34.666 1.00 55.34 289 LEU A C 1
ATOM 2300 O O . LEU A 1 289 ? 29.071 31.509 -33.540 1.00 55.34 289 LEU A O 1
ATOM 2304 N N . GLY A 1 290 ? 28.050 31.463 -35.573 1.00 57.81 290 GLY A N 1
ATOM 2305 C CA . GLY A 1 290 ? 27.057 32.487 -35.326 1.00 57.81 290 GLY A CA 1
ATOM 2306 C C . GLY A 1 290 ? 26.325 32.210 -34.019 1.00 57.81 290 GLY A C 1
ATOM 2307 O O . GLY A 1 290 ? 26.384 31.103 -33.484 1.00 57.81 290 GLY A O 1
ATOM 2308 N N . GLN A 1 291 ? 25.660 33.243 -33.511 1.00 58.03 291 GLN A N 1
ATOM 2309 C CA . GLN A 1 291 ? 24.933 33.358 -32.237 1.00 58.03 291 GLN A CA 1
ATOM 2310 C C . GLN A 1 291 ? 24.458 32.046 -31.554 1.00 58.03 291 GLN A C 1
ATOM 2312 O O . GLN A 1 291 ? 24.590 31.913 -30.337 1.00 58.03 291 GLN A O 1
ATOM 2317 N N . ASP A 1 292 ? 24.026 31.039 -32.313 1.00 59.25 292 ASP A N 1
ATOM 2318 C CA . ASP A 1 292 ? 23.739 29.657 -31.897 1.00 59.25 292 ASP A CA 1
ATOM 2319 C C . ASP A 1 292 ? 24.858 28.923 -31.120 1.00 59.25 292 ASP A C 1
ATOM 2321 O O . ASP A 1 292 ? 24.583 27.994 -30.351 1.00 59.25 292 ASP A O 1
ATOM 2325 N N . GLY A 1 293 ? 26.132 29.285 -31.303 1.00 62.28 293 GLY A N 1
ATOM 2326 C CA . GLY A 1 293 ? 27.256 28.690 -30.570 1.00 62.28 293 GLY A CA 1
ATOM 2327 C C . GLY A 1 293 ? 27.279 29.088 -29.090 1.00 62.28 293 GLY A C 1
ATOM 2328 O O . GLY A 1 293 ? 27.549 28.254 -28.219 1.00 62.28 293 GLY A O 1
ATOM 2329 N N . ALA A 1 294 ? 26.935 30.343 -28.792 1.00 71.25 294 ALA A N 1
ATOM 2330 C CA . ALA A 1 294 ? 26.924 30.874 -27.431 1.00 71.25 294 ALA A CA 1
ATOM 2331 C C . ALA A 1 294 ? 25.817 30.233 -26.579 1.00 71.25 294 ALA A C 1
ATOM 2333 O O . ALA A 1 294 ? 26.030 29.918 -25.404 1.00 71.25 294 ALA A O 1
ATOM 2334 N N . ASP A 1 295 ? 24.656 29.963 -27.175 1.00 74.06 295 ASP A N 1
ATOM 2335 C CA . ASP A 1 295 ? 23.526 29.363 -26.462 1.00 74.06 295 ASP A CA 1
ATOM 2336 C C . ASP A 1 295 ? 23.729 27.868 -26.190 1.00 74.06 295 ASP A C 1
ATOM 2338 O O . ASP A 1 295 ? 23.355 27.368 -25.122 1.00 74.06 295 ASP A O 1
ATOM 2342 N N . LYS A 1 296 ? 24.426 27.152 -27.082 1.00 76.44 296 LYS A N 1
ATOM 2343 C CA . LYS A 1 296 ? 24.848 25.763 -26.828 1.00 76.44 296 LYS A CA 1
ATOM 2344 C C . LYS A 1 296 ? 25.817 25.677 -25.650 1.00 76.44 296 LYS A C 1
ATOM 2346 O O . LYS A 1 296 ? 25.637 24.818 -24.786 1.00 76.44 296 LYS A O 1
ATOM 2351 N N . TRP A 1 297 ? 26.784 26.592 -25.559 1.00 77.00 297 TRP A N 1
ATOM 2352 C CA . TRP A 1 297 ? 27.705 26.652 -24.420 1.00 77.00 297 TRP A CA 1
ATOM 2353 C C . TRP A 1 297 ? 26.992 26.980 -23.106 1.00 77.00 297 TRP A C 1
ATOM 2355 O O . TRP A 1 297 ? 27.210 26.285 -22.113 1.00 77.00 297 TRP A O 1
ATOM 2365 N N . LYS A 1 298 ? 26.061 27.943 -23.098 1.00 86.25 298 LYS A N 1
ATOM 2366 C CA . LYS A 1 298 ? 25.232 28.232 -21.912 1.00 86.25 298 LYS A CA 1
ATOM 2367 C C . LYS A 1 298 ? 24.412 27.018 -21.467 1.00 86.25 298 LYS A C 1
ATOM 2369 O O . LYS A 1 298 ? 24.284 26.776 -20.267 1.00 86.25 298 LYS A O 1
ATOM 2374 N N . LYS A 1 299 ? 23.888 26.224 -22.408 1.00 85.38 299 LYS A N 1
ATOM 2375 C CA . LYS A 1 299 ? 23.130 25.000 -22.099 1.00 85.38 299 LYS A CA 1
ATOM 2376 C C . LYS A 1 299 ? 24.012 23.919 -21.470 1.00 85.38 299 LYS A C 1
ATOM 2378 O O . LYS A 1 299 ? 23.589 23.293 -20.500 1.00 85.38 299 LYS A O 1
ATOM 2383 N N . VAL A 1 300 ? 25.236 23.731 -21.972 1.00 89.38 300 VAL A N 1
ATOM 2384 C CA . VAL A 1 300 ? 26.225 22.811 -21.379 1.00 89.38 300 VAL A CA 1
ATOM 2385 C C . VAL A 1 300 ? 26.618 23.266 -19.971 1.00 89.38 300 VAL A C 1
ATOM 2387 O O . VAL A 1 300 ? 26.658 22.449 -19.051 1.00 89.38 300 VAL A O 1
ATOM 2390 N N . GLU A 1 301 ? 26.828 24.566 -19.772 1.00 92.88 301 GLU A N 1
ATOM 2391 C CA . GLU A 1 301 ? 27.165 25.145 -18.468 1.00 92.88 301 GLU A CA 1
ATOM 2392 C C . GLU A 1 301 ? 26.020 24.975 -17.451 1.00 92.88 301 GLU A C 1
ATOM 2394 O O . GLU A 1 301 ? 26.238 24.583 -16.302 1.00 92.88 301 GLU A O 1
ATOM 2399 N N . ALA A 1 302 ? 24.772 25.190 -17.880 1.00 92.75 302 ALA A N 1
ATOM 2400 C CA . ALA A 1 302 ? 23.587 24.958 -17.057 1.00 92.75 302 ALA A CA 1
ATOM 2401 C C . ALA A 1 302 ? 23.422 23.474 -16.680 1.00 92.75 302 ALA A C 1
ATOM 2403 O O . ALA A 1 302 ? 23.073 23.162 -15.540 1.00 92.75 302 ALA A O 1
ATOM 2404 N N . LEU A 1 303 ? 23.712 22.553 -17.605 1.00 91.94 303 LEU A N 1
ATOM 2405 C CA . LEU A 1 303 ? 23.703 21.111 -17.338 1.00 91.94 303 LEU A CA 1
ATOM 2406 C C . LEU A 1 303 ? 24.776 20.708 -16.321 1.00 91.94 303 LEU A C 1
ATOM 2408 O O . LEU A 1 303 ? 24.478 19.952 -15.398 1.00 91.94 303 LEU A O 1
ATOM 2412 N N . LYS A 1 304 ? 25.992 21.259 -16.429 1.00 94.94 304 LYS A N 1
ATOM 2413 C CA . LYS A 1 304 ? 27.056 21.039 -15.436 1.00 94.94 304 LYS A CA 1
ATOM 2414 C C . LYS A 1 304 ? 26.642 21.515 -14.042 1.00 94.94 304 LYS A C 1
ATOM 2416 O O . LYS A 1 304 ? 26.840 20.782 -13.076 1.00 94.94 304 LYS A O 1
ATOM 2421 N N . LYS A 1 305 ? 26.009 22.690 -13.930 1.00 95.62 305 LYS A N 1
ATOM 2422 C CA . LYS A 1 305 ? 25.492 23.207 -12.648 1.00 95.62 305 LYS A CA 1
ATOM 2423 C C . LYS A 1 305 ? 24.416 22.299 -12.047 1.00 95.62 305 LYS A C 1
ATOM 2425 O O . LYS A 1 305 ? 24.480 21.995 -10.861 1.00 95.62 305 LYS A O 1
ATOM 2430 N N . LYS A 1 306 ? 23.471 21.809 -12.859 1.00 93.38 306 LYS A N 1
ATOM 2431 C CA . LYS A 1 306 ? 22.449 20.848 -12.402 1.00 93.38 306 LYS A CA 1
ATOM 2432 C C . LYS A 1 306 ? 23.071 19.541 -11.907 1.00 93.38 306 LYS A C 1
ATOM 2434 O O . LYS A 1 306 ? 22.683 19.044 -10.856 1.00 93.38 306 LYS A O 1
ATOM 2439 N N . HIS A 1 307 ? 24.066 19.017 -12.623 1.00 91.69 307 HIS A N 1
ATOM 2440 C CA . HIS A 1 307 ? 24.766 17.800 -12.215 1.00 91.69 307 HIS A CA 1
ATOM 2441 C C . HIS A 1 307 ? 25.548 17.990 -10.903 1.00 91.69 307 HIS A C 1
ATOM 2443 O O . HIS A 1 307 ? 25.570 17.093 -10.065 1.00 91.69 307 HIS A O 1
ATOM 2449 N N . ALA A 1 308 ? 26.148 19.165 -10.690 1.00 93.69 308 ALA A N 1
ATOM 2450 C CA . ALA A 1 308 ? 26.824 19.494 -9.436 1.00 93.69 308 ALA A CA 1
ATOM 2451 C C . ALA A 1 308 ? 25.854 19.566 -8.240 1.00 93.69 308 ALA A C 1
ATOM 2453 O O . ALA A 1 308 ? 26.177 19.053 -7.170 1.00 93.69 308 ALA A O 1
ATOM 2454 N N . LEU A 1 309 ? 24.656 20.137 -8.422 1.00 93.44 309 LEU A N 1
ATOM 2455 C CA . LEU A 1 309 ? 23.622 20.173 -7.378 1.00 93.44 309 LEU A CA 1
ATOM 2456 C C . LEU A 1 309 ? 23.106 18.768 -7.034 1.00 93.44 309 LEU A C 1
ATOM 2458 O O . LEU A 1 309 ? 23.058 18.411 -5.860 1.00 93.44 309 LEU A O 1
ATOM 2462 N N . ALA A 1 310 ? 22.818 17.939 -8.043 1.00 89.19 310 ALA A N 1
ATOM 2463 C CA . ALA A 1 310 ? 22.395 16.555 -7.824 1.00 89.19 310 ALA A CA 1
ATOM 2464 C C . AL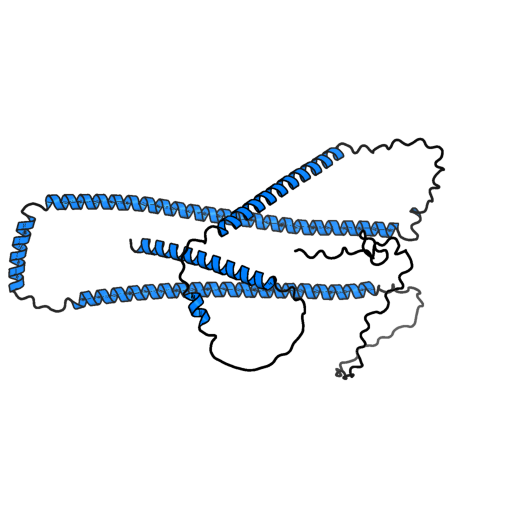A A 1 310 ? 23.472 15.732 -7.090 1.00 89.19 310 ALA A C 1
ATOM 2466 O O . ALA A 1 310 ? 23.164 14.965 -6.179 1.00 89.19 310 ALA A O 1
ATOM 2467 N N . ALA A 1 311 ? 24.751 15.924 -7.430 1.00 92.44 311 ALA A N 1
ATOM 2468 C CA . ALA A 1 311 ? 25.856 15.274 -6.726 1.00 92.44 311 ALA A CA 1
ATOM 2469 C C . ALA A 1 311 ? 25.956 15.718 -5.253 1.00 92.44 311 ALA A C 1
ATOM 2471 O O . ALA A 1 311 ? 26.224 14.893 -4.377 1.00 92.44 311 ALA A O 1
ATOM 2472 N N . PHE A 1 312 ? 25.705 16.998 -4.964 1.00 95.81 312 PHE A N 1
ATOM 2473 C CA . PHE A 1 312 ? 25.679 17.516 -3.595 1.00 95.81 312 PHE A CA 1
ATOM 2474 C C . PHE A 1 312 ? 24.521 16.928 -2.771 1.00 95.81 312 PHE A C 1
ATOM 2476 O O . PHE A 1 312 ? 24.723 16.538 -1.620 1.00 95.81 312 PHE A O 1
ATOM 2483 N N . GLU A 1 313 ? 23.328 16.796 -3.356 1.00 93.88 313 GLU A N 1
ATOM 2484 C CA . GLU A 1 313 ? 22.177 16.162 -2.699 1.00 93.88 313 GLU A CA 1
ATOM 2485 C C . GLU A 1 313 ? 22.434 14.688 -2.377 1.00 93.88 313 GLU A C 1
ATOM 2487 O O . GLU A 1 313 ? 22.162 14.251 -1.257 1.00 93.88 313 GLU A O 1
ATOM 2492 N N . VAL A 1 314 ? 23.028 13.932 -3.307 1.00 93.88 314 VAL A N 1
ATOM 2493 C CA . VAL A 1 314 ? 23.400 12.527 -3.073 1.00 93.88 314 VAL A CA 1
ATOM 2494 C C . VAL A 1 314 ? 24.386 12.404 -1.909 1.00 93.88 314 VAL A C 1
ATOM 2496 O O . VAL A 1 314 ? 24.187 11.564 -1.031 1.00 93.88 314 VAL A O 1
ATOM 2499 N N . LEU A 1 315 ? 25.406 13.267 -1.841 1.00 94.44 315 LEU A N 1
ATOM 2500 C CA . LEU A 1 315 ? 26.352 13.284 -0.718 1.00 94.44 315 LEU A CA 1
ATOM 2501 C C . LEU A 1 315 ? 25.676 13.664 0.608 1.00 94.44 315 LEU A C 1
ATOM 2503 O O . LEU A 1 315 ? 25.969 13.066 1.644 1.00 94.44 315 LEU A O 1
ATOM 2507 N N . SER A 1 316 ? 24.743 14.620 0.587 1.00 95.50 316 SER A N 1
ATOM 2508 C CA . SER A 1 316 ? 23.959 15.005 1.767 1.00 95.50 316 SER A CA 1
ATOM 2509 C C . SER A 1 316 ? 23.091 13.849 2.278 1.00 95.50 316 SER A C 1
ATOM 2511 O O . SER A 1 316 ? 23.084 13.557 3.475 1.00 95.50 316 SER A O 1
ATOM 2513 N N . LEU A 1 317 ? 22.409 13.135 1.377 1.00 93.31 317 LEU A N 1
ATOM 2514 C CA . LEU A 1 317 ? 21.602 11.959 1.713 1.00 93.31 317 LEU A CA 1
ATOM 2515 C C . LEU A 1 317 ? 22.465 10.805 2.233 1.00 93.31 317 LEU A C 1
ATOM 2517 O O . LEU A 1 317 ? 22.118 10.184 3.236 1.00 93.31 317 LEU A O 1
ATOM 2521 N N . GLN A 1 318 ? 23.617 10.552 1.610 1.00 95.00 318 GLN A N 1
ATOM 2522 C CA . GLN A 1 318 ? 24.568 9.537 2.061 1.00 95.00 318 GLN A CA 1
ATOM 2523 C C . GLN A 1 318 ? 25.105 9.838 3.468 1.00 95.00 318 GLN A C 1
ATOM 2525 O O . GLN A 1 318 ? 25.235 8.926 4.291 1.00 95.00 318 GLN A O 1
ATOM 2530 N N . LYS A 1 319 ? 25.368 11.113 3.775 1.00 96.25 319 LYS A N 1
ATOM 2531 C CA . LYS A 1 319 ? 25.747 11.551 5.122 1.00 96.25 319 LYS A CA 1
ATOM 2532 C C . LYS A 1 319 ? 24.620 11.306 6.132 1.00 96.25 319 LYS A C 1
ATOM 2534 O O . LYS A 1 319 ? 24.873 10.663 7.146 1.00 96.25 319 LYS A O 1
ATOM 2539 N N . LYS A 1 320 ? 23.380 11.708 5.825 1.00 94.69 320 LYS A N 1
ATOM 2540 C CA . LYS A 1 320 ? 22.211 11.467 6.699 1.00 94.69 320 LYS A CA 1
ATOM 2541 C C . LYS A 1 320 ? 21.976 9.979 6.965 1.00 94.69 320 LYS A C 1
ATOM 2543 O O . LYS A 1 320 ? 21.716 9.589 8.097 1.00 94.69 320 LYS A O 1
ATOM 2548 N N . MET A 1 321 ? 22.116 9.129 5.945 1.00 88.44 321 MET A N 1
ATOM 2549 C CA . MET A 1 321 ? 22.013 7.674 6.117 1.00 88.44 321 MET A CA 1
ATOM 2550 C C . MET A 1 321 ? 23.117 7.111 7.022 1.00 88.44 321 MET A C 1
ATOM 2552 O O . MET A 1 321 ? 22.878 6.164 7.773 1.00 88.44 321 MET A O 1
ATOM 2556 N N . SER A 1 322 ? 24.317 7.692 6.963 1.00 91.19 322 SER A N 1
ATOM 2557 C CA . SER A 1 322 ? 25.444 7.283 7.805 1.00 91.19 322 SER A CA 1
ATOM 2558 C C . SER A 1 322 ? 25.256 7.718 9.262 1.00 91.19 322 SER A C 1
ATOM 2560 O O . SER A 1 322 ? 25.562 6.939 10.159 1.00 91.19 322 SER A O 1
ATOM 2562 N N . GLU A 1 323 ? 24.709 8.914 9.500 1.00 91.56 323 GLU A N 1
ATOM 2563 C CA . GLU A 1 323 ? 24.352 9.413 10.839 1.00 91.56 323 GLU A CA 1
ATOM 2564 C C . GLU A 1 323 ? 23.260 8.546 11.484 1.00 91.56 323 GLU A C 1
ATOM 2566 O O . GLU A 1 323 ? 23.469 8.019 12.576 1.00 91.56 323 GLU A O 1
ATOM 2571 N N . LEU A 1 324 ? 22.164 8.271 10.765 1.00 84.25 324 LEU A N 1
ATOM 2572 C CA . LEU A 1 324 ? 21.091 7.394 11.255 1.00 84.25 324 LEU A CA 1
ATOM 2573 C C . LEU A 1 324 ? 21.589 5.970 11.557 1.00 84.25 324 LEU A C 1
ATOM 2575 O O . LEU A 1 324 ? 21.193 5.365 12.550 1.00 84.25 324 LEU A O 1
ATOM 2579 N N . SER A 1 325 ? 22.508 5.443 10.741 1.00 84.06 325 SER A N 1
ATOM 2580 C CA . SER A 1 325 ? 23.090 4.109 10.959 1.00 84.06 325 SER A CA 1
ATOM 2581 C C . SER A 1 325 ? 24.057 4.041 12.149 1.00 84.06 325 SER A C 1
ATOM 2583 O O . SER A 1 325 ? 24.331 2.946 12.649 1.00 84.06 325 SER A O 1
ATOM 2585 N N . ALA A 1 326 ? 24.631 5.172 12.569 1.00 81.00 326 ALA A N 1
ATOM 2586 C CA . ALA A 1 326 ? 25.517 5.247 13.728 1.00 81.00 326 ALA A CA 1
ATOM 2587 C C . ALA A 1 326 ? 24.724 5.393 15.035 1.00 81.00 326 ALA A C 1
ATOM 2589 O O . ALA A 1 326 ? 25.091 4.784 16.040 1.00 81.00 326 ALA A O 1
ATOM 2590 N N . GLU A 1 327 ? 23.621 6.142 15.005 1.00 77.69 327 GLU A N 1
ATOM 2591 C CA . GLU A 1 327 ? 22.773 6.398 16.172 1.00 77.69 327 GLU A CA 1
ATOM 2592 C C . GLU A 1 327 ? 22.027 5.134 16.638 1.00 77.69 327 GLU A C 1
ATOM 2594 O O . GLU A 1 327 ? 22.002 4.835 17.834 1.00 77.69 327 GLU A O 1
ATOM 2599 N N . ASP A 1 328 ? 21.580 4.290 15.701 1.00 64.88 328 ASP A N 1
ATOM 2600 C CA . ASP A 1 328 ? 20.954 2.992 16.010 1.00 64.88 328 ASP A CA 1
ATOM 2601 C C . ASP A 1 328 ? 21.904 1.998 16.711 1.00 64.88 328 ASP A C 1
ATOM 2603 O O . ASP A 1 328 ? 21.458 1.078 17.394 1.00 64.88 328 ASP A O 1
ATOM 2607 N N . ARG A 1 329 ? 23.231 2.173 16.610 1.00 63.62 329 ARG A N 1
ATOM 2608 C CA . ARG A 1 329 ? 24.205 1.296 17.298 1.00 63.62 329 ARG A CA 1
ATOM 2609 C C . ARG A 1 329 ? 24.508 1.727 18.734 1.00 63.62 329 ARG A C 1
ATOM 2611 O O . ARG A 1 329 ? 25.184 0.988 19.454 1.00 63.62 329 ARG A O 1
ATOM 2618 N N . GLY A 1 330 ? 24.053 2.910 19.148 1.00 54.16 330 GLY A N 1
ATOM 2619 C CA . GLY A 1 330 ? 24.321 3.472 20.474 1.00 54.16 330 GLY A CA 1
ATOM 2620 C C . GLY A 1 330 ? 23.273 3.133 21.537 1.00 54.16 330 GLY A C 1
ATOM 2621 O O . GLY A 1 330 ? 23.607 3.112 22.721 1.00 54.16 330 GLY A O 1
ATOM 2622 N N . ALA A 1 331 ? 22.030 2.840 21.142 1.00 56.47 331 ALA A N 1
ATOM 2623 C CA . ALA A 1 331 ? 20.897 2.773 22.071 1.00 56.47 331 ALA A CA 1
ATOM 2624 C C . ALA A 1 331 ? 20.648 1.393 22.722 1.00 56.47 331 ALA A C 1
ATOM 2626 O O . ALA A 1 331 ? 19.916 1.307 23.705 1.00 56.47 331 ALA A O 1
ATOM 2627 N N . ASP A 1 332 ? 21.292 0.319 22.254 1.00 56.00 332 ASP A N 1
ATOM 2628 C CA . ASP A 1 332 ? 20.990 -1.056 22.699 1.00 56.00 332 ASP A CA 1
ATOM 2629 C C . ASP A 1 332 ? 21.780 -1.548 23.935 1.00 56.00 332 ASP A C 1
ATOM 2631 O O . ASP A 1 332 ? 21.744 -2.732 24.273 1.00 56.00 332 ASP A O 1
ATOM 2635 N N . LYS A 1 333 ? 22.495 -0.677 24.663 1.00 55.03 333 LYS A N 1
ATOM 2636 C CA . LYS A 1 333 ? 23.378 -1.114 25.771 1.00 55.03 333 LYS A CA 1
ATOM 2637 C C . LYS A 1 333 ? 22.781 -1.143 27.184 1.00 55.03 333 LYS A C 1
ATOM 2639 O O . LYS A 1 333 ? 23.516 -1.459 28.115 1.00 55.03 333 LYS A O 1
ATOM 2644 N N . THR A 1 334 ? 21.482 -0.919 27.385 1.00 49.75 334 THR A N 1
ATOM 2645 C CA . THR A 1 334 ? 20.898 -0.920 28.751 1.00 49.75 334 THR A CA 1
ATOM 2646 C C . THR A 1 334 ? 19.598 -1.710 28.925 1.00 49.75 334 THR A C 1
ATOM 2648 O O . THR A 1 334 ? 18.940 -1.601 29.957 1.00 49.75 334 THR A O 1
ATOM 2651 N N . GLY A 1 335 ? 19.243 -2.580 27.977 1.00 45.72 335 GLY A N 1
ATOM 2652 C CA . GLY A 1 335 ? 18.100 -3.486 28.116 1.00 45.72 335 GLY A CA 1
ATOM 2653 C C . GLY A 1 335 ? 18.504 -4.873 28.614 1.00 45.72 335 GLY A C 1
ATOM 2654 O O . GLY A 1 335 ? 18.765 -5.759 27.806 1.00 45.72 335 GLY A O 1
ATOM 2655 N N . GLY A 1 336 ? 18.536 -5.081 29.933 1.00 53.50 336 GLY A N 1
ATOM 2656 C CA . GLY A 1 336 ? 18.698 -6.399 30.555 1.00 53.50 336 GLY A CA 1
ATOM 2657 C C . GLY A 1 336 ? 17.574 -7.364 30.160 1.00 53.50 336 GLY A C 1
ATOM 2658 O O . GLY A 1 336 ? 16.531 -7.412 30.803 1.00 53.50 336 GLY A O 1
ATOM 2659 N N . GLY A 1 337 ? 17.786 -8.132 29.092 1.00 43.09 337 GLY A N 1
ATOM 2660 C CA . GLY A 1 337 ? 16.915 -9.218 28.649 1.00 43.09 337 GLY A CA 1
ATOM 2661 C C . GLY A 1 337 ? 17.490 -10.576 29.042 1.00 43.09 337 GLY A C 1
ATOM 2662 O O . GLY A 1 337 ? 18.560 -10.970 28.590 1.00 43.09 337 GLY A O 1
ATOM 2663 N N . THR A 1 338 ? 16.778 -11.294 29.902 1.00 51.72 338 THR A N 1
ATOM 2664 C CA . THR A 1 338 ? 17.127 -12.607 30.456 1.00 51.72 338 THR A CA 1
ATOM 2665 C C . THR A 1 338 ? 17.466 -13.671 29.399 1.00 51.72 338 THR A C 1
ATOM 2667 O O . THR A 1 338 ? 16.649 -14.016 28.544 1.00 51.72 338 THR A O 1
ATOM 2670 N N . ASN A 1 339 ? 18.661 -14.255 29.538 1.00 52.84 339 ASN A N 1
ATOM 2671 C CA . ASN A 1 339 ? 19.219 -15.398 28.802 1.00 52.84 339 ASN A CA 1
ATOM 2672 C C . ASN A 1 339 ? 18.470 -16.719 29.106 1.00 52.84 339 ASN A C 1
ATOM 2674 O O . ASN A 1 339 ? 18.988 -17.605 29.789 1.00 52.84 339 ASN A O 1
ATOM 2678 N N . LEU A 1 340 ? 17.221 -16.832 28.649 1.00 65.75 340 LEU A N 1
ATOM 2679 C CA . LEU A 1 340 ? 16.429 -18.066 28.765 1.00 65.75 340 LEU A CA 1
ATOM 2680 C C . LEU A 1 340 ? 16.322 -18.814 27.428 1.00 65.75 340 LEU A C 1
ATOM 2682 O O . LEU A 1 340 ? 16.278 -20.041 27.409 1.00 65.75 340 LEU A O 1
ATOM 2686 N N . LYS A 1 341 ? 16.350 -18.089 26.304 1.00 67.19 341 LYS A N 1
ATOM 2687 C CA . LYS A 1 341 ? 16.195 -18.677 24.968 1.00 67.19 341 LYS A CA 1
ATOM 2688 C C . LYS A 1 341 ? 17.449 -19.419 24.492 1.00 67.19 341 LYS A C 1
ATOM 2690 O O . LYS A 1 341 ? 17.332 -20.560 24.056 1.00 67.19 341 LYS A O 1
ATOM 2695 N N . ASP A 1 342 ? 18.637 -18.848 24.697 1.00 63.59 342 ASP A N 1
ATOM 2696 C CA . ASP A 1 342 ? 19.901 -19.511 24.334 1.00 63.59 342 ASP A CA 1
ATOM 2697 C C . ASP A 1 342 ? 20.163 -20.762 25.191 1.00 63.59 342 ASP A C 1
ATOM 2699 O O . ASP A 1 342 ? 20.738 -21.742 24.719 1.00 63.59 342 ASP A O 1
ATOM 2703 N N . LYS A 1 343 ? 19.672 -20.783 26.439 1.00 64.38 343 LYS A N 1
ATOM 2704 C CA . LYS A 1 343 ? 19.735 -21.977 27.297 1.00 64.38 343 LYS A CA 1
ATOM 2705 C C . LYS A 1 343 ? 18.779 -23.091 26.860 1.00 64.38 343 LYS A C 1
ATOM 2707 O O . LYS A 1 343 ? 19.102 -24.256 27.077 1.00 64.38 343 LYS A O 1
ATOM 2712 N N . MET A 1 344 ? 17.643 -22.769 26.237 1.00 67.19 344 MET A N 1
ATOM 2713 C CA . MET A 1 344 ? 16.713 -23.784 25.725 1.00 67.19 344 MET A CA 1
ATOM 2714 C C . MET A 1 344 ? 17.160 -24.383 24.385 1.00 67.19 344 MET A C 1
ATOM 2716 O O . MET A 1 344 ? 16.943 -25.570 24.156 1.00 67.19 344 MET A O 1
ATOM 2720 N N . GLU A 1 345 ? 17.837 -23.617 23.525 1.00 60.25 345 GLU A N 1
ATOM 2721 C CA . GLU A 1 345 ? 18.331 -24.130 22.235 1.00 60.25 345 GLU A CA 1
ATOM 2722 C C . GLU A 1 345 ? 19.630 -24.957 22.361 1.00 60.25 345 GLU A C 1
ATOM 2724 O O . GLU A 1 345 ? 19.938 -25.759 21.481 1.00 60.25 345 GLU A O 1
ATOM 2729 N N . ALA A 1 346 ? 20.353 -24.863 23.483 1.00 57.66 346 ALA A N 1
ATOM 2730 C CA . ALA A 1 346 ? 21.545 -25.679 23.748 1.00 57.66 346 ALA A CA 1
ATOM 2731 C C . ALA A 1 346 ? 21.248 -27.113 24.249 1.00 57.66 346 ALA A C 1
ATOM 2733 O O . ALA A 1 346 ? 22.160 -27.939 24.339 1.00 57.66 346 ALA A O 1
ATOM 2734 N N . ALA A 1 347 ? 19.993 -27.431 24.581 1.00 53.09 347 ALA A N 1
ATOM 2735 C CA . ALA A 1 347 ? 19.610 -28.697 25.208 1.00 53.09 347 ALA A CA 1
ATOM 2736 C C . ALA A 1 347 ? 19.494 -29.940 24.282 1.00 53.09 347 ALA A C 1
ATOM 2738 O O . ALA A 1 347 ? 19.716 -31.036 24.797 1.00 53.09 347 ALA A O 1
ATOM 2739 N N . PRO A 1 348 ? 19.219 -29.877 22.956 1.00 53.47 348 PRO A N 1
ATOM 2740 C CA . PRO A 1 348 ? 18.951 -31.113 22.202 1.00 53.47 348 PRO A CA 1
ATOM 2741 C C . PRO A 1 348 ? 20.176 -31.854 21.636 1.00 53.47 348 PRO A C 1
ATOM 2743 O O . PRO A 1 348 ? 20.027 -32.978 21.171 1.00 53.47 348 PRO A O 1
ATOM 2746 N N . LEU A 1 349 ? 21.387 -31.283 21.632 1.00 50.53 349 LEU A N 1
ATOM 2747 C CA . LEU A 1 349 ? 22.508 -31.851 20.850 1.00 50.53 349 LEU A CA 1
ATOM 2748 C C . LEU A 1 349 ? 23.468 -32.767 21.628 1.00 50.53 349 LEU A C 1
ATOM 2750 O O . LEU A 1 349 ? 24.523 -33.137 21.114 1.00 50.53 349 LEU A O 1
ATOM 2754 N N . ARG A 1 350 ? 23.120 -33.183 22.850 1.00 50.31 350 ARG A N 1
ATOM 2755 C CA . ARG A 1 350 ? 23.924 -34.145 23.623 1.00 50.31 350 ARG A CA 1
ATOM 2756 C C . ARG A 1 350 ? 23.210 -35.477 23.820 1.00 50.31 350 ARG A C 1
ATOM 2758 O O . ARG A 1 350 ? 22.910 -35.859 24.941 1.00 50.31 350 ARG A O 1
ATOM 2765 N N . SER A 1 351 ? 23.010 -36.233 22.745 1.00 48.28 351 SER A N 1
ATOM 2766 C CA . SER A 1 351 ? 23.001 -37.697 22.860 1.00 48.28 351 SER A CA 1
ATOM 2767 C C . SER A 1 351 ? 23.340 -38.374 21.531 1.00 48.28 351 SER A C 1
ATOM 2769 O O . SER A 1 351 ? 22.518 -38.409 20.633 1.00 48.28 351 SER A O 1
ATOM 2771 N N . ALA A 1 352 ? 24.568 -38.917 21.488 1.00 47.44 352 ALA A N 1
ATOM 2772 C CA . ALA A 1 352 ? 25.047 -40.062 20.700 1.00 47.44 352 ALA A CA 1
ATOM 2773 C C . ALA A 1 352 ? 24.913 -39.946 19.150 1.00 47.44 352 ALA A C 1
ATOM 2775 O O . ALA A 1 352 ? 23.925 -39.483 18.615 1.00 47.44 352 ALA A O 1
ATOM 2776 N N . TRP A 1 353 ? 25.849 -40.324 18.284 1.00 43.66 353 TRP A N 1
ATOM 2777 C CA . TRP A 1 353 ? 26.664 -41.532 18.148 1.00 43.66 353 TRP A CA 1
ATOM 2778 C C . TRP A 1 353 ? 27.880 -41.116 17.280 1.00 43.66 353 TRP A C 1
ATOM 2780 O O . TRP A 1 353 ? 27.727 -40.443 16.269 1.00 43.66 353 TRP A O 1
ATOM 2790 N N . LYS A 1 354 ? 29.133 -41.266 17.721 1.00 51.66 354 LYS A N 1
ATOM 2791 C CA . LYS A 1 354 ? 30.020 -42.420 17.466 1.00 51.66 354 LYS A CA 1
ATOM 2792 C C . LYS A 1 354 ? 30.064 -42.873 15.989 1.00 51.66 354 LYS A C 1
ATOM 2794 O O . LYS A 1 354 ? 29.237 -43.672 15.575 1.00 51.66 354 LYS A O 1
ATOM 2799 N N . GLY A 1 355 ? 31.100 -42.458 15.239 1.00 41.34 355 GLY A N 1
ATOM 2800 C CA . GLY A 1 355 ? 31.506 -43.154 14.003 1.00 41.34 355 GLY A CA 1
ATOM 2801 C C . GLY A 1 355 ? 32.265 -42.350 12.932 1.00 41.34 355 GLY A C 1
ATOM 2802 O O . GLY A 1 355 ? 31.656 -41.847 12.005 1.00 41.34 355 GLY A O 1
ATOM 2803 N N . LYS A 1 356 ? 33.604 -42.305 13.035 1.00 44.53 356 LYS A N 1
ATOM 2804 C CA . LYS A 1 356 ? 34.605 -42.491 11.949 1.00 44.53 356 LYS A CA 1
ATOM 2805 C C . LYS A 1 356 ? 34.227 -42.088 10.496 1.00 44.53 356 LYS A C 1
ATOM 2807 O O . LYS A 1 356 ? 33.493 -42.812 9.837 1.00 44.53 356 LYS A O 1
ATOM 2812 N N . LYS A 1 357 ? 34.965 -41.138 9.901 1.00 41.66 357 LYS A N 1
ATOM 2813 C CA . LYS A 1 357 ? 36.160 -41.378 9.048 1.00 41.66 357 LYS A CA 1
ATOM 2814 C C . LYS A 1 357 ? 36.762 -40.052 8.562 1.00 41.66 357 LYS A C 1
ATOM 2816 O O . LYS A 1 357 ? 36.063 -39.147 8.129 1.00 41.66 357 LYS A O 1
ATOM 2821 N N . VAL A 1 358 ? 38.086 -39.986 8.660 1.00 49.28 358 VAL A N 1
ATOM 2822 C CA . VAL A 1 358 ? 38.962 -38.919 8.176 1.00 49.28 358 VAL A CA 1
ATOM 2823 C C . VAL A 1 358 ? 39.197 -39.117 6.679 1.00 49.28 358 VAL A C 1
ATOM 2825 O O . VAL A 1 358 ? 39.644 -40.185 6.269 1.00 49.28 358 VAL A O 1
ATOM 2828 N N . THR A 1 359 ? 38.958 -38.074 5.888 1.00 47.06 359 THR A N 1
ATOM 2829 C CA . THR A 1 359 ? 39.550 -37.885 4.555 1.00 47.06 359 THR A CA 1
ATOM 2830 C C . THR A 1 359 ? 40.082 -36.456 4.482 1.00 47.06 359 THR A C 1
ATOM 2832 O O . THR A 1 359 ? 39.297 -35.526 4.681 1.00 47.06 359 THR A O 1
ATOM 2835 N N . PRO A 1 360 ? 41.389 -36.256 4.242 1.00 53.22 360 PRO A N 1
ATOM 2836 C CA . PRO A 1 360 ? 41.980 -34.935 4.150 1.00 53.22 360 PRO A CA 1
ATOM 2837 C C . PRO A 1 360 ? 41.950 -34.413 2.707 1.00 53.22 360 PRO A C 1
ATOM 2839 O O . PRO A 1 360 ? 42.073 -35.177 1.753 1.00 53.22 360 PRO A O 1
ATOM 2842 N N . ASN A 1 361 ? 41.923 -33.084 2.603 1.00 40.47 361 ASN A N 1
ATOM 2843 C CA . ASN A 1 361 ? 42.438 -32.295 1.484 1.00 40.47 361 ASN A CA 1
ATOM 2844 C C . ASN A 1 361 ? 41.490 -32.019 0.297 1.00 40.47 361 ASN A C 1
ATOM 2846 O O . ASN A 1 361 ? 41.380 -32.801 -0.646 1.00 40.47 361 ASN A O 1
ATOM 2850 N N . ARG A 1 362 ? 40.883 -30.822 0.313 1.00 38.09 362 ARG A N 1
ATOM 2851 C CA . ARG A 1 362 ? 40.707 -29.978 -0.881 1.00 38.09 362 ARG A CA 1
ATOM 2852 C C . ARG A 1 362 ? 40.382 -28.538 -0.475 1.00 38.09 362 ARG A C 1
ATOM 2854 O O . ARG A 1 362 ? 39.220 -28.154 -0.349 1.00 38.09 362 ARG A O 1
ATOM 2861 N N . ASP A 1 363 ? 41.432 -27.740 -0.310 1.00 45.47 363 ASP A N 1
ATOM 2862 C CA . ASP A 1 363 ? 41.343 -26.282 -0.246 1.00 45.47 363 ASP A CA 1
ATOM 2863 C C . ASP A 1 363 ? 40.990 -25.731 -1.632 1.00 45.47 363 ASP A C 1
ATOM 2865 O O . ASP A 1 363 ? 41.846 -25.440 -2.466 1.00 45.47 363 ASP A O 1
ATOM 2869 N N . ALA A 1 364 ? 39.691 -25.607 -1.897 1.00 44.19 364 ALA A N 1
ATOM 2870 C CA . ALA A 1 364 ? 39.177 -24.785 -2.980 1.00 44.19 364 ALA A CA 1
ATOM 2871 C C . ALA A 1 364 ? 38.578 -23.519 -2.366 1.00 44.19 364 ALA A C 1
ATOM 2873 O O . ALA A 1 364 ? 37.540 -23.557 -1.705 1.00 44.19 364 ALA A O 1
ATOM 2874 N N . VAL A 1 365 ? 39.267 -22.401 -2.594 1.00 54.94 365 VAL A N 1
ATOM 2875 C CA . VAL A 1 365 ? 38.872 -21.032 -2.251 1.00 54.94 365 VAL A CA 1
ATOM 2876 C C . VAL A 1 365 ? 37.449 -20.757 -2.756 1.00 54.94 365 VAL A C 1
ATOM 2878 O O . VAL A 1 365 ? 37.230 -20.391 -3.909 1.00 54.94 365 VAL A O 1
ATOM 2881 N N . LYS A 1 366 ? 36.457 -20.937 -1.879 1.00 51.69 366 LYS A N 1
ATOM 2882 C CA . LYS A 1 366 ? 35.060 -20.562 -2.112 1.00 51.69 366 LYS A CA 1
ATOM 2883 C C . LYS A 1 366 ? 34.846 -19.122 -1.655 1.00 51.69 366 LYS A C 1
ATOM 2885 O O . LYS A 1 366 ? 34.570 -18.862 -0.490 1.00 51.69 366 LYS A O 1
ATOM 2890 N N . LYS A 1 367 ? 34.902 -18.178 -2.597 1.00 58.47 367 LYS A N 1
ATOM 2891 C CA . LYS A 1 367 ? 34.343 -16.818 -2.453 1.00 58.47 367 LYS A CA 1
ATOM 2892 C C . LYS A 1 367 ? 32.804 -16.830 -2.532 1.00 58.47 367 LYS A C 1
ATOM 2894 O O . LYS A 1 367 ? 32.211 -16.092 -3.307 1.00 58.47 367 LYS A O 1
ATOM 2899 N N . THR A 1 368 ? 32.142 -17.691 -1.763 1.00 51.12 368 THR A N 1
ATOM 2900 C CA . THR A 1 368 ? 30.665 -17.749 -1.689 1.00 51.12 368 THR A CA 1
ATOM 2901 C C . THR A 1 368 ? 30.124 -17.316 -0.329 1.00 51.12 368 THR A C 1
ATOM 2903 O O . THR A 1 368 ? 28.925 -17.409 -0.083 1.00 51.12 368 THR A O 1
ATOM 2906 N N . THR A 1 369 ? 30.988 -16.822 0.557 1.00 54.91 369 THR A N 1
ATOM 2907 C CA . THR A 1 369 ? 30.656 -16.501 1.949 1.00 54.91 369 THR A CA 1
ATOM 2908 C C . THR A 1 369 ? 29.830 -15.229 2.131 1.00 54.91 369 THR A C 1
ATOM 2910 O O . THR A 1 369 ? 29.391 -14.988 3.245 1.00 54.91 369 THR A O 1
ATOM 2913 N N . ASP A 1 370 ? 29.578 -14.453 1.070 1.00 65.38 370 ASP A N 1
ATOM 2914 C CA . ASP A 1 370 ? 28.877 -13.164 1.197 1.00 65.38 370 ASP A CA 1
ATOM 2915 C C . ASP A 1 370 ? 27.379 -13.229 0.843 1.00 65.38 370 ASP A C 1
ATOM 2917 O O . ASP A 1 370 ? 26.556 -12.469 1.346 1.00 65.38 370 ASP A O 1
ATOM 2921 N N . ARG A 1 371 ? 26.964 -14.199 0.016 1.00 81.50 371 ARG A N 1
ATOM 2922 C CA . ARG A 1 371 ? 25.542 -14.345 -0.340 1.00 81.50 371 ARG A CA 1
ATOM 2923 C C . ARG A 1 371 ? 24.728 -14.933 0.812 1.00 81.50 371 ARG A C 1
ATOM 2925 O O . ARG A 1 371 ? 23.591 -14.529 1.033 1.00 81.50 371 ARG A O 1
ATOM 2932 N N . ALA A 1 372 ? 25.299 -15.891 1.541 1.00 74.44 372 ALA A N 1
ATOM 2933 C CA . ALA A 1 372 ? 24.623 -16.533 2.665 1.00 74.44 372 ALA A CA 1
ATOM 2934 C C . ALA A 1 372 ? 24.497 -15.590 3.874 1.00 74.44 372 ALA A C 1
ATOM 2936 O O . ALA A 1 372 ? 23.432 -15.533 4.484 1.00 74.44 372 ALA A O 1
ATOM 2937 N N . SER A 1 373 ? 25.542 -14.810 4.175 1.00 78.81 373 SER A N 1
ATOM 2938 C CA . SER A 1 373 ? 25.505 -13.769 5.210 1.00 78.81 373 SER A CA 1
ATOM 2939 C C . SER A 1 373 ? 24.504 -12.669 4.859 1.00 78.81 373 SER A C 1
ATOM 2941 O O . SER A 1 373 ? 23.713 -12.290 5.717 1.00 78.81 373 SER A O 1
ATOM 2943 N N . PHE A 1 374 ? 24.457 -12.220 3.600 1.00 83.69 374 PHE A N 1
ATOM 2944 C CA . PHE A 1 374 ? 23.470 -11.241 3.142 1.00 83.69 374 PHE A CA 1
ATOM 2945 C C . PHE A 1 374 ? 22.029 -11.754 3.275 1.00 83.69 374 PHE A C 1
ATOM 2947 O O . PHE A 1 374 ? 21.163 -11.036 3.768 1.00 83.69 374 PHE A O 1
ATOM 2954 N N . ILE A 1 375 ? 21.761 -13.009 2.891 1.00 91.75 375 ILE A N 1
ATOM 2955 C CA . ILE A 1 375 ? 20.425 -13.611 3.036 1.00 91.75 375 ILE A CA 1
ATOM 2956 C C . ILE A 1 375 ? 20.031 -13.736 4.515 1.00 91.75 375 ILE A C 1
ATOM 2958 O O . ILE A 1 375 ? 18.887 -13.443 4.864 1.00 91.75 375 ILE A O 1
ATOM 2962 N N . GLU A 1 376 ? 20.947 -14.149 5.393 1.00 90.19 376 GLU A N 1
ATOM 2963 C CA . GLU A 1 376 ? 20.666 -14.206 6.833 1.00 90.19 376 GLU A CA 1
ATOM 2964 C C . GLU A 1 376 ? 20.443 -12.815 7.439 1.00 90.19 376 GLU A C 1
ATOM 2966 O O . GLU A 1 376 ? 19.543 -12.647 8.264 1.00 90.19 376 GLU A O 1
ATOM 2971 N N . GLU A 1 377 ? 21.172 -11.798 6.982 1.00 93.00 377 GLU A N 1
ATOM 2972 C CA . GLU A 1 377 ? 20.982 -10.418 7.430 1.00 93.00 377 GLU A CA 1
ATOM 2973 C C . GLU A 1 377 ? 19.632 -9.848 6.966 1.00 93.00 377 GLU A C 1
ATOM 2975 O O . GLU A 1 377 ? 18.869 -9.314 7.772 1.00 93.00 377 GLU A O 1
ATOM 2980 N N . GLN A 1 378 ? 19.250 -10.067 5.705 1.00 96.38 378 GLN A N 1
ATOM 2981 C CA . GLN A 1 378 ? 17.929 -9.680 5.196 1.00 96.38 378 GLN A CA 1
ATOM 2982 C C . GLN A 1 378 ? 16.792 -10.395 5.946 1.00 96.38 378 GLN A C 1
ATOM 2984 O O . GLN A 1 378 ? 15.788 -9.776 6.304 1.00 96.38 378 GLN A O 1
ATOM 2989 N N . LYS A 1 379 ? 16.960 -11.681 6.291 1.00 95.00 379 LYS A N 1
ATOM 2990 C CA . LYS A 1 379 ? 16.002 -12.409 7.143 1.00 95.00 379 LYS A CA 1
ATOM 2991 C C . LYS A 1 379 ? 15.912 -11.840 8.559 1.00 95.00 379 LYS A C 1
ATOM 2993 O O . LYS A 1 379 ? 14.841 -11.915 9.168 1.00 95.00 379 LYS A O 1
ATOM 2998 N N . LYS A 1 380 ? 17.007 -11.328 9.129 1.00 96.06 380 LYS A N 1
ATOM 2999 C CA . LYS A 1 380 ? 16.978 -10.650 10.435 1.00 96.06 380 LYS A CA 1
ATOM 3000 C C . LYS A 1 380 ? 16.216 -9.331 10.348 1.00 96.06 380 LYS A C 1
ATOM 3002 O O . LYS A 1 380 ? 15.338 -9.106 11.180 1.00 96.06 380 LYS A O 1
ATOM 3007 N N . GLN A 1 381 ? 16.467 -8.526 9.315 1.00 92.50 381 GLN A N 1
ATOM 3008 C CA . GLN A 1 381 ? 15.742 -7.271 9.088 1.00 92.50 381 GLN A CA 1
ATOM 3009 C C . GLN A 1 381 ? 14.234 -7.503 8.927 1.00 92.50 381 GLN A C 1
ATOM 3011 O O . GLN A 1 381 ? 13.432 -6.856 9.600 1.00 92.50 381 GLN A O 1
ATOM 3016 N N . LEU A 1 382 ? 13.830 -8.506 8.140 1.00 94.88 382 LEU A N 1
ATOM 3017 C CA . LEU A 1 382 ? 12.418 -8.874 7.989 1.00 94.88 382 LEU A CA 1
ATOM 3018 C C . LEU A 1 382 ? 11.768 -9.310 9.312 1.00 94.88 382 LEU A C 1
ATOM 3020 O O . LEU A 1 382 ? 10.634 -8.926 9.605 1.00 94.88 382 LEU A O 1
ATOM 3024 N N . ARG A 1 383 ? 12.482 -10.082 10.144 1.00 95.38 383 ARG A N 1
ATOM 3025 C CA . ARG A 1 383 ? 11.998 -10.480 11.478 1.00 95.38 383 ARG A CA 1
ATOM 3026 C C . ARG A 1 383 ? 11.828 -9.278 12.409 1.00 95.38 383 ARG A C 1
ATOM 3028 O O . ARG A 1 383 ? 10.849 -9.233 13.154 1.00 95.38 383 ARG A O 1
ATOM 3035 N N . LEU A 1 384 ? 12.731 -8.300 12.347 1.00 92.88 384 LEU A N 1
ATOM 3036 C CA . LEU A 1 384 ? 12.637 -7.066 13.128 1.00 92.88 384 LEU A CA 1
ATOM 3037 C C . LEU A 1 384 ? 11.407 -6.242 12.720 1.00 92.88 384 LEU A C 1
ATOM 3039 O O . LEU A 1 384 ? 10.603 -5.884 13.580 1.00 92.88 384 LEU A O 1
ATOM 3043 N N . ILE A 1 385 ? 11.214 -6.017 11.415 1.00 92.12 385 ILE A N 1
ATOM 3044 C CA . ILE A 1 385 ? 10.065 -5.270 10.878 1.00 92.12 385 ILE A CA 1
ATOM 3045 C C . ILE A 1 385 ? 8.753 -5.954 11.270 1.00 92.12 385 ILE A C 1
ATOM 3047 O O . ILE A 1 385 ? 7.841 -5.297 11.771 1.00 92.12 385 ILE A O 1
ATOM 3051 N N . ARG A 1 386 ? 8.671 -7.285 11.132 1.00 95.25 386 ARG A N 1
ATOM 3052 C CA . ARG A 1 386 ? 7.495 -8.061 11.550 1.00 95.25 386 ARG A CA 1
ATOM 3053 C C . ARG A 1 386 ? 7.224 -7.929 13.052 1.00 95.25 386 ARG A C 1
ATOM 3055 O O . ARG A 1 386 ? 6.077 -7.740 13.444 1.00 95.25 386 ARG A O 1
ATOM 3062 N N . ASN A 1 387 ? 8.255 -7.976 13.896 1.00 93.31 387 ASN A N 1
ATOM 3063 C CA . ASN A 1 387 ? 8.101 -7.782 15.341 1.00 93.31 387 ASN A CA 1
ATOM 3064 C C . ASN A 1 387 ? 7.653 -6.360 15.703 1.00 93.31 387 ASN A C 1
ATOM 3066 O O . ASN A 1 387 ? 6.811 -6.191 16.583 1.00 93.31 387 ASN A O 1
ATOM 3070 N N . LEU A 1 388 ? 8.184 -5.334 15.035 1.00 92.56 388 LEU A N 1
ATOM 3071 C CA . LEU A 1 388 ? 7.770 -3.945 15.244 1.00 92.56 388 LEU A CA 1
ATOM 3072 C C . LEU A 1 388 ? 6.321 -3.718 14.801 1.00 92.56 388 LEU A C 1
ATOM 3074 O O . LEU A 1 388 ? 5.556 -3.085 15.531 1.00 92.56 388 LEU A O 1
ATOM 3078 N N . ALA A 1 389 ? 5.927 -4.287 13.659 1.00 91.31 389 ALA A N 1
ATOM 3079 C CA . ALA A 1 389 ? 4.551 -4.261 13.179 1.00 91.31 389 ALA A CA 1
ATOM 3080 C C . ALA A 1 389 ? 3.603 -4.944 14.175 1.00 91.31 389 ALA A C 1
ATOM 3082 O O . ALA A 1 389 ? 2.618 -4.337 14.584 1.00 91.31 389 ALA A O 1
ATOM 3083 N N . LEU A 1 390 ? 3.948 -6.140 14.666 1.00 94.25 390 LEU A N 1
ATOM 3084 C CA . LEU A 1 390 ? 3.159 -6.848 15.679 1.00 94.25 390 LEU A CA 1
ATOM 3085 C C . LEU A 1 390 ? 3.040 -6.056 16.987 1.00 94.25 390 LEU A C 1
ATOM 3087 O O . LEU A 1 390 ? 1.944 -5.938 17.524 1.00 94.25 390 LEU A O 1
ATOM 3091 N N . LYS A 1 391 ? 4.126 -5.442 17.476 1.00 94.75 391 LYS A N 1
ATOM 3092 C CA . LYS A 1 391 ? 4.080 -4.558 18.657 1.00 94.75 391 LYS A CA 1
ATOM 3093 C C . LYS A 1 391 ? 3.208 -3.322 18.430 1.00 94.75 391 LYS A C 1
ATOM 3095 O O . LYS A 1 391 ? 2.604 -2.808 19.370 1.00 94.75 391 LYS A O 1
ATOM 3100 N N . ARG A 1 392 ? 3.164 -2.794 17.204 1.00 92.62 392 ARG A N 1
ATOM 3101 C CA . ARG A 1 392 ? 2.286 -1.671 16.848 1.00 92.62 392 ARG A CA 1
ATOM 3102 C C . ARG A 1 392 ? 0.825 -2.117 16.815 1.00 92.62 392 ARG A C 1
ATOM 3104 O O . ARG A 1 392 ? -0.003 -1.447 17.419 1.00 92.62 392 ARG A O 1
ATOM 3111 N N . CYS A 1 393 ? 0.533 -3.268 16.214 1.00 91.69 393 CYS A N 1
ATOM 3112 C CA . CYS A 1 393 ? -0.799 -3.870 16.220 1.00 91.69 393 CYS A CA 1
ATOM 3113 C C . CYS A 1 393 ? -1.281 -4.188 17.640 1.00 91.69 393 CYS A C 1
ATOM 3115 O O . CYS A 1 393 ? -2.406 -3.842 17.973 1.00 91.69 393 CYS A O 1
ATOM 3117 N N . ALA A 1 394 ? -0.430 -4.756 18.498 1.00 91.62 394 ALA A N 1
ATOM 3118 C CA . ALA A 1 394 ? -0.767 -5.032 19.895 1.00 91.62 394 ALA A CA 1
ATOM 3119 C C . ALA A 1 394 ? -1.137 -3.751 20.659 1.00 91.62 394 ALA A C 1
ATOM 3121 O O . ALA A 1 394 ? -2.178 -3.703 21.300 1.00 91.62 394 ALA A O 1
ATOM 3122 N N . ARG A 1 395 ? -0.360 -2.670 20.498 1.00 94.44 395 ARG A N 1
ATOM 3123 C CA . ARG A 1 395 ? -0.697 -1.365 21.093 1.00 94.44 395 ARG A CA 1
ATOM 3124 C C . ARG A 1 395 ? -2.028 -0.813 20.590 1.00 94.44 395 ARG A C 1
ATOM 3126 O O . ARG A 1 395 ? -2.784 -0.255 21.375 1.00 94.44 395 ARG A O 1
ATOM 3133 N N . ILE A 1 396 ? -2.320 -0.961 19.298 1.00 91.88 396 ILE A N 1
ATOM 3134 C CA . ILE A 1 396 ? -3.610 -0.547 18.732 1.00 91.88 396 ILE A CA 1
ATOM 3135 C C . ILE A 1 396 ? -4.743 -1.371 19.353 1.00 91.88 396 ILE A C 1
ATOM 3137 O O . ILE A 1 396 ? -5.743 -0.792 19.766 1.00 91.88 396 ILE A O 1
ATOM 3141 N N . LEU A 1 397 ? -4.560 -2.688 19.483 1.00 92.06 397 LEU A N 1
ATOM 3142 C CA . LEU A 1 397 ? -5.539 -3.583 20.098 1.00 92.06 397 LEU A CA 1
ATOM 3143 C C . LEU A 1 397 ? -5.789 -3.238 21.572 1.00 92.06 397 LEU A C 1
ATOM 3145 O O . LEU A 1 397 ? -6.945 -3.135 21.981 1.00 92.06 397 LEU A O 1
ATOM 3149 N N . ASP A 1 398 ? -4.738 -2.974 22.347 1.00 89.44 398 ASP A N 1
ATOM 3150 C CA . ASP A 1 398 ? -4.851 -2.556 23.747 1.00 89.44 398 ASP A CA 1
ATOM 3151 C C . ASP A 1 398 ? -5.585 -1.217 23.884 1.00 89.44 398 ASP A C 1
ATOM 3153 O O . ASP A 1 398 ? -6.454 -1.070 24.746 1.00 89.44 398 ASP A O 1
ATOM 3157 N N . LEU A 1 399 ? -5.307 -0.256 22.997 1.00 88.94 399 LEU A N 1
ATOM 3158 C CA . LEU A 1 399 ? -6.022 1.022 22.955 1.00 88.94 399 LEU A CA 1
ATOM 3159 C C . LEU A 1 399 ? -7.498 0.832 22.594 1.00 88.94 399 LEU A C 1
ATOM 3161 O O . LEU A 1 399 ? -8.363 1.421 23.243 1.00 88.94 399 LEU A O 1
ATOM 3165 N N . THR A 1 400 ? -7.810 -0.017 21.611 1.00 88.06 400 THR A N 1
ATOM 3166 C CA . THR A 1 400 ? -9.205 -0.334 21.271 1.00 88.06 400 THR A CA 1
ATOM 3167 C C . THR A 1 400 ? -9.917 -1.065 22.404 1.00 88.06 400 THR A C 1
ATOM 3169 O O . THR A 1 400 ? -11.066 -0.750 22.695 1.00 88.06 400 THR A O 1
ATOM 3172 N N . ARG A 1 401 ? -9.235 -1.966 23.120 1.00 87.44 401 ARG A N 1
ATOM 3173 C CA . ARG A 1 401 ? -9.791 -2.675 24.277 1.00 87.44 401 ARG A CA 1
ATOM 3174 C C . ARG A 1 401 ? -10.050 -1.729 25.450 1.00 87.44 401 ARG A C 1
ATOM 3176 O O . ARG A 1 401 ? -11.110 -1.797 26.062 1.00 87.44 401 ARG A O 1
ATOM 3183 N N . ALA A 1 402 ? -9.132 -0.805 25.730 1.00 83.44 402 ALA A N 1
ATOM 3184 C CA . ALA A 1 402 ? -9.308 0.228 26.752 1.00 83.44 402 ALA A CA 1
ATOM 3185 C C . ALA A 1 402 ? -10.407 1.247 26.400 1.00 83.44 402 ALA A C 1
ATOM 3187 O O . ALA A 1 402 ? -10.944 1.896 27.301 1.00 83.44 402 ALA A O 1
ATOM 3188 N N . ARG A 1 403 ? -10.718 1.400 25.105 1.00 80.38 403 ARG A N 1
ATOM 3189 C CA . ARG A 1 403 ? -11.867 2.172 24.615 1.00 80.38 403 ARG A CA 1
ATOM 3190 C C . ARG A 1 403 ? -13.181 1.409 24.758 1.00 80.38 403 ARG A C 1
ATOM 3192 O O . ARG A 1 403 ? -14.192 2.041 24.979 1.00 80.38 403 ARG A O 1
ATOM 3199 N N . TRP A 1 404 ? -13.156 0.083 24.652 1.00 80.44 404 TRP A N 1
ATOM 3200 C CA . TRP A 1 404 ? -14.350 -0.763 24.764 1.00 80.44 404 TRP A CA 1
ATOM 3201 C C . TRP A 1 404 ? -14.770 -1.046 26.216 1.00 80.44 404 TRP A C 1
ATOM 3203 O O . TRP A 1 404 ? -15.926 -1.338 26.484 1.00 80.44 404 TRP A O 1
ATOM 3213 N N . ILE A 1 405 ? -13.819 -1.009 27.155 1.00 77.62 405 ILE A N 1
ATOM 3214 C CA . ILE A 1 405 ? -14.072 -1.208 28.596 1.00 77.62 405 ILE A CA 1
ATOM 3215 C C . ILE A 1 405 ? -14.573 0.080 29.279 1.00 77.62 405 ILE A C 1
ATOM 3217 O O . ILE A 1 405 ? -15.143 0.012 30.367 1.00 77.62 405 ILE A O 1
ATOM 3221 N N . ARG A 1 406 ? -14.339 1.243 28.665 1.00 65.44 406 ARG A N 1
ATOM 3222 C CA . ARG A 1 406 ? -14.878 2.535 29.103 1.00 65.44 406 ARG A CA 1
ATOM 3223 C C . ARG A 1 406 ? -16.223 2.791 28.454 1.00 65.44 406 ARG A C 1
ATOM 3225 O O . ARG A 1 406 ? -17.037 3.447 29.137 1.00 65.44 406 ARG A O 1
#